Protein 7OHZ (pdb70)

CATH classification: 2.60.40.1170

Organism: Homo sapiens (NCBI:txid9606)

Structure (mmCIF, N/CA/C/O backbone):
data_7OHZ
#
_entry.id   7OHZ
#
_cell.length_a   55.683
_cell.length_b   129.861
_cell.length_c   64.423
_cell.angle_alpha   90.000
_cell.angle_beta   102.475
_cell.angle_gamma   90.000
#
_symmetry.space_group_name_H-M   'P 1 21 1'
#
loop_
_entity.id
_entity.type
_entity.pdbx_description
1 polymer 'AP-2 complex subunit mu,F-BAR domain only protein 2'
2 water water
#
loop_
_atom_site.group_PDB
_atom_site.id
_atom_site.type_symbol
_atom_site.label_atom_id
_atom_site.label_alt_id
_atom_site.label_comp_id
_atom_site.label_asym_id
_atom_site.label_entity_id
_atom_site.label_seq_id
_atom_site.pdbx_PDB_ins_code
_atom_site.Cartn_x
_atom_site.Cartn_y
_atom_site.Cartn_z
_atom_site.occupancy
_atom_site.B_iso_or_equiv
_atom_site.auth_seq_id
_atom_site.auth_comp_id
_atom_site.auth_asym_id
_atom_site.auth_atom_id
_atom_site.pdbx_PDB_model_num
ATOM 1 N N . HIS A 1 2 ? -24.90100 -11.22700 22.50500 1.000 91.44735 152 HIS B N 1
ATOM 2 C CA . HIS A 1 2 ? -24.45900 -10.19600 21.57200 1.000 94.43540 152 HIS B CA 1
ATOM 3 C C . HIS A 1 2 ? -23.81000 -10.79500 20.33000 1.000 87.64778 152 HIS B C 1
ATOM 4 O O . HIS A 1 2 ? -22.59100 -10.74000 20.16400 1.000 91.21143 152 HIS B O 1
ATOM 11 N N . HIS A 1 3 ? -24.63400 -11.37100 19.45800 1.000 87.50398 153 HIS B N 1
ATOM 12 C CA . HIS A 1 3 ? -24.13200 -11.91900 18.20600 1.000 79.01089 153 HIS B CA 1
ATOM 13 C C . HIS A 1 3 ? -23.76100 -10.79000 17.25400 1.000 72.35178 153 HIS B C 1
ATOM 14 O O . HIS A 1 3 ? -24.47900 -9.79400 17.13700 1.000 67.11093 153 HIS B O 1
ATOM 21 N N . HIS A 1 4 ? -22.63500 -10.95200 16.56900 1.000 64.57604 154 HIS B N 1
ATOM 22 C CA . HIS A 1 4 ? -22.10900 -9.90700 15.70400 1.000 59.35565 154 HIS B CA 1
ATOM 23 C C . HIS A 1 4 ? -22.57400 -10.09900 14.26500 1.000 54.39502 154 HIS B C 1
ATOM 24 O O . HIS A 1 4 ? -22.75200 -11.22400 13.78900 1.000 59.17745 154 HIS B O 1
ATOM 31 N N . HIS A 1 5 ? -22.77200 -8.97800 13.57500 1.000 48.96217 155 HIS B N 1
ATOM 32 C CA . HIS A 1 5 ? -23.18300 -8.99400 12.17900 1.000 41.32479 155 HIS B CA 1
ATOM 33 C C . HIS A 1 5 ? -21.98200 -9.22100 11.27100 1.000 45.63840 155 HIS B C 1
ATOM 34 O O . HIS A 1 5 ? -20.84200 -8.90200 11.62100 1.000 38.37325 155 HIS B O 1
ATOM 41 N N . HIS A 1 6 ? -22.24900 -9.76600 10.08800 1.000 44.06691 156 HIS B N 1
ATOM 42 C CA . HIS A 1 6 ? -21.21600 -9.99100 9.08700 1.000 40.80624 156 HIS B CA 1
ATOM 43 C C . HIS A 1 6 ? -21.23000 -8.84500 8.08100 1.000 47.43231 156 HIS B C 1
ATOM 44 O O . HIS A 1 6 ? -22.28600 -8.48900 7.54900 1.000 43.84692 156 HIS B O 1
ATOM 51 N N . HIS A 1 7 ? -20.05100 -8.28600 7.82200 1.000 42.77396 157 HIS B N 1
ATOM 52 C CA . HIS A 1 7 ? -19.88200 -7.08400 7.01200 1.000 41.19891 157 HIS B CA 1
ATOM 53 C C . HIS A 1 7 ? -19.66500 -7.48800 5.55400 1.000 41.74720 157 HIS B C 1
ATOM 54 O O . HIS A 1 7 ? -18.60700 -8.02000 5.20400 1.000 50.93508 157 HIS B O 1
ATOM 61 N N . GLN A 1 8 ? -20.66100 -7.23800 4.70200 1.000 29.74934 158 GLN B N 1
ATOM 62 C CA . GLN A 1 8 ? -20.57000 -7.54800 3.27300 1.000 33.58030 158 GLN B CA 1
ATOM 63 C C . GLN A 1 8 ? -20.68100 -6.26200 2.46000 1.000 37.88849 158 GLN B C 1
ATOM 64 O O . GLN A 1 8 ? -21.77600 -5.72100 2.27300 1.000 34.86843 158 GLN B O 1
ATOM 70 N N . ILE A 1 9 ? -19.54200 -5.79500 1.96600 1.000 36.09389 159 ILE B N 1
ATOM 71 C CA . ILE A 1 9 ? -19.49300 -4.63100 1.09100 1.000 35.30441 159 ILE B CA 1
ATOM 72 C C . ILE A 1 9 ? -19.73400 -5.08300 -0.34200 1.000 32.68074 159 ILE B C 1
ATOM 73 O O . ILE A 1 9 ? -19.09600 -6.02700 -0.82600 1.000 27.61482 159 ILE B O 1
ATOM 78 N N . GLY A 1 10 ? -20.66000 -4.40800 -1.02600 1.000 32.34049 160 GLY B N 1
ATOM 79 C CA . GLY A 1 10 ? -21.06100 -4.82600 -2.35600 1.000 36.63541 160 GLY B CA 1
ATOM 80 C C . GLY A 1 10 ? -20.02400 -4.58300 -3.43100 1.000 35.77017 160 GLY B C 1
ATOM 81 O O . GLY A 1 10 ? -20.08100 -5.22500 -4.48500 1.000 36.87117 160 GLY B O 1
ATOM 82 N N . TRP A 1 11 ? -19.07800 -3.67700 -3.19400 1.000 32.95149 161 TRP B N 1
ATOM 83 C CA . TRP A 1 11 ? -18.08300 -3.32500 -4.19800 1.000 31.70283 161 TRP B CA 1
ATOM 84 C C . TRP A 1 11 ? -16.72500 -3.96700 -3.94200 1.000 29.84058 161 TRP B C 1
ATOM 85 O O . TRP A 1 11 ? -15.75200 -3.62100 -4.62000 1.000 34.30666 161 TRP B O 1
ATOM 96 N N . ARG A 1 12 ? -16.63200 -4.89500 -2.98900 1.000 29.53137 162 ARG B N 1
ATOM 97 C CA . ARG A 1 12 ? -15.37300 -5.59900 -2.75100 1.000 37.66014 162 ARG B CA 1
ATOM 98 C C . ARG A 1 12 ? -15.67100 -6.92800 -2.07100 1.000 19.40100 162 ARG B C 1
ATOM 99 O O . ARG A 1 12 ? -16.10400 -6.95100 -0.91500 1.000 23.83750 162 ARG B O 1
ATOM 107 N N . ARG A 1 13 ? -15.42100 -8.02300 -2.78300 1.000 38.02224 163 ARG B N 1
ATOM 108 C CA . ARG A 1 13 ? -15.54500 -9.35300 -2.21300 1.000 33.05912 163 ARG B CA 1
ATOM 109 C C . ARG A 1 13 ? -14.44700 -9.59200 -1.17500 1.000 39.28105 163 ARG B C 1
ATOM 110 O O . ARG A 1 13 ? -13.46900 -8.84400 -1.07600 1.000 35.07009 163 ARG B O 1
ATOM 118 N N . GLU A 1 14 ? -14.62200 -10.64800 -0.38600 1.000 32.79492 164 GLU B N 1
ATOM 119 C CA . GLU A 1 14 ? -13.59000 -11.08400 0.54000 1.000 41.44487 164 GLU B CA 1
ATOM 120 C C . GLU A 1 14 ? -12.67700 -12.11400 -0.11500 1.000 36.81139 164 GLU B C 1
ATOM 121 O O . GLU A 1 14 ? -13.05800 -12.81900 -1.05200 1.000 41.65406 164 GLU B O 1
ATOM 127 N N . GLY A 1 15 ? -11.45900 -12.20200 0.40500 1.000 43.64068 165 GLY B N 1
ATOM 128 C CA . GLY A 1 15 ? -10.52200 -13.19500 -0.07900 1.000 36.51880 165 GLY B CA 1
ATOM 129 C C . GLY A 1 15 ? -9.76900 -12.78700 -1.32300 1.000 38.22135 165 GLY B C 1
ATOM 130 O O . GLY A 1 15 ? -9.55200 -13.61800 -2.21200 1.000 47.92797 165 GLY B O 1
ATOM 131 N N . ILE A 1 16 ? -9.37400 -11.52300 -1.42000 1.000 40.12357 166 ILE B N 1
ATOM 132 C CA . ILE A 1 16 ? -8.50200 -11.06600 -2.49400 1.000 38.82715 166 ILE B CA 1
ATOM 133 C C . ILE A 1 16 ? -7.06200 -11.23000 -2.02600 1.000 34.38227 166 ILE B C 1
ATOM 134 O O . ILE A 1 16 ? -6.67400 -10.69600 -0.98100 1.000 31.97928 166 ILE B O 1
ATOM 139 N N . LYS A 1 17 ? -6.27200 -11.97500 -2.79100 1.000 34.88657 167 LYS B N 1
ATOM 140 C CA . LYS A 1 17 ? -4.89300 -12.27700 -2.43800 1.000 37.54060 167 LYS B CA 1
ATOM 141 C C . LYS A 1 17 ? -3.96800 -11.78300 -3.53900 1.000 37.70873 167 LYS B C 1
ATOM 142 O O . LYS A 1 17 ? -4.16900 -12.10400 -4.71500 1.000 36.15839 167 LYS B O 1
ATOM 148 N N . TYR A 1 18 ? -2.96300 -11.00100 -3.15600 1.000 39.74996 168 TYR B N 1
ATOM 149 C CA . TYR A 1 18 ? -1.95900 -10.49100 -4.07800 1.000 42.04163 168 TYR B CA 1
ATOM 150 C C . TYR A 1 18 ? -0.57400 -10.88800 -3.59300 1.000 31.24338 168 TYR B C 1
ATOM 151 O O . TYR A 1 18 ? -0.24100 -10.68700 -2.42000 1.000 31.06814 168 TYR B O 1
ATOM 160 N N . ARG A 1 19 ? 0.22700 -11.45600 -4.49700 1.000 35.05591 169 ARG B N 1
ATOM 161 C CA . ARG A 1 19 ? 1.61300 -11.76300 -4.16500 1.000 44.62804 169 ARG B CA 1
ATOM 162 C C . ARG A 1 19 ? 2.38100 -10.49600 -3.81400 1.000 36.16461 169 ARG B C 1
ATOM 163 O O . ARG A 1 19 ? 3.22300 -10.49900 -2.90900 1.000 33.50220 169 ARG B O 1
ATOM 171 N N . ARG A 1 20 ? 2.09300 -9.40100 -4.51300 1.000 25.54881 170 ARG B N 1
ATOM 172 C CA . ARG A 1 20 ? 2.78500 -8.12700 -4.33000 1.000 39.04498 170 ARG B CA 1
ATOM 173 C C . ARG A 1 20 ? 1.73500 -7.04000 -4.11600 1.000 41.63873 170 ARG B C 1
ATOM 174 O O . ARG A 1 20 ? 1.04700 -6.63500 -5.05800 1.000 29.01602 170 ARG B O 1
ATOM 182 N N . ASN A 1 21 ? 1.60800 -6.57800 -2.87400 1.000 25.47152 171 ASN B N 1
ATOM 183 C CA . ASN A 1 21 ? 0.70600 -5.47500 -2.56600 1.000 29.34063 171 ASN B CA 1
ATOM 184 C C . ASN A 1 21 ? 1.23900 -4.18800 -3.18200 1.000 33.36412 171 ASN B C 1
ATOM 185 O O . ASN A 1 21 ? 2.37500 -3.78500 -2.90800 1.000 31.01717 171 ASN B O 1
ATOM 190 N N . GLU A 1 22 ? 0.42300 -3.54400 -4.01100 1.000 29.98965 172 GLU B N 1
ATOM 191 C CA . GLU A 1 22 ? 0.80700 -2.29000 -4.64600 1.000 31.14433 172 GLU B CA 1
ATOM 192 C C . GLU A 1 22 ? -0.45000 -1.59100 -5.14100 1.000 36.55777 172 GLU B C 1
ATOM 193 O O . GLU A 1 22 ? -1.53900 -2.16900 -5.16700 1.000 36.20300 172 GLU B O 1
ATOM 199 N N . LEU A 1 23 ? -0.28700 -0.32900 -5.53300 1.000 40.20958 173 LEU B N 1
ATOM 200 C CA . LEU A 1 23 ? -1.40900 0.47300 -5.99700 1.000 34.21566 173 LEU B CA 1
ATOM 201 C C . LEU A 1 23 ? -0.90800 1.55300 -6.94400 1.000 37.24227 173 LEU B C 1
ATOM 202 O O . LEU A 1 23 ? 0.23900 1.99700 -6.85600 1.000 31.24196 173 LEU B O 1
ATOM 207 N N . PHE A 1 24 ? -1.78900 1.97700 -7.84500 1.000 39.12572 174 PHE B N 1
ATOM 208 C CA . PHE A 1 24 ? -1.51300 3.05800 -8.77900 1.000 38.24037 174 PHE B CA 1
ATOM 209 C C . PHE A 1 24 ? -2.49100 4.19900 -8.53800 1.000 38.05769 174 PHE B C 1
ATOM 210 O O . PHE A 1 24 ? -3.67800 3.96900 -8.28800 1.000 36.61318 174 PHE B O 1
ATOM 218 N N . LEU A 1 25 ? -1.98600 5.42800 -8.60700 1.000 30.16644 175 LEU B N 1
ATOM 219 C CA . LEU A 1 25 ? -2.80600 6.62900 -8.50900 1.000 26.80787 175 LEU B CA 1
ATOM 220 C C . LEU A 1 25 ? -2.53200 7.49300 -9.72800 1.000 32.41414 175 LEU B C 1
ATOM 221 O O . LEU A 1 25 ? -1.38000 7.85300 -9.98900 1.000 36.59764 175 LEU B O 1
ATOM 226 N N . ASP A 1 26 ? -3.58300 7.82600 -10.47100 1.000 31.77352 176 ASP B N 1
ATOM 227 C CA . ASP A 1 26 ? -3.46400 8.65000 -11.66900 1.000 35.33352 176 ASP B CA 1
ATOM 228 C C . ASP A 1 26 ? -4.31600 9.90000 -11.49700 1.000 37.52305 176 ASP B C 1
ATOM 229 O O . ASP A 1 26 ? -5.54700 9.81500 -11.42400 1.000 35.29553 176 ASP B O 1
ATOM 234 N N . VAL A 1 27 ? -3.65800 11.05500 -11.42700 1.000 34.15105 177 VAL B N 1
ATOM 235 C CA . VAL A 1 27 ? -4.34200 12.34100 -11.34800 1.000 30.02446 177 VAL B CA 1
ATOM 236 C C . VAL A 1 27 ? -4.44400 12.87400 -12.77300 1.000 35.70172 177 VAL B C 1
ATOM 237 O O . VAL A 1 27 ? -3.47400 13.38700 -13.33200 1.000 32.13203 177 VAL B O 1
ATOM 241 N N . LEU A 1 28 ? -5.62700 12.74400 -13.36600 1.000 41.51311 178 LEU B N 1
ATOM 242 C CA . LEU A 1 28 ? -5.87200 13.13100 -14.74800 1.000 42.75932 178 LEU B CA 1
ATOM 243 C C . LEU A 1 28 ? -6.63100 14.45000 -14.76700 1.000 34.25084 178 LEU B C 1
ATOM 244 O O . LEU A 1 28 ? -7.66500 14.58200 -14.10500 1.000 40.85901 178 LEU B O 1
ATOM 249 N N . GLU A 1 29 ? -6.12200 15.42200 -15.52400 1.000 38.33345 179 GLU B N 1
ATOM 250 C CA . GLU A 1 29 ? -6.68300 16.76500 -15.50900 1.000 38.21401 179 GLU B CA 1
ATOM 251 C C . GLU A 1 29 ? -6.65400 17.37900 -16.89900 1.000 42.21423 179 GLU B C 1
ATOM 252 O O . GLU A 1 29 ? -5.70500 17.17400 -17.66200 1.000 42.73196 179 GLU B O 1
ATOM 258 N N . SER A 1 30 ? -7.70100 18.13700 -17.21700 1.000 45.30008 180 SER B N 1
ATOM 259 C CA . SER A 1 30 ? -7.76600 18.95100 -18.42300 1.000 41.69522 180 SER B CA 1
ATOM 260 C C . SER A 1 30 ? -7.85900 20.41000 -18.00100 1.000 39.70242 180 SER B C 1
ATOM 261 O O . SER A 1 30 ? -8.77200 20.78400 -17.25800 1.000 42.62139 180 SER B O 1
ATOM 264 N N . VAL A 1 31 ? -6.91800 21.22600 -18.46400 1.000 35.94879 181 VAL B N 1
ATOM 265 C CA . VAL A 1 31 ? -6.90600 22.65200 -18.16400 1.000 39.50125 181 VAL B CA 1
ATOM 266 C C . VAL A 1 31 ? -7.42400 23.40400 -19.38100 1.000 36.72779 181 VAL B C 1
ATOM 267 O O . VAL A 1 31 ? -7.04500 23.10000 -20.51900 1.000 38.42348 181 VAL B O 1
ATOM 271 N N . ASN A 1 32 ? -8.31000 24.36700 -19.14700 1.000 35.99917 182 ASN B N 1
ATOM 272 C CA . ASN A 1 32 ? -8.94000 25.13400 -20.20900 1.000 37.11173 182 ASN B CA 1
ATOM 273 C C . ASN A 1 32 ? -8.65300 26.61400 -20.00000 1.000 36.99691 182 ASN B C 1
ATOM 274 O O . ASN A 1 32 ? -8.49900 27.07400 -18.86600 1.000 39.00297 182 ASN B O 1
ATOM 279 N N . LEU A 1 33 ? -8.57600 27.36000 -21.10100 1.000 36.70377 183 LEU B N 1
ATOM 280 C CA . LEU A 1 33 ? -8.12800 28.74200 -21.01300 1.000 37.25841 183 LEU B CA 1
ATOM 281 C C . LEU A 1 33 ? -8.64400 29.55600 -22.19200 1.000 34.71941 183 LEU B C 1
ATOM 282 O O . LEU A 1 33 ? -8.67800 29.07200 -23.32700 1.000 40.17544 183 LEU B O 1
ATOM 287 N N . LEU A 1 34 ? -9.04600 30.79400 -21.90300 1.000 40.20189 184 LEU B N 1
ATOM 288 C CA . LEU A 1 34 ? -9.23700 31.83600 -22.90800 1.000 36.54202 184 LEU B CA 1
ATOM 289 C C . LEU A 1 34 ? -8.42900 33.04300 -22.45200 1.000 48.81388 184 LEU B C 1
ATOM 290 O O . LEU A 1 34 ? -8.74000 33.64600 -21.42000 1.000 46.72545 184 LEU B O 1
ATOM 295 N N . MET A 1 35 ? -7.39000 33.38900 -23.20600 1.000 47.11032 185 MET B N 1
ATOM 296 C CA . MET A 1 35 ? -6.47500 34.45600 -22.83000 1.000 43.86285 185 MET B CA 1
ATOM 297 C C . MET A 1 35 ? -6.50600 35.56800 -23.86800 1.000 42.75002 185 MET B C 1
ATOM 298 O O . MET A 1 35 ? -6.53200 35.30800 -25.07500 1.000 38.20698 185 MET B O 1
ATOM 303 N N . SER A 1 36 ? -6.50500 36.80800 -23.38600 1.000 47.71576 186 SER B N 1
ATOM 304 C CA . SER A 1 36 ? -6.45100 37.96400 -24.25800 1.000 61.58020 186 SER B CA 1
ATOM 305 C C . SER A 1 36 ? -5.07100 38.06800 -24.90700 1.000 53.55746 186 SER B C 1
ATOM 306 O O . SER A 1 36 ? -4.11200 37.44300 -24.44700 1.000 47.18297 186 SER B O 1
ATOM 309 N N . PRO A 1 37 ? -4.94500 38.84400 -25.98800 1.000 55.90112 187 PRO B N 1
ATOM 310 C CA . PRO A 1 37 ? -3.62100 39.00300 -26.61400 1.000 55.15533 187 PRO B CA 1
ATOM 311 C C . PRO A 1 37 ? -2.59600 39.66800 -25.71300 1.000 56.60976 187 PRO B C 1
ATOM 312 O O . PRO A 1 37 ? -1.39200 39.50300 -25.94500 1.000 60.05849 187 PRO B O 1
ATOM 316 N N . GLN A 1 38 ? -3.02600 40.41000 -24.69600 1.000 55.87460 188 GLN B N 1
ATOM 317 C CA . GLN A 1 38 ? -2.10800 41.05600 -23.76900 1.000 56.30317 188 GLN B CA 1
ATOM 318 C C . GLN A 1 38 ? -1.80600 40.20500 -22.54200 1.000 57.73549 188 GLN B C 1
ATOM 319 O O . GLN A 1 38 ? -1.00600 40.62300 -21.69900 1.000 51.28816 188 GLN B O 1
ATOM 325 N N . GLY A 1 39 ? -2.42000 39.03400 -22.42000 1.000 58.86370 189 GLY B N 1
ATOM 326 C CA . GLY A 1 39 ? -2.14300 38.13200 -21.32200 1.000 49.75568 189 GLY B CA 1
ATOM 327 C C . GLY A 1 39 ? -3.15700 38.11500 -20.19900 1.000 53.06111 189 GLY B C 1
ATOM 328 O O . GLY A 1 39 ? -2.82400 37.64900 -19.10300 1.000 54.68720 189 GLY B O 1
ATOM 329 N N . GLN A 1 40 ? -4.37500 38.59700 -20.42900 1.000 52.61960 190 GLN B N 1
ATOM 330 C CA . GLN A 1 40 ? -5.39800 38.63400 -19.39300 1.000 57.68863 190 GLN B CA 1
ATOM 331 C C . GLN A 1 40 ? -6.24800 37.37100 -19.45700 1.000 52.35242 190 GLN B C 1
ATOM 332 O O . GLN A 1 40 ? -6.78000 37.02500 -20.51700 1.000 41.53284 190 GLN B O 1
ATOM 338 N N . VAL A 1 41 ? -6.36800 36.68500 -18.32300 1.000 56.50276 191 VAL B N 1
ATOM 339 C CA . VAL A 1 41 ? -7.16000 35.46100 -18.25500 1.000 46.95101 191 VAL B CA 1
ATOM 340 C C . VAL A 1 41 ? -8.63400 35.84500 -18.33200 1.000 45.09008 191 VAL B C 1
ATOM 341 O O . VAL A 1 41 ? -9.19900 36.38500 -17.37700 1.000 48.63076 191 VAL B O 1
ATOM 345 N N . LEU A 1 42 ? -9.25600 35.57600 -19.47700 1.000 43.74857 192 LEU B N 1
ATOM 346 C CA . LEU A 1 42 ? -10.67700 35.82700 -19.66300 1.000 49.78462 192 LEU B CA 1
ATOM 347 C C . LEU A 1 42 ? -11.54000 34.65700 -19.21200 1.000 47.58336 192 LEU B C 1
ATOM 348 O O . LEU A 1 42 ? -12.71300 34.86100 -18.87900 1.000 56.58423 192 LEU B O 1
ATOM 353 N N . SER A 1 43 ? -10.98000 33.44900 -19.18600 1.000 32.85729 193 SER B N 1
ATOM 354 C CA . SER A 1 43 ? -11.66100 32.26300 -18.69000 1.000 44.87102 193 SER B CA 1
ATOM 355 C C . SER A 1 43 ? -10.61700 31.18500 -18.44300 1.000 49.52897 193 SER B C 1
ATOM 356 O O . SER A 1 43 ? -9.60400 31.11400 -19.14500 1.000 36.94881 193 SER B O 1
ATOM 359 N N . ALA A 1 44 ? -10.87200 30.35000 -17.43600 1.000 45.19092 194 ALA B N 1
ATOM 360 C CA . ALA A 1 44 ? -9.95900 29.27000 -17.09000 1.000 53.12626 194 ALA B CA 1
ATOM 361 C C . ALA A 1 44 ? -10.63800 28.33700 -16.10000 1.000 51.22648 194 ALA B C 1
ATOM 362 O O . ALA A 1 44 ? -11.28800 28.79500 -15.15700 1.000 46.61464 194 ALA B O 1
ATOM 364 N N . HIS A 1 45 ? -10.47800 27.03300 -16.31800 1.000 43.51580 195 HIS B N 1
ATOM 365 C CA . HIS A 1 45 ? -11.00200 26.03500 -15.39700 1.000 38.97303 195 HIS B CA 1
ATOM 366 C C . HIS A 1 45 ? -10.28400 24.71700 -15.63700 1.000 37.58091 195 HIS B C 1
ATOM 367 O O . HIS A 1 45 ? -9.73900 24.47100 -16.71600 1.000 38.85775 195 HIS B O 1
ATOM 374 N N . VAL A 1 46 ? -10.29200 23.87000 -14.61000 1.000 42.31945 196 VAL B N 1
ATOM 375 C CA . VAL A 1 46 ? -9.68300 22.54700 -14.66800 1.000 37.59309 196 VAL B CA 1
ATOM 376 C C . VAL A 1 46 ? -10.69800 21.52800 -14.17700 1.000 42.26291 196 VAL B C 1
ATOM 377 O O . VAL A 1 46 ? -11.21500 21.64900 -13.06000 1.000 35.42342 196 VAL B O 1
ATOM 381 N N . SER A 1 47 ? -10.98600 20.53200 -15.00700 1.000 34.30330 197 SER B N 1
ATOM 382 C CA . SER A 1 47 ? -11.73500 19.35900 -14.58900 1.000 35.88281 197 SER B CA 1
ATOM 383 C C . SER A 1 47 ? -10.76200 18.20200 -14.41100 1.000 37.83243 197 SER B C 1
ATOM 384 O O . SER A 1 47 ? -9.87600 17.99200 -15.24500 1.000 42.93947 197 SER B O 1
ATOM 387 N N . GLY A 1 48 ? -10.91700 17.46300 -13.31400 1.000 39.76129 198 GLY B N 1
ATOM 388 C CA . GLY A 1 48 ? -9.97500 16.40600 -13.00500 1.000 43.98839 198 GLY B CA 1
ATOM 389 C C . GLY A 1 48 ? -10.63100 15.24800 -12.28800 1.000 42.86196 198 GLY B C 1
ATOM 390 O O . GLY A 1 48 ? -11.77800 15.32500 -11.84300 1.000 36.04302 198 GLY B O 1
ATOM 391 N N . ARG A 1 49 ? -9.87200 14.16000 -12.18300 1.000 33.75461 199 ARG B N 1
ATOM 392 C CA . ARG A 1 49 ? -10.32700 12.97100 -11.47900 1.000 37.00531 199 ARG B CA 1
ATOM 393 C C . ARG A 1 49 ? -9.11200 12.17600 -11.02500 1.000 44.05612 199 ARG B C 1
ATOM 394 O O . ARG A 1 49 ? -8.02500 12.28400 -11.59900 1.000 38.79927 199 ARG B O 1
ATOM 402 N N . VAL A 1 50 ? -9.31300 11.37600 -9.98200 1.000 40.15528 200 VAL B N 1
ATOM 403 C CA . VAL A 1 50 ? -8.27500 10.51400 -9.43100 1.000 37.16826 200 VAL B CA 1
ATOM 404 C C . VAL A 1 50 ? -8.66700 9.07400 -9.72300 1.000 37.65348 200 VAL B C 1
ATOM 405 O O . VAL A 1 50 ? -9.67600 8.57500 -9.20700 1.000 37.52920 200 VAL B O 1
ATOM 409 N N . VAL A 1 51 ? -7.87500 8.40400 -10.55200 1.000 32.69378 201 VAL B N 1
ATOM 410 C CA . VAL A 1 51 ? -8.09000 7.00300 -10.89000 1.000 26.76814 201 VAL B CA 1
ATOM 411 C C . VAL A 1 51 ? -7.12000 6.16400 -10.07200 1.000 33.65693 201 VAL B C 1
ATOM 412 O O . VAL A 1 51 ? -5.90200 6.36900 -10.13300 1.000 31.40821 201 VAL B O 1
ATOM 416 N N . MET A 1 52 ? -7.65900 5.22200 -9.30600 1.000 34.78889 202 MET B N 1
ATOM 417 C CA . MET A 1 52 ? -6.86200 4.33000 -8.47800 1.000 27.56858 202 MET B CA 1
ATOM 418 C C . MET A 1 52 ? -6.97500 2.90600 -9.00000 1.000 33.09164 202 MET B C 1
ATOM 419 O O . MET A 1 52 ? -8.07900 2.42600 -9.27500 1.000 27.92774 202 MET B O 1
ATOM 424 N N . LYS A 1 53 ? -5.83300 2.24000 -9.14400 1.000 32.76320 203 LYS B N 1
ATOM 425 C CA . LYS A 1 53 ? -5.78100 0.80100 -9.36800 1.000 35.38955 203 LYS B CA 1
ATOM 426 C C . LYS A 1 53 ? -5.28200 0.15000 -8.08800 1.000 32.20109 203 LYS B C 1
ATOM 427 O O . LYS A 1 53 ? -4.12900 0.35500 -7.69500 1.000 27.75810 203 LYS B O 1
ATOM 433 N N . SER A 1 54 ? -6.14700 -0.62200 -7.43800 1.000 29.12469 204 SER B N 1
ATOM 434 C CA . SER A 1 54 ? -5.85100 -1.21400 -6.13900 1.000 32.45043 204 SER B CA 1
ATOM 435 C C . SER A 1 54 ? -5.52700 -2.69000 -6.32800 1.000 33.15156 204 SER B C 1
ATOM 436 O O . SER A 1 54 ? -6.42200 -3.50200 -6.58700 1.000 32.33479 204 SER B O 1
ATOM 439 N N . TYR A 1 55 ? -4.24800 -3.03300 -6.19800 1.000 31.99812 205 TYR B N 1
ATOM 440 C CA . TYR A 1 55 ? -3.82800 -4.42800 -6.20400 1.000 32.27693 205 TYR B CA 1
ATOM 441 C C . TYR A 1 55 ? -3.39100 -4.82200 -4.80000 1.000 33.52204 205 TYR B C 1
ATOM 442 O O . TYR A 1 55 ? -2.28100 -5.32300 -4.59300 1.000 32.85123 205 TYR B O 1
ATOM 451 N N . LEU A 1 56 ? -4.27600 -4.59300 -3.83400 1.000 27.91176 206 LEU B N 1
ATOM 452 C CA . LEU A 1 56 ? -4.01300 -4.81900 -2.42300 1.000 30.92629 206 LEU B CA 1
ATOM 453 C C . LEU A 1 56 ? -4.78300 -6.03900 -1.94200 1.000 37.95390 206 LEU B C 1
ATOM 454 O O . LEU A 1 56 ? -5.81500 -6.40700 -2.50900 1.000 43.56217 206 LEU B O 1
ATOM 459 N N . SER A 1 57 ? -4.27600 -6.65700 -0.88400 1.000 38.04970 207 SER B N 1
ATOM 460 C CA . SER A 1 57 ? -4.84600 -7.89600 -0.38300 1.000 26.91060 207 SER B CA 1
ATOM 461 C C . SER A 1 57 ? -5.81400 -7.62900 0.76000 1.000 30.05161 207 SER B C 1
ATOM 462 O O . SER A 1 57 ? -5.62800 -6.70500 1.55800 1.000 28.51446 207 SER B O 1
ATOM 465 N N . GLY A 1 58 ? -6.84500 -8.46600 0.84200 1.000 33.73371 208 GLY B N 1
ATOM 466 C CA . GLY A 1 58 ? -7.69900 -8.44600 2.01500 1.000 29.86714 208 GLY B CA 1
ATOM 467 C C . GLY A 1 58 ? -8.71500 -7.31900 1.93800 1.000 30.62496 208 GLY B C 1
ATOM 468 O O . GLY A 1 58 ? -9.26400 -7.00400 0.87300 1.000 31.23773 208 GLY B O 1
ATOM 469 N N . MET A 1 59 ? -8.98000 -6.70100 3.09200 1.000 31.12513 209 MET B N 1
ATOM 470 C CA . MET A 1 59 ? -9.90900 -5.57900 3.21600 1.000 22.19869 209 MET B CA 1
ATOM 471 C C . MET A 1 59 ? -9.12000 -4.37900 3.72900 1.000 31.24208 209 MET B C 1
ATOM 472 O O . MET A 1 59 ? -9.21200 -4.02600 4.91500 1.000 30.52739 209 MET B O 1
ATOM 477 N N . PRO A 1 60 ? -8.34100 -3.72400 2.87000 1.000 29.24472 210 PRO B N 1
ATOM 478 C CA . PRO A 1 60 ? -7.43900 -2.67100 3.35200 1.000 31.46186 210 PRO B CA 1
ATOM 479 C C . PRO A 1 60 ? -8.16000 -1.35000 3.57500 1.000 32.63982 210 PRO B C 1
ATOM 480 O O . PRO A 1 60 ? -9.01300 -0.93800 2.78400 1.000 35.83917 210 PRO B O 1
ATOM 484 N N . GLU A 1 61 ? -7.79900 -0.68100 4.66700 1.000 34.04403 211 GLU B N 1
ATOM 485 C CA . GLU A 1 61 ? -8.37400 0.60600 5.03500 1.000 36.99068 211 GLU B CA 1
ATOM 486 C C . GLU A 1 61 ? -7.42900 1.71100 4.57500 1.000 27.63019 211 GLU B C 1
ATOM 487 O O . GLU A 1 61 ? -6.28600 1.78300 5.03600 1.000 30.46243 211 GLU B O 1
ATOM 493 N N . CYS A 1 62 ? -7.90600 2.56600 3.67300 1.000 32.76352 212 CYS B N 1
ATOM 494 C CA . CYS A 1 62 ? -7.05800 3.53000 2.98500 1.000 22.36504 212 CYS B CA 1
ATOM 495 C C . CYS A 1 62 ? -7.46100 4.95400 3.34100 1.000 41.96332 212 CYS B C 1
ATOM 496 O O . CYS A 1 62 ? -8.64300 5.23900 3.55500 1.000 33.76028 212 CYS B O 1
ATOM 499 N N . LYS A 1 63 ? -6.47100 5.84700 3.39600 1.000 35.03510 213 LYS B N 1
ATOM 500 C CA . LYS A 1 63 ? -6.68300 7.26100 3.70200 1.000 43.63542 213 LYS B CA 1
ATOM 501 C C . LYS A 1 63 ? -5.88000 8.08900 2.70700 1.000 42.81546 213 LYS B C 1
ATOM 502 O O . LYS A 1 63 ? -4.64600 8.11000 2.76400 1.000 44.62159 213 LYS B O 1
ATOM 508 N N . PHE A 1 64 ? -6.57700 8.77100 1.79900 1.000 24.15703 214 PHE B N 1
ATOM 509 C CA . PHE A 1 64 ? -5.94200 9.51100 0.71400 1.000 35.77131 214 PHE B CA 1
ATOM 510 C C . PHE A 1 64 ? -5.77100 10.97100 1.12100 1.000 44.00057 214 PHE B C 1
ATOM 511 O O . PHE A 1 64 ? -6.75600 11.66100 1.40400 1.000 44.48385 214 PHE B O 1
ATOM 519 N N . GLY A 1 65 ? -4.52400 11.43800 1.13900 1.000 39.98653 215 GLY B N 1
ATOM 520 C CA . GLY A 1 65 ? -4.19400 12.78000 1.59000 1.000 48.99001 215 GLY B CA 1
ATOM 521 C C . GLY A 1 65 ? -3.79600 13.67400 0.42400 1.000 47.28386 215 GLY B C 1
ATOM 522 O O . GLY A 1 65 ? -2.98400 13.28800 -0.41900 1.000 52.85266 215 GLY B O 1
ATOM 523 N N . MET A 1 66 ? -4.37300 14.86900 0.40400 1.000 49.27562 216 MET B N 1
ATOM 524 C CA . MET A 1 66 ? -4.16500 15.84500 -0.65400 1.000 52.69073 216 MET B CA 1
ATOM 525 C C . MET A 1 66 ? -3.47800 17.08400 -0.09600 1.000 64.43630 216 MET B C 1
ATOM 526 O O . MET A 1 66 ? -3.37200 17.27000 1.11900 1.000 67.39493 216 MET B O 1
ATOM 531 N N . ASN A 1 67 ? -3.01600 17.94200 -1.00000 1.000 61.42011 217 ASN B N 1
ATOM 532 C CA . ASN A 1 67 ? -2.41200 19.21400 -0.59800 1.000 68.72483 217 ASN B CA 1
ATOM 533 C C . ASN A 1 67 ? -3.47000 20.30400 -0.44600 1.000 71.37272 217 ASN B C 1
ATOM 534 O O . ASN A 1 67 ? -3.34800 21.41500 -0.96000 1.000 70.29685 217 ASN B O 1
ATOM 539 N N . ASP A 1 68 ? -4.53600 19.96600 0.27700 1.000 77.52300 218 ASP B N 1
ATOM 540 C CA . ASP A 1 68 ? -5.60200 20.89900 0.62700 1.000 81.50293 218 ASP B CA 1
ATOM 541 C C . ASP A 1 68 ? -5.89800 20.72700 2.11100 1.000 89.29864 218 ASP B C 1
ATOM 542 O O . ASP A 1 68 ? -6.45400 19.70000 2.51300 1.000 99.17886 218 ASP B O 1
ATOM 547 N N . LYS A 1 69 ? -5.53400 21.74000 2.90400 1.000 85.42200 219 LYS B N 1
ATOM 548 C CA . LYS A 1 69 ? -5.56000 21.74200 4.37900 1.000 83.32846 219 LYS B CA 1
ATOM 549 C C . LYS A 1 69 ? -6.09700 20.48100 5.05700 1.000 85.04643 219 LYS B C 1
ATOM 550 O O . LYS A 1 69 ? -5.36200 19.51700 5.26800 1.000 83.44983 219 LYS B O 1
ATOM 556 N N . SER A 1 90 ? -1.16100 24.49300 -3.24900 1.000 67.69342 240 SER B N 1
ATOM 557 C CA . SER A 1 90 ? -2.44900 23.93900 -2.84900 1.000 75.74990 240 SER B CA 1
ATOM 558 C C . SER A 1 90 ? -3.42300 23.92700 -4.02100 1.000 66.90069 240 SER B C 1
ATOM 559 O O . SER A 1 90 ? -3.14200 24.48400 -5.08200 1.000 65.70641 240 SER B O 1
ATOM 562 N N . ILE A 1 91 ? -4.57100 23.28500 -3.82100 1.000 69.25409 241 ILE B N 1
ATOM 563 C CA . ILE A 1 91 ? -5.61700 23.20200 -4.83300 1.000 66.19240 241 ILE B CA 1
ATOM 564 C C . ILE A 1 91 ? -6.93200 23.64900 -4.21000 1.000 64.29936 241 ILE B C 1
ATOM 565 O O . ILE A 1 91 ? -7.32500 23.15100 -3.15000 1.000 77.39343 241 ILE B O 1
ATOM 570 N N . ALA A 1 92 ? -7.60300 24.59200 -4.86300 1.000 71.01732 242 ALA B N 1
ATOM 571 C CA . ALA A 1 92 ? -8.92100 25.04100 -4.43800 1.000 57.84176 242 ALA B CA 1
ATOM 572 C C . ALA A 1 92 ? -9.97900 24.24500 -5.19200 1.000 49.10968 242 ALA B C 1
ATOM 573 O O . ALA A 1 92 ? -10.07400 24.33700 -6.42000 1.000 55.36642 242 ALA B O 1
ATOM 575 N N . ILE A 1 93 ? -10.76700 23.46600 -4.45800 1.000 58.25788 243 ILE B N 1
ATOM 576 C CA . ILE A 1 93 ? -11.77900 22.59000 -5.03700 1.000 55.82311 243 ILE B CA 1
ATOM 577 C C . ILE A 1 93 ? -13.13200 23.27400 -4.92900 1.000 50.20265 243 ILE B C 1
ATOM 578 O O . ILE A 1 93 ? -13.58600 23.60400 -3.82700 1.000 51.09293 243 ILE B O 1
ATOM 583 N N . ASP A 1 94 ? -13.77900 23.47400 -6.07600 1.000 52.87952 244 ASP B N 1
ATOM 584 C CA . ASP A 1 94 ? -15.09300 24.10200 -6.10100 1.000 52.45086 244 ASP B CA 1
ATOM 585 C C . ASP A 1 94 ? -16.19700 23.08900 -5.82500 1.000 57.30590 244 ASP B C 1
ATOM 586 O O . ASP A 1 94 ? -17.15300 23.38900 -5.10000 1.000 60.22257 244 ASP B O 1
ATOM 591 N N . ASP A 1 95 ? -16.07800 21.88700 -6.38300 1.000 60.63350 245 ASP B N 1
ATOM 592 C CA . ASP A 1 95 ? -17.01600 20.81200 -6.09500 1.000 55.07897 245 ASP B CA 1
ATOM 593 C C . ASP A 1 95 ? -16.37300 19.49100 -6.48900 1.000 53.53431 245 ASP B C 1
ATOM 594 O O . ASP A 1 95 ? -15.60300 19.43300 -7.45100 1.000 54.05745 245 ASP B O 1
ATOM 599 N N . CYS A 1 96 ? -16.68700 18.43700 -5.74100 1.000 49.70240 246 CYS B N 1
ATOM 600 C CA . CYS A 1 96 ? -16.10100 17.13400 -6.01200 1.000 50.93263 246 CYS B CA 1
ATOM 601 C C . CYS A 1 96 ? -17.10300 16.04300 -5.67100 1.000 49.69718 246 CYS B C 1
ATOM 602 O O . CYS A 1 96 ? -17.84500 16.15600 -4.69100 1.000 52.49144 246 CYS B O 1
ATOM 605 N N . THR A 1 97 ? -17.11900 14.99200 -6.48600 1.000 41.91302 247 THR B N 1
ATOM 606 C CA . THR A 1 97 ? -17.97700 13.83300 -6.27700 1.000 45.30615 247 THR B CA 1
ATOM 607 C C . THR A 1 97 ? -17.10900 12.61500 -5.99300 1.000 50.65014 247 THR B C 1
ATOM 608 O O . THR A 1 97 ? -16.17300 12.32700 -6.74600 1.000 50.69240 247 THR B O 1
ATOM 612 N N . PHE A 1 98 ? -17.42100 11.90400 -4.91500 1.000 49.28627 248 PHE B N 1
ATOM 613 C CA . PHE A 1 98 ? -16.62800 10.76300 -4.48500 1.000 45.01270 248 PHE B CA 1
ATOM 614 C C . PHE A 1 98 ? -17.28500 9.44500 -4.87400 1.000 44.53076 248 PHE B C 1
ATOM 615 O O . PHE A 1 98 ? -18.49600 9.35800 -5.09200 1.000 42.24951 248 PHE B O 1
ATOM 623 N N . HIS A 1 99 ? -16.45100 8.41300 -4.95900 1.000 35.93288 249 HIS B N 1
ATOM 624 C CA . HIS A 1 99 ? -16.93100 7.04900 -5.09800 1.000 37.03399 249 HIS B CA 1
ATOM 625 C C . HIS A 1 99 ? -17.62400 6.62300 -3.80800 1.000 35.46058 249 HIS B C 1
ATOM 626 O O . HIS A 1 99 ? -17.31900 7.11900 -2.72100 1.000 31.60689 249 HIS B O 1
ATOM 633 N N . GLN A 1 100 ? -18.58400 5.70600 -3.94300 1.000 35.57509 250 GLN B N 1
ATOM 634 C CA . GLN A 1 100 ? -19.38800 5.27000 -2.80600 1.000 32.90158 250 GLN B CA 1
ATOM 635 C C . GLN A 1 100 ? -18.54600 4.74100 -1.65100 1.000 38.12063 250 GLN B C 1
ATOM 636 O O . GLN A 1 100 ? -19.01000 4.74900 -0.50600 1.000 39.64675 250 GLN B O 1
ATOM 642 N N . CYS A 1 101 ? -17.31900 4.29100 -1.92000 1.000 32.73102 251 CYS B N 1
ATOM 643 C CA . CYS A 1 101 ? -16.49600 3.70500 -0.86700 1.000 32.74587 251 CYS B CA 1
ATOM 644 C C . CYS A 1 101 ? -16.01600 4.75100 0.13200 1.000 23.35256 251 CYS B C 1
ATOM 645 O O . CYS A 1 101 ? -15.73100 4.41500 1.28700 1.000 22.09673 251 CYS B O 1
ATOM 648 N N . VAL A 1 102 ? -15.92400 6.01500 -0.28400 1.000 26.09806 252 VAL B N 1
ATOM 649 C CA . VAL A 1 102 ? -15.42400 7.05900 0.60000 1.000 42.32810 252 VAL B CA 1
ATOM 650 C C . VAL A 1 102 ? -16.45600 7.36400 1.67600 1.000 35.76231 252 VAL B C 1
ATOM 651 O O . VAL A 1 102 ? -17.65900 7.46700 1.40100 1.000 41.67266 252 VAL B O 1
ATOM 655 N N . ARG A 1 103 ? -15.98800 7.50600 2.91400 1.000 33.29575 253 ARG B N 1
ATOM 656 C CA . ARG A 1 103 ? -16.85400 7.83200 4.04500 1.000 40.01785 253 ARG B CA 1
ATOM 657 C C . ARG A 1 103 ? -17.14300 9.32700 4.01200 1.000 49.46951 253 ARG B C 1
ATOM 658 O O . ARG A 1 103 ? -16.28900 10.14900 4.35400 1.000 47.58973 253 ARG B O 1
ATOM 666 N N . LEU A 1 104 ? -18.36100 9.68200 3.59800 1.000 52.56157 254 LEU B N 1
ATOM 667 C CA . LEU A 1 104 ? -18.72900 11.08500 3.44500 1.000 48.51821 254 LEU B CA 1
ATOM 668 C C . LEU A 1 104 ? -18.76700 11.82500 4.77300 1.000 55.07344 254 LEU B C 1
ATOM 669 O O . LEU A 1 104 ? -18.62500 13.05300 4.78700 1.000 53.80454 254 LEU B O 1
ATOM 674 N N . SER A 1 105 ? -18.95300 11.11200 5.88600 1.000 50.85974 255 SER B N 1
ATOM 675 C CA . SER A 1 105 ? -18.97100 11.76700 7.18900 1.000 56.63805 255 SER B CA 1
ATOM 676 C C . SER A 1 105 ? -17.61000 12.36000 7.52800 1.000 57.03977 255 SER B C 1
ATOM 677 O O . SER A 1 105 ? -17.52400 13.48500 8.03500 1.000 59.85278 255 SER B O 1
ATOM 680 N N . LYS A 1 106 ? -16.53300 11.62200 7.25000 1.000 57.19472 256 LYS B N 1
ATOM 681 C CA . LYS A 1 106 ? -15.20400 12.10400 7.61000 1.000 59.69447 256 LYS B CA 1
ATOM 682 C C . LYS A 1 106 ? -14.73500 13.21900 6.68400 1.000 58.31497 256 LYS B C 1
ATOM 683 O O . LYS A 1 106 ? -13.96600 14.09000 7.10700 1.000 65.51542 256 LYS B O 1
ATOM 689 N N . PHE A 1 107 ? -15.18200 13.21600 5.42500 1.000 55.31467 257 PHE B N 1
ATOM 690 C CA . PHE A 1 107 ? -14.83600 14.32100 4.53800 1.000 59.41762 257 PHE B CA 1
ATOM 691 C C . PHE A 1 107 ? -15.59300 15.58800 4.90900 1.000 66.83210 257 PHE B C 1
ATOM 692 O O . PHE A 1 107 ? -15.09200 16.69500 4.68300 1.000 67.90107 257 PHE B O 1
ATOM 700 N N . ASP A 1 108 ? -16.79300 15.45000 5.47400 1.000 64.76553 258 ASP B N 1
ATOM 701 C CA . ASP A 1 108 ? -17.52300 16.61100 5.96900 1.000 65.74373 258 ASP B CA 1
ATOM 702 C C . ASP A 1 108 ? -16.76800 17.27700 7.11100 1.000 62.41275 258 ASP B C 1
ATOM 703 O O . ASP A 1 108 ? -16.41300 18.45900 7.03800 1.000 68.14620 258 ASP B O 1
ATOM 708 N N . SER A 1 109 ? -16.50500 16.52200 8.17700 1.000 61.70773 259 SER B N 1
ATOM 709 C CA . SER A 1 109 ? -15.92000 17.09900 9.38200 1.000 72.32073 259 SER B CA 1
ATOM 710 C C . SER A 1 109 ? -14.41200 17.29000 9.24200 1.000 67.25691 259 SER B C 1
ATOM 711 O O . SER A 1 109 ? -13.91000 18.41700 9.29500 1.000 69.95834 259 SER B O 1
ATOM 714 N N . GLU A 1 110 ? -13.67400 16.19600 9.05600 1.000 71.81847 260 GLU B N 1
ATOM 715 C CA . GLU A 1 110 ? -12.21700 16.23400 9.08600 1.000 69.79129 260 GLU B CA 1
ATOM 716 C C . GLU A 1 110 ? -11.58400 16.58100 7.74400 1.000 75.70018 260 GLU B C 1
ATOM 717 O O . GLU A 1 110 ? -10.39100 16.91100 7.71300 1.000 72.93197 260 GLU B O 1
ATOM 723 N N . ARG A 1 111 ? -12.34500 16.52500 6.64800 1.000 77.35771 261 ARG B N 1
ATOM 724 C CA . ARG A 1 111 ? -11.83300 16.63400 5.28200 1.000 70.56431 261 ARG B CA 1
ATOM 725 C C . ARG A 1 111 ? -10.96400 15.43900 4.90300 1.000 65.99770 261 ARG B C 1
ATOM 726 O O . ARG A 1 111 ? -10.09900 15.54600 4.02700 1.000 67.17466 261 ARG B O 1
ATOM 734 N N . SER A 1 112 ? -11.17600 14.29700 5.54900 1.000 63.94926 262 SER B N 1
ATOM 735 C CA . SER A 1 112 ? -10.40800 13.09400 5.27500 1.000 58.75562 262 SER B CA 1
ATOM 736 C C . SER A 1 112 ? -11.09900 12.24800 4.21300 1.000 55.16782 262 SER B C 1
ATOM 737 O O . SER A 1 112 ? -12.32800 12.21700 4.11600 1.000 56.20737 262 SER B O 1
ATOM 740 N N . ILE A 1 113 ? -10.29100 11.55800 3.41600 1.000 41.73658 263 ILE B N 1
ATOM 741 C CA . ILE A 1 113 ? -10.77600 10.69000 2.35100 1.000 41.88056 263 ILE B CA 1
ATOM 742 C C . ILE A 1 113 ? -10.38900 9.26700 2.73500 1.000 47.89305 263 ILE B C 1
ATOM 743 O O . ILE A 1 113 ? -9.26200 8.82700 2.48300 1.000 43.20298 263 ILE B O 1
ATOM 748 N N . SER A 1 114 ? -11.32000 8.54400 3.35100 1.000 44.14297 2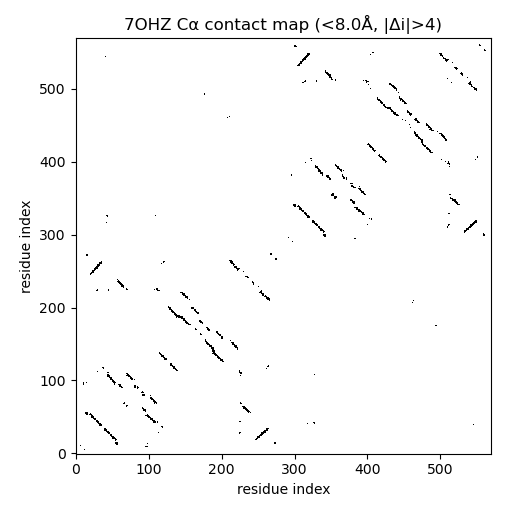64 SER B N 1
ATOM 749 C CA . SER A 1 114 ? -11.07500 7.20400 3.86400 1.000 42.54944 264 SER B CA 1
ATOM 750 C C . SER A 1 114 ? -12.00300 6.20900 3.18200 1.000 41.54690 264 SER B C 1
ATOM 751 O O . SER A 1 114 ? -13.18500 6.49800 2.96800 1.000 33.57620 264 SER B O 1
ATOM 754 N N . PHE A 1 115 ? -11.46900 5.03300 2.85700 1.000 34.32404 265 PHE B N 1
ATOM 755 C CA . PHE A 1 115 ? -12.23200 4.06600 2.08200 1.000 32.08875 265 PHE B CA 1
ATOM 756 C C . PHE A 1 115 ? -11.55900 2.70400 2.12900 1.000 40.86970 265 PHE B C 1
ATOM 757 O O . PHE A 1 115 ? -10.34100 2.59900 2.29900 1.000 23.87340 265 PHE B O 1
ATOM 765 N N . ILE A 1 116 ? -12.37600 1.66600 1.97300 1.000 35.76946 266 ILE B N 1
ATOM 766 C CA . ILE A 1 116 ? -11.91500 0.34800 1.54500 1.000 35.05618 266 ILE B CA 1
ATOM 767 C C . ILE A 1 116 ? -12.19200 0.24400 0.05200 1.000 32.72417 266 ILE B C 1
ATOM 768 O O . ILE A 1 116 ? -13.36900 0.16600 -0.34700 1.000 34.05637 266 ILE B O 1
ATOM 773 N N . PRO A 1 117 ? -11.17500 0.24500 -0.80500 1.000 34.16321 267 PRO B N 1
ATOM 774 C CA . PRO A 1 117 ? -11.40300 0.44800 -2.23600 1.000 30.14465 267 PRO B CA 1
ATOM 775 C C . PRO A 1 117 ? -11.93000 -0.81000 -2.89800 1.000 28.21933 267 PRO B C 1
ATOM 776 O O . PRO A 1 117 ? -11.77900 -1.91900 -2.36400 1.000 29.61737 267 PRO B O 1
ATOM 780 N N . PRO A 1 118 ? -12.57400 -0.67800 -4.05500 1.000 30.62582 268 PRO B N 1
ATOM 781 C CA . PRO A 1 118 ? -12.86200 -1.86200 -4.86800 1.000 28.13649 268 PRO B CA 1
ATOM 782 C C . PRO A 1 118 ? -11.56800 -2.46900 -5.38800 1.000 31.13191 268 PRO B C 1
ATOM 783 O O . PRO A 1 118 ? -10.52800 -1.81000 -5.47000 1.000 36.92590 268 PRO B O 1
ATOM 787 N N . ASP A 1 119 ? -11.63600 -3.75100 -5.73100 1.000 40.20139 269 ASP B N 1
ATOM 788 C CA . ASP A 1 119 ? -10.50200 -4.39600 -6.37500 1.000 32.56029 269 ASP B CA 1
ATOM 789 C C . ASP A 1 119 ? -10.33800 -3.86200 -7.79200 1.000 34.39589 269 ASP B C 1
ATOM 790 O O . ASP A 1 119 ? -11.31800 -3.65100 -8.51200 1.000 34.00563 269 ASP B O 1
ATOM 795 N N . GLY A 1 120 ? -9.09000 -3.63100 -8.18800 1.000 33.19033 270 GLY B N 1
ATOM 796 C CA . GLY A 1 120 ? -8.82700 -3.15700 -9.53200 1.000 32.78049 270 GLY B CA 1
ATOM 797 C C . GLY A 1 120 ? -9.04800 -1.66000 -9.67900 1.000 22.18681 270 GLY B C 1
ATOM 798 O O . GLY A 1 120 ? -8.95500 -0.88900 -8.72200 1.000 25.20274 270 GLY B O 1
ATOM 799 N N . GLU A 1 121 ? -9.36100 -1.25400 -10.90600 1.000 26.13550 271 GLU B N 1
ATOM 800 C CA . GLU A 1 121 ? -9.42300 0.15400 -11.27400 1.000 33.41072 271 GLU B CA 1
ATOM 801 C C . GLU A 1 121 ? -10.79000 0.74100 -10.94500 1.000 30.55003 271 GLU B C 1
ATOM 802 O O . GLU A 1 121 ? -11.82400 0.13100 -11.23400 1.000 36.85996 271 GLU B O 1
ATOM 808 N N . PHE A 1 122 ? -10.78500 1.92800 -10.34200 1.000 27.12503 272 PHE B N 1
ATOM 809 C CA . PHE A 1 122 ? -12.00300 2.68300 -10.09100 1.000 33.75974 272 PHE B CA 1
ATOM 810 C C . PHE A 1 122 ? -11.64400 4.16000 -10.03500 1.000 34.52766 272 PHE B C 1
ATOM 811 O O . PHE A 1 122 ? -10.47100 4.53300 -9.95200 1.000 29.37368 272 PHE B O 1
ATOM 819 N N . GLU A 1 123 ? -12.67100 5.00500 -10.08700 1.000 32.26003 273 GLU B N 1
ATOM 820 C CA . GLU A 1 123 ? -12.50400 6.45200 -10.00500 1.000 29.47537 273 GLU B CA 1
ATOM 821 C C . GLU A 1 123 ? -12.81300 6.88500 -8.57600 1.000 34.94373 273 GLU B C 1
ATOM 822 O O . GLU A 1 123 ? -13.97300 6.86900 -8.15200 1.000 33.60028 273 GLU B O 1
ATOM 828 N N . LEU A 1 124 ? -11.77100 7.27000 -7.83600 1.000 33.33038 274 LEU B N 1
ATOM 829 C CA . LEU A 1 124 ? -11.95400 7.63000 -6.43500 1.000 31.60351 274 LEU B CA 1
ATOM 830 C C . LEU A 1 124 ? -12.70600 8.94800 -6.29200 1.000 35.38023 274 LEU B C 1
ATOM 831 O O . LEU A 1 124 ? -13.53900 9.09800 -5.39000 1.000 41.82203 274 LEU B O 1
ATOM 836 N N . MET A 1 125 ? -12.43400 9.90900 -7.17000 1.000 37.05136 275 MET B N 1
ATOM 837 C CA . MET A 1 125 ? -13.08300 11.21000 -7.08500 1.000 42.03835 275 MET B CA 1
ATOM 838 C C . MET A 1 125 ? -12.92100 11.93900 -8.40900 1.000 41.98857 275 MET B C 1
ATOM 839 O O . MET A 1 125 ? -11.99600 11.67200 -9.17900 1.000 34.90677 275 MET B O 1
ATOM 844 N N . ARG A 1 126 ? -13.84800 12.85800 -8.66400 1.000 37.35096 276 ARG B N 1
ATOM 845 C CA . ARG A 1 126 ? -13.71900 13.85300 -9.71700 1.000 36.84932 276 ARG B CA 1
ATOM 846 C C . ARG A 1 126 ? -13.96700 15.21900 -9.09700 1.000 4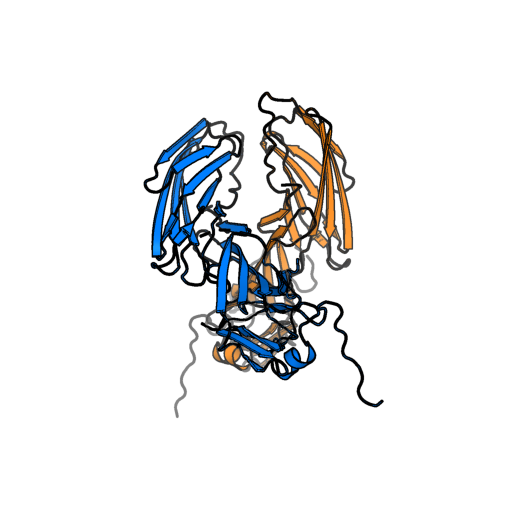1.11231 276 ARG B C 1
ATOM 847 O O . ARG A 1 126 ? -14.61200 15.33100 -8.05300 1.000 40.01921 276 ARG B O 1
ATOM 855 N N . TYR A 1 127 ? -13.44700 16.26500 -9.73400 1.000 45.17870 277 TYR B N 1
ATOM 856 C CA . TYR A 1 127 ? -13.46700 17.58200 -9.10800 1.000 43.52721 277 TYR B CA 1
ATOM 857 C C . TYR A 1 127 ? -13.33200 18.66400 -10.17100 1.000 45.74226 277 TYR B C 1
ATOM 858 O O . TYR A 1 127 ? -13.04000 18.39100 -11.33700 1.000 39.89678 277 TYR B O 1
ATOM 867 N N . ARG A 1 128 ? -13.54300 19.90600 -9.73700 1.000 50.31083 278 ARG B N 1
ATOM 868 C CA . ARG A 1 128 ? -13.49100 21.07800 -10.59800 1.000 49.11016 278 ARG B CA 1
ATOM 869 C C . ARG A 1 128 ? -12.73200 22.19000 -9.88900 1.000 44.07139 278 ARG B C 1
ATOM 870 O O . ARG A 1 128 ? -12.90700 22.39600 -8.68500 1.000 46.14308 278 ARG B O 1
ATOM 878 N N . THR A 1 129 ? -11.90100 22.91200 -10.63900 1.000 41.78836 279 THR B N 1
ATOM 879 C CA . THR A 1 129 ? -11.05800 23.95500 -10.06700 1.000 44.45272 279 THR B CA 1
ATOM 880 C C . THR A 1 129 ? -11.05200 25.17300 -10.97800 1.000 49.78568 279 THR B C 1
ATOM 881 O O . THR A 1 129 ? -10.89600 25.03900 -12.19500 1.000 49.54971 279 THR B O 1
ATOM 885 N N . THR A 1 130 ? -11.22200 26.35900 -10.38700 1.000 44.09423 280 THR B N 1
ATOM 886 C CA . THR A 1 130 ? -11.14500 27.61100 -11.12300 1.000 51.42812 280 THR B CA 1
ATOM 887 C C . THR A 1 130 ? -10.13900 28.60000 -10.55200 1.000 47.88283 280 THR B C 1
ATOM 888 O O . THR A 1 130 ? -9.87600 29.62200 -11.19500 1.000 44.60839 280 THR B O 1
ATOM 892 N N . LYS A 1 131 ? -9.57000 28.33300 -9.38000 1.000 49.29731 281 LYS B N 1
ATOM 893 C CA . LYS A 1 131 ? -8.67500 29.25900 -8.70400 1.000 50.15645 281 LYS B CA 1
ATOM 894 C C . LYS A 1 131 ? -7.26800 28.68100 -8.61100 1.000 54.24683 281 LYS B C 1
ATOM 895 O O . LYS A 1 131 ? -7.07100 27.46200 -8.61600 1.000 51.04629 281 LYS B O 1
ATOM 901 N N . ASP A 1 132 ? -6.29000 29.58600 -8.52100 1.000 51.76214 282 ASP B N 1
ATOM 902 C CA . ASP A 1 132 ? -4.88300 29.23100 -8.31400 1.000 46.61628 282 ASP B CA 1
ATOM 903 C C . ASP A 1 132 ? -4.39900 28.21600 -9.34600 1.000 35.20952 282 ASP B C 1
ATOM 904 O O . ASP A 1 132 ? -3.62900 27.30300 -9.03900 1.000 51.06642 282 ASP B O 1
ATOM 909 N N . ILE A 1 133 ? -4.85000 28.38000 -10.58300 1.000 43.23319 283 ILE B N 1
ATOM 910 C CA . ILE A 1 133 ? -4.53200 27.42700 -11.64000 1.000 35.96561 283 ILE B CA 1
ATOM 911 C C . ILE A 1 133 ? -3.17200 27.76400 -12.23100 1.000 48.79381 283 ILE B C 1
ATOM 912 O O . ILE A 1 133 ? -2.90900 28.91300 -12.60500 1.000 48.01485 283 ILE B O 1
ATOM 917 N N . ILE A 1 134 ? -2.30200 26.76000 -12.31800 1.000 43.36337 284 ILE B N 1
ATOM 918 C CA . ILE A 1 134 ? -0.98900 26.92100 -12.93600 1.000 36.76482 284 ILE B CA 1
ATOM 919 C C . ILE A 1 134 ? -1.16900 26.74100 -14.44100 1.000 46.38035 284 ILE B C 1
ATOM 920 O O . ILE A 1 134 ? -1.26400 25.61500 -14.93100 1.000 41.00717 284 ILE B O 1
ATOM 925 N N . LEU A 1 135 ? -1.22200 27.84000 -15.17500 1.000 47.06100 285 LEU B N 1
ATOM 926 C CA . LEU A 1 135 ? -1.32800 27.75100 -16.62600 1.000 46.77357 285 LEU B CA 1
ATOM 927 C C . LEU A 1 135 ? 0.01300 27.33300 -17.21300 1.000 48.74581 285 LEU B C 1
ATOM 928 O O . LEU A 1 135 ? 0.98200 28.09700 -17.10400 1.000 42.77641 285 LEU B O 1
ATOM 933 N N . PRO A 1 136 ? 0.12900 26.15100 -17.82900 1.000 47.72702 286 PRO B N 1
ATOM 934 C CA . PRO A 1 136 ? 1.45600 25.67700 -18.25100 1.000 50.97573 286 PRO B CA 1
ATOM 935 C C . PRO A 1 136 ? 2.07300 26.48400 -19.37700 1.000 49.57534 286 PRO B C 1
ATOM 936 O O . PRO A 1 136 ? 3.29800 26.44000 -19.53800 1.000 45.23626 286 PRO B O 1
ATOM 940 N N . PHE A 1 137 ? 1.28100 27.21800 -20.15700 1.000 45.50208 287 PHE B N 1
ATOM 941 C CA . PHE A 1 137 ? 1.80400 27.91500 -21.32400 1.000 41.59823 287 PHE B CA 1
ATOM 942 C C . PHE A 1 137 ? 1.12900 29.26700 -21.48600 1.000 43.52702 287 PHE B C 1
ATOM 943 O O . PHE A 1 137 ? -0.10100 29.35900 -21.46800 1.000 43.46329 287 PHE B O 1
ATOM 951 N N . ARG A 1 138 ? 1.93900 30.30800 -21.64500 1.000 33.58709 288 ARG B N 1
ATOM 952 C CA . ARG A 1 138 ? 1.47900 31.60000 -22.13100 1.000 46.48548 288 ARG B CA 1
ATOM 953 C C . ARG A 1 138 ? 1.78100 31.70200 -23.61900 1.000 41.81977 288 ARG B C 1
ATOM 954 O O . ARG A 1 138 ? 2.87800 31.35100 -24.06300 1.000 51.75584 288 ARG B O 1
ATOM 962 N N . VAL A 1 139 ? 0.80700 32.17400 -24.39000 1.000 45.13018 289 VAL B N 1
ATOM 963 C CA . VAL A 1 139 ? 1.00900 32.48000 -25.80100 1.000 46.36365 289 VAL B CA 1
ATOM 964 C C . VAL A 1 139 ? 0.97700 33.99000 -25.96600 1.000 50.66485 289 VAL B C 1
ATOM 965 O O . VAL A 1 139 ? -0.04400 34.63300 -25.68800 1.000 43.24260 289 VAL B O 1
ATOM 969 N N . ILE A 1 140 ? 2.09300 34.55300 -26.41100 1.000 52.31202 290 ILE B N 1
ATOM 970 C CA . ILE A 1 140 ? 2.17200 35.98900 -26.65000 1.000 53.18174 290 ILE B CA 1
ATOM 971 C C . ILE A 1 140 ? 2.15100 36.21600 -28.15600 1.000 57.82924 290 ILE B C 1
ATOM 972 O O . ILE A 1 140 ? 3.16400 35.98900 -28.83200 1.000 50.79188 290 ILE B O 1
ATOM 977 N N . PRO A 1 141 ? 1.02300 36.63900 -28.72500 1.000 47.09861 291 PRO B N 1
ATOM 978 C CA . PRO A 1 141 ? 0.95100 36.79600 -30.18200 1.000 58.50215 291 PRO B CA 1
ATOM 979 C C . PRO A 1 141 ? 1.18000 38.22400 -30.65100 1.000 65.59355 291 PRO B C 1
ATOM 980 O O . PRO A 1 141 ? 0.90700 39.18300 -29.92100 1.000 56.42071 291 PRO B O 1
ATOM 984 N N . LEU A 1 142 ? 1.68200 38.37100 -31.87600 1.000 73.15157 292 LEU B N 1
ATOM 985 C CA . LEU A 1 142 ? 1.85100 39.68400 -32.49200 1.000 73.57272 292 LEU B CA 1
ATOM 986 C C . LEU A 1 142 ? 1.68000 39.51500 -33.99500 1.000 68.02115 292 LEU B C 1
ATOM 987 O O . LEU A 1 142 ? 2.50100 38.85800 -34.64100 1.000 60.92697 292 LEU B O 1
ATOM 992 N N . VAL A 1 143 ? 0.61900 40.09900 -34.54700 1.000 71.73111 293 VAL B N 1
ATOM 993 C CA . VAL A 1 143 ? 0.35600 40.06500 -35.98100 1.000 77.69371 293 VAL B CA 1
ATOM 994 C C . VAL A 1 143 ? 0.36900 41.49700 -36.50500 1.000 78.04303 293 VAL B C 1
ATOM 995 O O . VAL A 1 143 ? -0.40400 42.34700 -36.04400 1.000 79.09754 293 VAL B O 1
ATOM 999 N N . ARG A 1 144 ? 1.26700 41.77000 -37.44600 1.000 81.37025 294 ARG B N 1
ATOM 1000 C CA . ARG A 1 144 ? 1.40600 43.09500 -38.03000 1.000 82.61360 294 ARG B CA 1
ATOM 1001 C C . ARG A 1 144 ? 0.80700 43.11200 -39.43000 1.000 82.84462 294 ARG B C 1
ATOM 1002 O O . ARG A 1 144 ? 0.93900 42.14500 -40.18500 1.000 82.38675 294 ARG B O 1
ATOM 1010 N N . GLU A 1 145 ? 0.14700 44.21600 -39.76800 1.000 82.18171 295 GLU B N 1
ATOM 1011 C CA . GLU A 1 145 ? -0.44100 44.40600 -41.08700 1.000 79.44741 295 GLU B CA 1
ATOM 1012 C C . GLU A 1 145 ? 0.45500 45.30600 -41.92700 1.000 83.16914 295 GLU B C 1
ATOM 1013 O O . GLU A 1 145 ? 0.91400 46.35200 -41.45500 1.000 87.98754 295 GLU B O 1
ATOM 1019 N N . VAL A 1 146 ? 0.70700 44.89100 -43.16800 1.000 86.34898 296 VAL B N 1
ATOM 1020 C CA . VAL A 1 146 ? 1.49900 45.67100 -44.11400 1.000 88.19182 296 VAL B CA 1
ATOM 1021 C C . VAL A 1 146 ? 0.72200 45.76600 -45.41800 1.000 87.67813 296 VAL B C 1
ATOM 1022 O O . VAL A 1 146 ? 0.92600 44.96700 -46.33900 1.000 84.02498 296 VAL B O 1
ATOM 1026 N N . GLY A 1 147 ? -0.17800 46.73900 -45.50300 1.000 86.74111 297 GLY B N 1
ATOM 1027 C CA . GLY A 1 147 ? -1.04900 46.79200 -46.65900 1.000 77.12784 297 GLY B CA 1
ATOM 1028 C C . GLY A 1 147 ? -2.08800 45.67600 -46.62600 1.000 78.89834 297 GLY B C 1
ATOM 1029 O O . GLY A 1 147 ? -2.35500 45.06100 -45.59300 1.000 86.56839 297 GLY B O 1
ATOM 1030 N N . ARG A 1 148 ? -2.68600 45.42400 -47.79300 1.000 78.18222 298 ARG B N 1
ATOM 1031 C CA . ARG A 1 148 ? -3.60800 44.30500 -47.95100 1.000 81.72122 298 ARG B CA 1
ATOM 1032 C C . ARG A 1 148 ? -2.96000 43.06600 -48.55900 1.000 84.72752 298 ARG B C 1
ATOM 1033 O O . ARG A 1 148 ? -3.65200 42.06400 -48.76600 1.000 86.01659 298 ARG B O 1
ATOM 1041 N N . THR A 1 149 ? -1.65600 43.09800 -48.83400 1.000 81.92339 299 THR B N 1
ATOM 1042 C CA . THR A 1 149 ? -0.97200 41.97900 -49.47100 1.000 77.03832 299 THR B CA 1
ATOM 1043 C C . THR A 1 149 ? -0.03700 41.21200 -48.54200 1.000 81.04825 299 THR B C 1
ATOM 1044 O O . THR A 1 149 ? 0.57100 40.22900 -48.98100 1.000 77.69405 299 THR B O 1
ATOM 1048 N N . LYS A 1 150 ? 0.09500 41.61200 -47.28000 1.000 82.95314 300 LYS B N 1
ATOM 1049 C CA . LYS A 1 150 ? 1.03800 40.93900 -46.40000 1.000 87.07510 300 LYS B CA 1
ATOM 1050 C C . LYS A 1 150 ? 0.52200 40.94000 -44.96900 1.000 90.37983 300 LYS B C 1
ATOM 1051 O O . LYS A 1 150 ? -0.29300 41.77900 -44.57700 1.000 95.24202 300 LYS B O 1
ATOM 1057 N N . LEU A 1 151 ? 1.01700 39.97200 -44.19700 1.000 83.49006 301 LEU B N 1
ATOM 1058 C CA . LEU A 1 151 ? 0.59700 39.77900 -42.81100 1.000 82.55061 301 LEU B CA 1
ATOM 1059 C C . LEU A 1 151 ? 1.74600 39.09600 -42.08000 1.000 84.24093 301 LEU B C 1
ATOM 1060 O O . LEU A 1 151 ? 2.04300 37.92900 -42.35300 1.000 82.89879 301 LEU B O 1
ATOM 1065 N N . GLU A 1 152 ? 2.38500 39.81600 -41.16100 1.000 81.91468 302 GLU B N 1
ATOM 1066 C CA . GLU A 1 152 ? 3.57400 39.33300 -40.46900 1.000 81.19981 302 GLU B CA 1
ATOM 1067 C C . GLU A 1 152 ? 3.18700 38.86400 -39.07200 1.000 78.97947 302 GLU B C 1
ATOM 1068 O O . GLU A 1 152 ? 2.71400 39.66100 -38.25300 1.000 72.98246 302 GLU B O 1
ATOM 1074 N N . VAL A 1 153 ? 3.39600 37.57600 -38.80000 1.000 73.24673 303 VAL B N 1
ATOM 1075 C CA . VAL A 1 153 ? 2.96600 36.94100 -37.56000 1.000 65.01072 303 VAL B CA 1
ATOM 1076 C C . VAL A 1 153 ? 4.18000 36.45400 -36.78100 1.000 59.38316 303 VAL B C 1
ATOM 1077 O O . VAL A 1 153 ? 5.10300 35.86200 -37.35200 1.000 69.08132 303 VAL B O 1
ATOM 1081 N N . LYS A 1 154 ? 4.17100 36.70400 -35.47400 1.000 61.08201 304 LYS B N 1
ATOM 1082 C CA . LYS A 1 154 ? 5.19000 36.20100 -34.56300 1.000 67.40239 304 LYS B CA 1
ATOM 1083 C C . LYS A 1 154 ? 4.50100 35.71800 -33.29600 1.000 58.79319 304 LYS B C 1
ATOM 1084 O O . LYS A 1 154 ? 3.69600 36.44900 -32.71100 1.000 53.52751 304 LYS B O 1
ATOM 1090 N N . VAL A 1 155 ? 4.81000 34.49300 -32.87700 1.000 54.45670 305 VAL B N 1
ATOM 1091 C CA . VAL A 1 155 ? 4.14300 33.86000 -31.74500 1.000 55.85621 305 VAL B CA 1
ATOM 1092 C C . VAL A 1 155 ? 5.20000 33.28300 -30.81400 1.000 38.86784 305 VAL B C 1
ATOM 1093 O O . VAL A 1 155 ? 6.04700 32.49200 -31.24500 1.000 45.15374 305 VAL B O 1
ATOM 1097 N N . VAL A 1 156 ? 5.14200 33.66900 -29.54200 1.000 36.47014 306 VAL B N 1
ATOM 1098 C CA . VAL A 1 156 ? 6.05200 33.18000 -28.51300 1.000 40.90103 306 VAL B CA 1
ATOM 1099 C C . VAL A 1 156 ? 5.25900 32.32500 -27.53500 1.000 44.92304 306 VAL B C 1
ATOM 1100 O O . VAL A 1 156 ? 4.10400 32.63400 -27.22100 1.000 54.94577 306 VAL B O 1
ATOM 1104 N N . ILE A 1 157 ? 5.87600 31.24600 -27.06000 1.000 41.67224 307 ILE B N 1
ATOM 1105 C CA . ILE A 1 157 ? 5.29300 30.39700 -26.03000 1.000 46.93194 307 ILE B CA 1
ATOM 1106 C C . ILE A 1 157 ? 6.27100 30.30400 -24.86700 1.000 48.49742 307 ILE B C 1
ATOM 1107 O O . ILE A 1 157 ? 7.45300 29.99400 -25.06200 1.000 48.47985 307 ILE B O 1
ATOM 1112 N N . LYS A 1 158 ? 5.78100 30.59100 -23.66600 1.000 50.13392 308 LYS B N 1
ATOM 1113 C CA . LYS A 1 158 ? 6.54900 30.43000 -22.44000 1.000 42.50652 308 LYS B CA 1
ATOM 1114 C C . LYS A 1 158 ? 5.97000 29.27300 -21.63900 1.000 51.68549 308 LYS B C 1
ATOM 1115 O O . LYS A 1 158 ? 4.75400 29.20500 -21.43400 1.000 45.39561 308 LYS B O 1
ATOM 1121 N N . SER A 1 159 ? 6.83700 28.36700 -21.19800 1.000 43.92849 309 SER B N 1
ATOM 1122 C CA . SER A 1 159 ? 6.46600 27.32400 -20.25300 1.000 42.74094 309 SER B CA 1
ATOM 1123 C C . SER A 1 159 ? 6.79000 27.82900 -18.85400 1.000 45.79033 309 SER B C 1
ATOM 1124 O O . SER A 1 159 ? 7.93900 28.17700 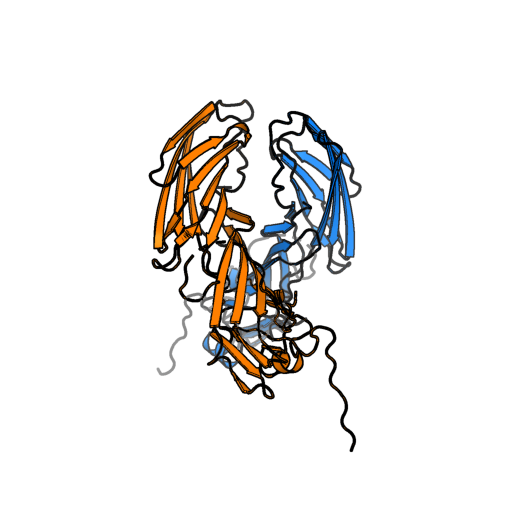-18.57000 1.000 47.84095 309 SER B O 1
ATOM 1127 N N . ASN A 1 160 ? 5.78200 27.87900 -17.98900 1.000 45.44286 310 ASN B N 1
ATOM 1128 C CA . ASN A 1 160 ? 5.90700 28.50600 -16.67700 1.000 52.06310 310 ASN B CA 1
ATOM 1129 C C . ASN A 1 160 ? 5.78900 27.49400 -15.54100 1.000 52.38680 310 ASN B C 1
ATOM 1130 O O . ASN A 1 160 ? 5.12800 27.74400 -14.53100 1.000 58.84048 310 ASN B O 1
ATOM 1135 N N . PHE A 1 161 ? 6.43000 26.34200 -15.69400 1.000 45.68198 311 PHE B N 1
ATOM 1136 C CA . PHE A 1 161 ? 6.52900 25.34300 -14.64100 1.000 42.51615 311 PHE B CA 1
ATOM 1137 C C . PHE A 1 161 ? 8.00100 25.05400 -14.35600 1.000 45.96318 311 PHE B C 1
ATOM 1138 O O . PHE A 1 161 ? 8.89700 25.69300 -14.91000 1.000 41.41652 311 PHE B O 1
ATOM 1146 N N . LYS A 1 162 ? 8.23600 24.08300 -13.47700 1.000 39.52593 312 LYS B N 1
ATOM 1147 C CA . LYS A 1 162 ? 9.58700 23.75000 -13.04300 1.000 48.36123 312 LYS B CA 1
ATOM 1148 C C . LYS A 1 162 ? 10.47600 23.42900 -14.24300 1.000 47.76771 312 LYS B C 1
ATOM 1149 O O . LYS A 1 162 ? 10.02800 22.76300 -15.18400 1.000 48.55395 312 LYS B O 1
ATOM 1155 N N . PRO A 1 163 ? 11.73400 23.87700 -14.24500 1.000 50.21618 313 PRO B N 1
ATOM 1156 C CA . PRO A 1 163 ? 12.67600 23.40400 -15.27500 1.000 50.75601 313 PRO B CA 1
ATOM 1157 C C . PRO A 1 163 ? 12.91500 21.90500 -15.21200 1.000 45.59320 313 PRO B C 1
ATOM 1158 O O . PRO A 1 163 ? 13.30600 21.30700 -16.22200 1.000 41.60564 313 PRO B O 1
ATOM 1162 N N . SER A 1 164 ? 12.67200 21.28300 -14.05600 1.000 46.17055 314 SER B N 1
ATOM 1163 C CA . SER A 1 164 ? 12.80800 19.84100 -13.89400 1.000 48.13789 314 SER B CA 1
ATOM 1164 C C . SER A 1 164 ? 11.83100 19.04500 -14.75400 1.000 54.62530 314 SER B C 1
ATOM 1165 O O . SER A 1 164 ? 12.08800 17.86700 -15.02200 1.000 45.32689 314 SER B O 1
ATOM 1168 N N . LEU A 1 165 ? 10.72800 19.64900 -15.18600 1.000 46.52344 315 LEU B N 1
ATOM 1169 C CA . LEU A 1 165 ? 9.63700 18.92100 -15.81700 1.000 50.50108 315 LEU B CA 1
ATOM 1170 C C . LEU A 1 165 ? 9.58800 19.19500 -17.31600 1.000 47.63361 315 LEU B C 1
ATOM 1171 O O . LEU A 1 165 ? 10.09300 20.21000 -17.80400 1.000 52.02361 315 LEU B O 1
ATOM 1176 N N . LEU A 1 166 ? 8.95500 18.27400 -18.04500 1.000 45.65800 316 LEU B N 1
ATOM 1177 C CA . LEU A 1 166 ? 8.94500 18.28000 -19.50400 1.000 46.60749 316 LEU B CA 1
ATOM 1178 C C . LEU A 1 166 ? 7.52700 18.09400 -20.02200 1.000 53.96193 316 LEU B C 1
ATOM 1179 O O . LEU A 1 166 ? 6.82200 17.17700 -19.59100 1.000 40.61894 316 LEU B O 1
ATOM 1184 N N . ALA A 1 167 ? 7.12100 18.94100 -20.96400 1.000 49.13885 317 ALA B N 1
ATOM 1185 C CA . ALA A 1 167 ? 5.81700 18.82200 -21.60000 1.000 43.82840 317 ALA B CA 1
ATOM 1186 C C . ALA A 1 167 ? 5.95500 18.09100 -22.92900 1.000 51.04046 317 ALA B C 1
ATOM 1187 O O . ALA A 1 167 ? 6.95800 18.24100 -23.63200 1.000 51.00006 317 ALA B O 1
ATOM 1189 N N . GLN A 1 168 ? 4.94200 17.29600 -23.26800 1.000 48.42086 318 GLN B N 1
ATOM 1190 C CA . GLN A 1 168 ? 4.96200 16.47200 -24.46600 1.000 49.53915 318 GLN B CA 1
ATOM 1191 C C . GLN A 1 168 ? 3.85300 16.88800 -25.42400 1.000 48.72236 318 GLN B C 1
ATOM 1192 O O . GLN A 1 168 ? 2.89400 17.56600 -25.04400 1.000 46.33870 318 GLN B O 1
ATOM 1198 N N . LYS A 1 169 ? 4.01000 16.46000 -26.67900 1.000 50.12233 319 LYS B N 1
ATOM 1199 C CA . LYS A 1 169 ? 2.97100 16.56500 -27.70700 1.000 46.03199 319 LYS B CA 1
ATOM 1200 C C . LYS A 1 169 ? 2.41200 17.98100 -27.81200 1.000 54.13717 319 LYS B C 1
ATOM 1201 O O . LYS A 1 169 ? 1.20000 18.19000 -27.90600 1.000 54.17666 319 LYS B O 1
ATOM 1207 N N . ILE A 1 170 ? 3.30500 18.97000 -27.79800 1.000 41.24976 320 ILE B N 1
ATOM 1208 C CA . ILE A 1 170 ? 2.87600 20.35700 -27.91400 1.000 50.89592 320 ILE B CA 1
ATOM 1209 C C . ILE A 1 170 ? 2.51100 20.65300 -29.36200 1.000 52.14690 320 ILE B C 1
ATOM 1210 O O . ILE A 1 170 ? 3.25200 20.30600 -30.29000 1.000 56.50272 320 ILE B O 1
ATOM 1215 N N . GLU A 1 171 ? 1.35700 21.28700 -29.56200 1.000 51.07860 321 GLU B N 1
ATOM 1216 C CA . GLU A 1 171 ? 0.90800 21.68500 -30.89000 1.000 52.89677 321 GLU B CA 1
ATOM 1217 C C . GLU A 1 171 ? 0.25100 23.05100 -30.80100 1.000 52.34022 321 GLU B C 1
ATOM 1218 O O . GLU A 1 171 ? -0.65300 23.25400 -29.98700 1.000 48.32881 321 GLU B O 1
ATOM 1224 N N . VAL A 1 172 ? 0.70300 23.98200 -31.63800 1.000 48.11519 322 VAL B N 1
ATOM 1225 C CA . VAL A 1 172 ? 0.15500 25.33200 -31.69600 1.000 52.27849 322 VAL B CA 1
ATOM 1226 C C . VAL A 1 172 ? -0.50600 25.52000 -33.05300 1.000 48.67825 322 VAL B C 1
ATOM 1227 O O . VAL A 1 172 ? 0.10800 25.25200 -34.09300 1.000 47.98453 322 VAL B O 1
ATOM 1231 N N . ARG A 1 173 ? -1.75400 25.97900 -33.04400 1.000 43.19213 323 ARG B N 1
ATOM 1232 C CA . ARG A 1 173 ? -2.50800 26.23800 -34.26300 1.000 57.86358 323 ARG B CA 1
ATOM 1233 C C . ARG A 1 173 ? -2.69300 27.74100 -34.41700 1.000 46.92110 323 ARG B C 1
ATOM 1234 O O . ARG A 1 173 ? -3.33800 28.38100 -33.57900 1.000 50.30163 323 ARG B O 1
ATOM 1242 N N . ILE A 1 174 ? -2.12900 28.29700 -35.48000 1.000 43.72373 324 ILE B N 1
ATOM 1243 C CA . ILE A 1 174 ? -2.21600 29.72100 -35.78700 1.000 51.43618 324 ILE B CA 1
ATOM 1244 C C . ILE A 1 174 ? -3.14900 29.88500 -36.98000 1.000 52.83498 324 ILE B C 1
ATOM 1245 O O . ILE A 1 174 ? -2.87300 29.33400 -38.05400 1.000 53.14771 324 ILE B O 1
ATOM 1250 N N . PRO A 1 175 ? -4.24700 30.62600 -36.85000 1.000 53.68607 325 PRO B N 1
ATOM 1251 C CA . PRO A 1 175 ? -5.20000 30.73300 -37.95800 1.000 59.78448 325 PRO B CA 1
ATOM 1252 C C . PRO A 1 175 ? -4.70700 31.66700 -39.05100 1.000 57.08443 325 PRO B C 1
ATOM 1253 O O . PRO A 1 175 ? -4.11600 32.71700 -38.78500 1.000 49.63445 325 PRO B O 1
ATOM 1257 N N . THR A 1 176 ? -4.95600 31.26800 -40.29700 1.000 59.89048 326 THR B N 1
ATOM 1258 C CA . THR A 1 176 ? -4.64700 32.08400 -41.45800 1.000 62.93076 326 THR B CA 1
ATOM 1259 C C . THR A 1 176 ? -5.93300 32.49500 -42.16400 1.000 65.05387 326 THR B C 1
ATOM 1260 O O . THR A 1 176 ? -6.90900 31.73700 -42.17700 1.000 67.07489 326 THR B O 1
ATOM 1264 N N . PRO A 1 177 ? -5.97300 33.68500 -42.75400 1.000 69.85296 327 PRO B N 1
ATOM 1265 C CA . PRO A 1 177 ? -7.18000 34.11600 -43.46500 1.000 74.21172 327 PRO B CA 1
ATOM 1266 C C . PRO A 1 177 ? -7.39100 33.30700 -44.73700 1.000 74.15836 327 PRO B C 1
ATOM 1267 O O . PRO A 1 177 ? -6.51300 32.58400 -45.21100 1.000 67.87229 327 PRO B O 1
ATOM 1271 N N . LEU A 1 178 ? -8.60100 33.43900 -45.28700 1.000 76.47210 328 LEU B N 1
ATOM 1272 C CA . LEU A 1 178 ? -8.95800 32.69200 -46.48900 1.000 83.47650 328 LEU B CA 1
ATOM 1273 C C . LEU A 1 178 ? -8.07100 33.07800 -47.66400 1.000 81.38960 328 LEU B C 1
ATOM 1274 O O . LEU A 1 178 ? -7.63400 32.21400 -48.43400 1.000 79.07985 328 LEU B O 1
ATOM 1279 N N . ASN A 1 179 ? -7.78000 34.36800 -47.81000 1.000 80.80954 329 ASN B N 1
ATOM 1280 C CA . ASN A 1 179 ? -7.06600 34.86800 -48.97800 1.000 79.26789 329 ASN B CA 1
ATOM 1281 C C . ASN A 1 179 ? -5.55700 34.68500 -48.85600 1.000 85.23161 329 ASN B C 1
ATOM 1282 O O . ASN A 1 179 ? -4.78900 35.44700 -49.45200 1.000 86.74055 329 ASN B O 1
ATOM 1287 N N . THR A 1 180 ? -5.12000 33.68100 -48.10000 1.000 79.91108 330 THR B N 1
ATOM 1288 C CA . THR A 1 180 ? -3.69600 33.39700 -47.98600 1.000 84.50625 330 THR B CA 1
ATOM 1289 C C . THR A 1 180 ? -3.20100 32.76800 -49.28300 1.000 85.60894 330 THR B C 1
ATOM 1290 O O . THR A 1 180 ? -3.66600 31.69300 -49.67800 1.000 84.85086 330 THR B O 1
ATOM 1294 N N . SER A 1 181 ? -2.27200 33.44600 -49.95500 1.000 80.48402 331 SER B N 1
ATOM 1295 C CA . SER A 1 181 ? -1.72900 32.97500 -51.22100 1.000 76.73215 331 SER B CA 1
ATOM 1296 C C . SER A 1 181 ? -0.39800 32.25300 -51.06900 1.000 81.76172 331 SER B C 1
ATOM 1297 O O . SER A 1 181 ? 0.12000 31.72900 -52.06000 1.000 85.08991 331 SER B O 1
ATOM 1300 N N . GLY A 1 182 ? 0.16100 32.21200 -49.86400 1.000 78.77424 332 GLY B N 1
ATOM 1301 C CA . GLY A 1 182 ? 1.43600 31.56400 -49.63400 1.000 67.08206 332 GLY B CA 1
ATOM 1302 C C . GLY A 1 182 ? 2.08000 32.04000 -48.35000 1.000 73.01187 332 GLY B C 1
ATOM 1303 O O . GLY A 1 182 ? 2.00700 33.22800 -48.02000 1.000 80.15215 332 GLY B O 1
ATOM 1304 N N . VAL A 1 183 ? 2.69700 31.12800 -47.60400 1.000 78.64645 333 VAL B N 1
ATOM 1305 C CA . VAL A 1 183 ? 3.35400 31.46500 -46.34800 1.000 78.78821 333 VAL B CA 1
ATOM 1306 C C . VAL A 1 183 ? 4.77300 30.91600 -46.37200 1.000 81.80443 333 VAL B C 1
ATOM 1307 O O . VAL A 1 183 ? 5.04500 29.88300 -46.99400 1.000 73.63302 333 VAL B O 1
ATOM 1311 N N . GLN A 1 184 ? 5.68200 31.63400 -45.71800 1.000 79.47636 334 GLN B N 1
ATOM 1312 C CA . GLN A 1 184 ? 7.02700 31.15700 -45.42400 1.000 81.60510 334 GLN B CA 1
ATOM 1313 C C . GLN A 1 184 ? 7.22300 31.26700 -43.92000 1.000 72.78020 334 GLN B C 1
ATOM 1314 O O . GLN A 1 184 ? 7.14100 32.36500 -43.36000 1.000 75.17392 334 GLN B O 1
ATOM 1320 N N . VAL A 1 185 ? 7.46400 30.13400 -43.27000 1.000 75.49965 335 VAL B N 1
ATOM 1321 C CA . VAL A 1 185 ? 7.44900 30.05100 -41.81600 1.000 68.99043 335 VAL B CA 1
ATOM 1322 C C . VAL A 1 185 ? 8.83800 29.66900 -41.32200 1.000 76.35248 335 VAL B C 1
ATOM 1323 O O . VAL A 1 185 ? 9.57600 28.94300 -41.99800 1.000 75.36505 335 VAL B O 1
ATOM 1327 N N . ILE A 1 186 ? 9.20000 30.18700 -40.15100 1.000 73.66070 336 ILE B N 1
ATOM 1328 C CA . ILE A 1 186 ? 10.50700 29.95900 -39.54700 1.000 66.56011 336 ILE B CA 1
ATOM 1329 C C . ILE A 1 186 ? 10.30900 29.58300 -38.08700 1.000 63.02322 336 ILE B C 1
ATOM 1330 O O . ILE A 1 186 ? 9.53900 30.23300 -37.37100 1.000 67.43278 336 ILE B O 1
ATOM 1335 N N . CYS A 1 187 ? 10.99900 28.53300 -37.65000 1.000 53.24587 337 CYS B N 1
ATOM 1336 C CA . CYS A 1 187 ? 11.03200 28.17900 -36.24100 1.000 63.63964 337 CYS B CA 1
ATOM 1337 C C . CYS A 1 187 ? 12.33700 27.45700 -35.95100 1.000 62.45238 337 CYS B C 1
ATOM 1338 O O . CYS A 1 187 ? 12.93900 26.83500 -36.83100 1.000 61.56787 337 CYS B O 1
ATOM 1341 N N . MET A 1 188 ? 12.77400 27.55900 -34.69800 1.000 63.97521 338 MET B N 1
ATOM 1342 C CA . MET A 1 188 ? 13.97600 26.89000 -34.22900 1.000 70.43418 338 MET B CA 1
ATOM 1343 C C . MET A 1 188 ? 13.67900 25.72300 -33.30200 1.000 64.12728 338 MET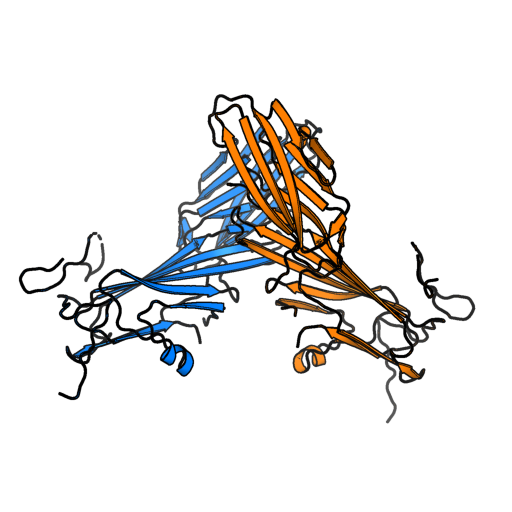 B C 1
ATOM 1344 O O . MET A 1 188 ? 14.60800 24.99900 -32.92500 1.000 66.99661 338 MET B O 1
ATOM 1349 N N . LYS A 1 189 ? 12.41700 25.52400 -32.93300 1.000 74.43220 339 LYS B N 1
ATOM 1350 C CA . LYS A 1 189 ? 11.95900 24.35800 -32.19700 1.000 69.29977 339 LYS B CA 1
ATOM 1351 C C . LYS A 1 189 ? 10.92100 23.62000 -33.02800 1.000 63.71417 339 LYS B C 1
ATOM 1352 O O . LYS A 1 189 ? 10.15200 24.23500 -33.77200 1.000 62.96922 339 LYS B O 1
ATOM 1358 N N . GLY A 1 190 ? 10.90300 22.29900 -32.88900 1.000 57.16748 340 GLY B N 1
ATOM 1359 C CA . GLY A 1 190 ? 9.90900 21.44800 -33.51700 1.000 58.87324 340 GLY B CA 1
ATOM 1360 C C . GLY A 1 190 ? 9.81800 21.65700 -35.01500 1.000 57.83736 340 GLY B C 1
ATOM 1361 O O . GLY A 1 190 ? 10.80200 21.96100 -35.69700 1.000 61.70669 340 GLY B O 1
ATOM 1362 N N . LYS A 1 191 ? 8.60500 21.49000 -35.53900 1.000 61.31138 341 LYS B N 1
ATOM 1363 C CA . LYS A 1 191 ? 8.33000 21.64600 -36.95900 1.000 65.91376 341 LYS B CA 1
ATOM 1364 C C . LYS A 1 191 ? 7.07700 22.49000 -37.14100 1.000 64.91101 341 LYS B C 1
ATOM 1365 O O . LYS A 1 191 ? 6.20500 22.52600 -36.26900 1.000 69.32528 341 LYS B O 1
ATOM 1371 N N . ALA A 1 192 ? 6.99100 23.16800 -38.28500 1.000 64.64114 342 ALA B N 1
ATOM 1372 C CA . ALA A 1 192 ? 5.87400 24.06500 -38.57600 1.000 64.67932 342 ALA B CA 1
ATOM 1373 C C . ALA A 1 192 ? 5.50500 23.92400 -40.04600 1.000 66.41409 342 ALA B C 1
ATOM 1374 O O . ALA A 1 192 ? 6.29200 24.29100 -40.92400 1.000 74.52219 342 ALA B O 1
ATOM 1376 N N . LYS A 1 193 ? 4.31100 23.40300 -40.31000 1.000 70.73767 343 LYS B N 1
ATOM 1377 C CA . LYS A 1 193 ? 3.81900 23.17400 -41.66100 1.000 73.59592 343 LYS B CA 1
ATOM 1378 C C . LYS A 1 193 ? 2.53500 23.96100 -41.87800 1.000 74.14661 343 LYS B C 1
ATOM 1379 O O . LYS A 1 193 ? 1.65300 23.97300 -41.01400 1.000 68.40352 343 LYS B O 1
ATOM 1385 N N . TYR A 1 194 ? 2.43200 24.62100 -43.03000 1.000 73.75737 344 TYR B N 1
ATOM 1386 C CA . TYR A 1 194 ? 1.20600 25.32700 -43.38000 1.000 68.47676 344 TYR B CA 1
ATOM 1387 C C . TYR A 1 194 ? 0.22800 24.35200 -44.02000 1.000 69.95889 344 TYR B C 1
ATOM 1388 O O . TYR A 1 194 ? 0.54400 23.71900 -45.03200 1.000 79.86907 344 TYR B O 1
ATOM 1397 N N . LYS A 1 195 ? -0.95700 24.24000 -43.43700 1.000 72.08811 345 LYS B N 1
ATOM 1398 C CA . LYS A 1 195 ? -2.00700 23.36300 -43.94300 1.000 72.65468 345 LYS B CA 1
ATOM 1399 C C . LYS A 1 195 ? -3.15200 24.25400 -44.41300 1.000 69.81267 345 LYS B C 1
ATOM 1400 O O . LYS A 1 195 ? -3.98400 24.68900 -43.61100 1.000 64.69854 345 LYS B O 1
ATOM 1406 N N . ALA A 1 196 ? -3.18000 24.53000 -45.72000 1.000 74.24352 346 ALA B N 1
ATOM 1407 C CA . ALA A 1 196 ? -4.16200 25.46100 -46.26900 1.000 77.06861 346 ALA B CA 1
ATOM 1408 C C . ALA A 1 196 ? -5.58000 24.92800 -46.11900 1.000 74.41288 346 ALA B C 1
ATOM 1409 O O . ALA A 1 196 ? -6.51200 25.69400 -45.84800 1.000 67.98664 346 ALA B O 1
ATOM 1411 N N . SER A 1 197 ? -5.76500 23.61700 -46.29800 1.000 76.71152 347 SER B N 1
ATOM 1412 C CA . SER A 1 197 ? -7.08800 23.02600 -46.12500 1.000 75.00209 347 SER B CA 1
ATOM 1413 C C . SER A 1 197 ? -7.61800 23.25100 -44.71500 1.000 72.77464 347 SER B C 1
ATOM 1414 O O . SER A 1 197 ? -8.82800 23.41500 -44.52400 1.000 78.24497 347 SER B O 1
ATOM 1417 N N . GLU A 1 198 ? -6.73300 23.26600 -43.72300 1.000 65.69734 348 GLU B N 1
ATOM 1418 C CA . GLU A 1 198 ? -7.10100 23.57700 -42.35000 1.000 63.95608 348 GLU B CA 1
ATOM 1419 C C . GLU A 1 198 ? -7.02700 25.06800 -42.04800 1.000 62.12409 348 GLU B C 1
A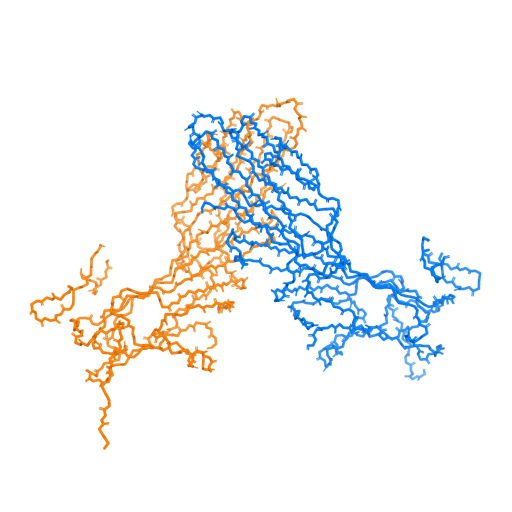TOM 1420 O O . GLU A 1 198 ? -7.39300 25.47800 -40.94100 1.000 48.37837 348 GLU B O 1
ATOM 1426 N N . ASN A 1 199 ? -6.56500 25.87900 -43.00300 1.000 67.90570 349 ASN B N 1
ATOM 1427 C CA . ASN A 1 199 ? -6.44700 27.33000 -42.84000 1.000 61.63465 349 ASN B CA 1
ATOM 1428 C C . ASN A 1 199 ? -5.57600 27.70000 -41.64400 1.000 60.20678 349 ASN B C 1
ATOM 1429 O O . ASN A 1 199 ? -5.80800 28.71800 -40.98700 1.000 54.85215 349 ASN B O 1
ATOM 1434 N N . ALA A 1 200 ? -4.55900 26.89200 -41.35400 1.000 57.80108 350 ALA B N 1
ATOM 1435 C CA . ALA A 1 200 ? -3.74100 27.10200 -40.17100 1.000 58.23899 350 ALA B CA 1
ATOM 1436 C C . ALA A 1 200 ? -2.29800 26.71100 -40.44200 1.000 62.33206 350 ALA B C 1
ATOM 1437 O O . ALA A 1 200 ? -2.01000 25.88000 -41.30800 1.000 58.70320 350 ALA B O 1
ATOM 1439 N N . ILE A 1 201 ? -1.39400 27.33100 -39.69100 1.000 58.62508 351 ILE B N 1
ATOM 1440 C CA . ILE A 1 201 ? -0.01900 26.86400 -39.57200 1.000 58.72334 351 ILE B CA 1
ATOM 1441 C C . ILE A 1 201 ? 0.05400 25.98600 -38.33100 1.000 53.07323 351 ILE B C 1
ATOM 1442 O O . ILE A 1 201 ? -0.25800 26.43800 -37.22400 1.000 48.36026 351 ILE B O 1
ATOM 1447 N N . VAL A 1 202 ? 0.44900 24.73100 -38.51100 1.000 55.35604 352 VAL B N 1
ATOM 1448 C CA . VAL A 1 202 ? 0.46300 23.74900 -37.43300 1.000 55.15297 352 VAL B CA 1
ATOM 1449 C C . VAL A 1 202 ? 1.90300 23.56800 -36.97600 1.000 58.41943 352 VAL B C 1
ATOM 1450 O O . VAL A 1 202 ? 2.76700 23.15400 -37.75900 1.000 59.19112 352 VAL B O 1
ATOM 1454 N N . TRP A 1 203 ? 2.15500 23.86900 -35.70400 1.000 55.80336 353 TRP B N 1
ATOM 1455 C CA . TRP A 1 203 ? 3.49700 23.91600 -35.13100 1.000 55.37760 353 TRP B CA 1
ATOM 1456 C C . TRP A 1 203 ? 3.58300 22.86800 -34.02900 1.000 54.27509 353 TRP B C 1
ATOM 1457 O O . TRP A 1 203 ? 3.05100 23.06900 -32.93200 1.000 57.04798 353 TRP B O 1
ATOM 1468 N N . LYS A 1 204 ? 4.25100 21.75500 -34.31900 1.000 64.25781 354 LYS B N 1
ATOM 1469 C CA . LYS A 1 204 ? 4.31800 20.61600 -33.41200 1.000 61.00674 354 LYS B CA 1
ATOM 1470 C C . LYS A 1 204 ? 5.70000 20.53200 -32.77900 1.000 51.96288 354 LYS B C 1
ATOM 1471 O O . LYS A 1 204 ? 6.71300 20.51500 -33.48600 1.000 52.07139 354 LYS B O 1
ATOM 1477 N N . ILE A 1 205 ? 5.73400 20.47200 -31.45000 1.000 49.99891 355 ILE B N 1
ATOM 1478 C CA . ILE A 1 205 ? 6.96800 20.33800 -30.68600 1.000 51.18166 355 ILE B CA 1
ATOM 1479 C C . ILE A 1 205 ? 6.85000 19.09900 -29.80900 1.000 44.46242 355 ILE B C 1
ATOM 1480 O O . ILE A 1 205 ? 5.86100 18.93700 -29.08500 1.000 44.36002 355 ILE B O 1
ATOM 1485 N N . LYS A 1 206 ? 7.86200 18.23300 -29.87000 1.000 46.10422 356 LYS B N 1
ATOM 1486 C CA . LYS A 1 206 ? 7.80100 16.96400 -29.15500 1.000 44.03567 356 LYS B CA 1
ATOM 1487 C C . LYS A 1 206 ? 8.03500 17.13900 -27.65800 1.000 41.65081 356 LYS B C 1
ATOM 1488 O O . LYS A 1 206 ? 7.38400 16.47000 -26.84700 1.000 52.27751 356 LYS B O 1
ATOM 1494 N N . ARG A 1 207 ? 8.95000 18.02600 -27.27100 1.000 46.44782 357 ARG B N 1
ATOM 1495 C CA . ARG A 1 207 ? 9.30000 18.19600 -25.86900 1.000 45.99315 357 ARG B CA 1
ATOM 1496 C C . ARG A 1 207 ? 9.67500 19.64800 -25.61100 1.000 40.71692 357 ARG B C 1
ATOM 1497 O O . ARG A 1 207 ? 10.16300 20.34500 -26.50500 1.000 45.11311 357 ARG B O 1
ATOM 1505 N N . MET A 1 208 ? 9.45000 20.09500 -24.37600 1.000 36.83487 358 MET B N 1
ATOM 1506 C CA . MET A 1 208 ? 9.83400 21.44100 -23.96400 1.000 42.26900 358 MET B CA 1
ATOM 1507 C C . MET A 1 208 ? 9.83400 21.50500 -22.44500 1.000 43.38854 358 MET B C 1
ATOM 1508 O O . MET A 1 208 ? 8.87000 21.07400 -21.80500 1.000 37.84513 358 MET B O 1
ATOM 1513 N N . ALA A 1 209 ? 10.91000 22.04200 -21.87600 1.000 44.48234 359 ALA B N 1
ATOM 1514 C CA . ALA A 1 209 ? 11.07100 22.11900 -20.43400 1.000 39.09723 359 ALA B CA 1
ATOM 1515 C C . ALA A 1 209 ? 10.48000 23.41700 -19.88800 1.000 35.69701 359 ALA B C 1
ATOM 1516 O O . ALA A 1 209 ? 10.14000 24.34300 -20.62900 1.000 33.64783 359 ALA B O 1
ATOM 1518 N N . GLY A 1 210 ? 10.37000 23.47700 -18.55900 1.000 30.35451 360 GLY B N 1
ATOM 1519 C CA . GLY A 1 210 ? 9.79000 24.63300 -17.91700 1.000 32.95553 360 GLY B CA 1
ATOM 1520 C C . GLY A 1 210 ? 10.72700 25.82400 -17.87200 1.000 45.67082 360 GLY B C 1
ATOM 1521 O O . GLY A 1 210 ? 11.94400 25.70200 -18.01100 1.000 41.70134 360 GLY B O 1
ATOM 1522 N N . MET A 1 211 ? 10.12200 26.99700 -17.66800 1.000 48.66907 361 MET B N 1
ATOM 1523 C CA . MET A 1 211 ? 10.84300 28.27000 -17.59000 1.000 32.43562 361 MET B CA 1
ATOM 1524 C C . MET A 1 211 ? 11.65800 28.52300 -18.85700 1.000 43.32574 361 MET B C 1
ATOM 1525 O O . MET A 1 211 ? 12.82000 28.93000 -18.79800 1.000 63.09692 361 MET B O 1
ATOM 1530 N N . LYS A 1 212 ? 11.04300 28.28900 -20.01400 1.000 39.19391 362 LYS B N 1
ATOM 1531 C CA . LYS A 1 212 ? 11.71800 28.42500 -21.29600 1.000 40.22123 362 LYS B CA 1
ATOM 1532 C C . LYS A 1 212 ? 10.84400 29.20600 -22.26900 1.000 40.53734 362 LYS B C 1
ATOM 1533 O O . LYS A 1 212 ? 9.68500 29.52400 -21.99000 1.000 49.35004 362 LYS B O 1
ATOM 1539 N N . GLU A 1 213 ? 11.42500 29.51300 -23.42800 1.000 44.97018 363 GLU B N 1
ATOM 1540 C CA . GLU A 1 213 ? 10.75900 30.27800 -24.47200 1.000 37.67016 363 GLU B CA 1
ATOM 1541 C C . GLU A 1 213 ? 11.08600 29.68600 -25.83300 1.000 47.44238 363 GLU B C 1
ATOM 1542 O O . GLU A 1 213 ? 12.20500 29.22000 -26.06600 1.000 53.74529 363 GLU B O 1
ATOM 1548 N N . SER A 1 214 ? 10.10300 29.71500 -26.72900 1.000 46.45106 364 SER B N 1
ATOM 1549 C CA . SER A 1 214 ? 10.32300 29.44600 -28.14100 1.000 43.97591 364 SER B CA 1
ATOM 1550 C C . SER A 1 214 ? 9.44500 30.38800 -28.94900 1.000 49.38786 364 SER B C 1
ATOM 1551 O O . SER A 1 214 ? 8.53600 31.03300 -28.41900 1.000 47.93235 364 SER B O 1
ATOM 1554 N N . GLN A 1 215 ? 9.71800 30.46100 -30.24900 1.000 49.16682 365 GLN B N 1
ATOM 1555 C CA . GLN A 1 215 ? 9.08400 31.46600 -31.08700 1.000 49.98922 365 GLN B CA 1
ATOM 1556 C C . GLN A 1 215 ? 8.99600 30.96100 -32.52000 1.000 51.62479 365 GLN B C 1
ATOM 1557 O O . GLN A 1 215 ? 9.86300 30.21700 -32.98700 1.000 44.14365 365 GLN B O 1
ATOM 1563 N N . ILE A 1 216 ? 7.92700 31.36600 -33.20700 1.000 49.07859 366 ILE B N 1
ATOM 1564 C CA . ILE A 1 216 ? 7.71700 31.05200 -34.61300 1.000 54.30367 366 ILE B CA 1
ATOM 1565 C C . ILE A 1 216 ? 7.49600 32.35500 -35.37000 1.000 51.39997 366 ILE B C 1
ATOM 1566 O O . ILE A 1 216 ? 6.92400 33.31500 -34.84300 1.000 59.90554 366 ILE B O 1
ATOM 1571 N N . SER A 1 217 ? 7.97700 32.39300 -36.61100 1.000 53.24467 367 SER B N 1
ATOM 1572 C CA . SER A 1 217 ? 7.87000 33.56600 -37.46800 1.000 63.53558 367 SER B CA 1
ATOM 1573 C C . SER A 1 217 ? 7.15500 33.19000 -38.75700 1.000 61.14772 367 SER B C 1
ATOM 1574 O O . SER A 1 217 ? 7.43600 32.14300 -39.34700 1.000 55.84533 367 SER B O 1
ATOM 1577 N N . ALA A 1 218 ? 6.23800 34.04900 -39.19600 1.000 52.56207 368 ALA B N 1
ATOM 1578 C CA . ALA A 1 218 ? 5.43400 33.76900 -40.37700 1.000 60.64755 368 ALA B CA 1
ATOM 1579 C C . ALA A 1 218 ? 5.28800 35.02500 -41.22100 1.000 65.05334 368 ALA B C 1
ATOM 1580 O O . ALA A 1 218 ? 4.85600 36.06700 -40.72000 1.000 62.61607 368 ALA B O 1
ATOM 1582 N N . GLU A 1 219 ? 5.65300 34.92000 -42.49600 1.000 63.89725 369 GLU B N 1
ATOM 1583 C CA . GLU A 1 219 ? 5.37800 35.94600 -43.49600 1.000 67.55812 369 GLU B CA 1
ATOM 1584 C C . GLU A 1 219 ? 4.31400 35.38700 -44.43200 1.000 69.00203 369 GLU B C 1
ATOM 1585 O O . GLU A 1 219 ? 4.59800 34.49600 -45.23900 1.000 76.77824 369 GLU B O 1
ATOM 1591 N N . ILE A 1 220 ? 3.09300 35.90100 -44.31900 1.000 77.06945 370 ILE B N 1
ATOM 1592 C CA . ILE A 1 220 ? 1.94300 35.37900 -45.05000 1.000 74.22759 370 ILE B CA 1
ATOM 1593 C C . ILE A 1 220 ? 1.60300 36.33600 -46.18400 1.000 74.99995 370 ILE B C 1
ATOM 1594 O O . ILE A 1 220 ? 1.50400 37.55100 -45.97400 1.000 70.40169 370 ILE B O 1
ATOM 1599 N N . GLU A 1 221 ? 1.42000 35.78600 -47.38000 1.000 76.95379 371 GLU B N 1
ATOM 1600 C CA . GLU A 1 221 ? 1.09700 36.55900 -48.57200 1.000 78.50861 371 GLU B CA 1
ATOM 1601 C C . GLU A 1 221 ? -0.40000 36.45700 -48.84300 1.000 78.10858 371 GLU B C 1
ATOM 1602 O O . GLU A 1 221 ? -0.96600 35.36000 -48.81100 1.000 83.19151 371 GLU B O 1
ATOM 1608 N N . LEU A 1 222 ? -1.03700 37.59500 -49.10300 1.000 79.64891 372 LEU B N 1
ATOM 1609 C CA . LEU A 1 222 ? -2.48500 37.66300 -49.24900 1.000 84.16861 372 LEU B CA 1
ATOM 1610 C C . LEU A 1 222 ? -2.87900 38.24300 -50.59800 1.000 81.14736 372 LEU B C 1
ATOM 1611 O O . LEU A 1 222 ? -2.29900 39.23100 -51.05900 1.000 77.97959 372 LEU B O 1
ATOM 1616 N N . LEU A 1 223 ? -3.87600 37.62100 -51.21600 1.000 81.55480 373 LEU B N 1
ATOM 1617 C CA . LEU A 1 223 ? -4.53800 38.20400 -52.37300 1.000 82.19569 373 LEU B CA 1
ATOM 1618 C C . LEU A 1 223 ? -5.63800 39.14300 -51.89300 1.000 82.86748 373 LEU B C 1
ATOM 1619 O O . LEU A 1 223 ? -6.56500 38.69200 -51.21000 1.000 83.41875 373 LEU B O 1
ATOM 1624 N N . PRO A 1 224 ? -5.57200 40.43600 -52.20200 1.000 91.23549 374 PRO B N 1
ATOM 1625 C CA . PRO A 1 224 ? -6.63200 41.34800 -51.75400 1.000 93.99654 374 PRO B CA 1
ATOM 1626 C C . PRO A 1 224 ? -7.95700 41.02800 -52.42600 1.000 87.89887 374 PRO B C 1
ATOM 1627 O O . PRO A 1 224 ? -8.01000 40.69900 -53.61400 1.000 82.90301 374 PRO B O 1
ATOM 1631 N N . THR A 1 225 ? -9.02900 41.11800 -51.64900 1.000 88.54890 375 THR B N 1
ATOM 1632 C CA . THR A 1 225 ? -10.37400 40.88800 -52.14200 1.000 99.76053 375 THR B CA 1
ATOM 1633 C C . THR A 1 225 ? -11.05900 42.22900 -52.39500 1.000 104.68019 375 THR B C 1
ATOM 1634 O O . THR A 1 225 ? -10.43900 43.29400 -52.32200 1.000 101.71213 375 THR B O 1
ATOM 1638 N N . ASN A 1 226 ? -12.35400 42.18300 -52.69200 1.000 110.30582 376 ASN B N 1
ATOM 1639 C CA . ASN A 1 226 ? -13.11900 43.39400 -52.94900 1.000 112.25890 376 ASN B CA 1
ATOM 1640 C C . ASN A 1 226 ? -13.85000 43.91100 -51.71800 1.000 115.77748 376 ASN B C 1
ATOM 1641 O O . ASN A 1 226 ? -14.39400 45.01900 -51.76100 1.000 118.66914 376 ASN B O 1
ATOM 1646 N N . ASP A 1 227 ? -13.86800 43.14700 -50.62400 1.000 116.46835 377 ASP B N 1
ATOM 1647 C CA . ASP A 1 227 ? -14.64300 43.54200 -49.45200 1.000 116.98843 377 ASP B CA 1
ATOM 1648 C C . ASP A 1 227 ? -13.97300 44.68500 -48.70100 1.000 116.83549 377 ASP B C 1
ATOM 1649 O O . ASP A 1 227 ? -14.59400 45.72000 -48.43600 1.000 116.40247 377 ASP B O 1
ATOM 1654 N N . LYS A 1 228 ? -12.69400 44.51200 -48.36100 1.000 117.93955 378 LYS B N 1
ATOM 1655 C CA . LYS A 1 228 ? -12.04800 45.26300 -47.28400 1.000 116.22859 378 LYS B CA 1
ATOM 1656 C C . LYS A 1 228 ? -12.82000 45.07800 -45.97900 1.000 118.23968 378 LYS B C 1
ATOM 1657 O O . LYS A 1 228 ? -12.97000 46.00400 -45.18000 1.000 113.51840 378 LYS B O 1
ATOM 1663 N N . LYS A 1 229 ? -13.32600 43.86400 -45.77300 1.000 119.82922 379 LYS B N 1
ATOM 1664 C CA . LYS A 1 229 ? -13.97200 43.48000 -44.52500 1.000 112.05066 379 LYS B CA 1
ATOM 1665 C C . LYS A 1 229 ? 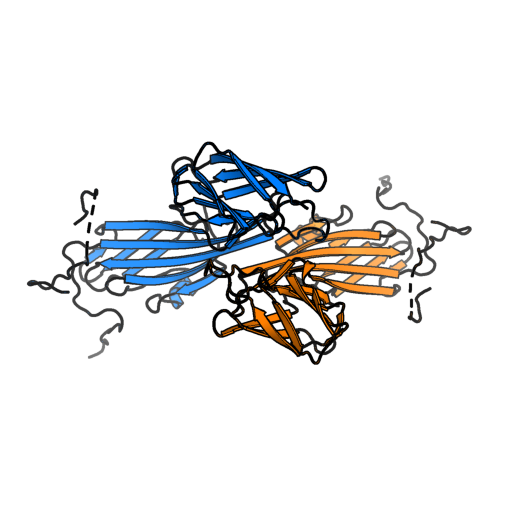-12.90300 42.94300 -43.58100 1.000 104.15732 379 LYS B C 1
ATOM 1666 O O . LYS A 1 229 ? -12.16000 42.02300 -43.94000 1.000 102.97475 379 LYS B O 1
ATOM 1672 N N . LYS A 1 230 ? -12.82400 43.51900 -42.38400 1.000 97.42412 380 LYS B N 1
ATOM 1673 C CA . LYS A 1 230 ? -11.74900 43.18500 -41.45800 1.000 100.39252 380 LYS B CA 1
ATOM 1674 C C . LYS A 1 230 ? -11.81900 41.71600 -41.05800 1.000 95.27419 380 LYS B C 1
ATOM 1675 O O . LYS A 1 230 ? -12.86500 41.22500 -40.62200 1.000 90.14348 380 LYS B O 1
ATOM 1681 N N . TRP A 1 231 ? -10.69600 41.01800 -41.21700 1.000 91.03175 381 TRP B N 1
ATOM 1682 C CA . TRP A 1 231 ? -10.64200 39.57800 -40.99100 1.000 87.67953 381 TRP B CA 1
ATOM 1683 C C . TRP A 1 231 ? -10.93300 39.24600 -39.53200 1.000 82.12271 381 TRP B C 1
ATOM 1684 O O . TRP A 1 231 ? -10.25400 39.74000 -38.62600 1.000 78.15823 381 TRP B O 1
ATOM 1695 N N . ALA A 1 232 ? -11.94900 38.41200 -39.30500 1.000 82.63312 382 ALA B N 1
ATOM 1696 C CA . ALA A 1 232 ? -12.38100 38.05200 -37.95500 1.000 84.07758 382 ALA B CA 1
ATOM 1697 C C . ALA A 1 232 ? -11.60300 36.81700 -37.51700 1.000 79.63616 382 ALA B C 1
ATOM 1698 O O . ALA A 1 232 ? -11.92400 35.69100 -37.90500 1.000 75.45146 382 ALA B O 1
ATOM 1700 N N . ARG A 1 233 ? -10.59000 37.03000 -36.69200 1.000 71.17481 383 ARG B N 1
ATOM 1701 C CA . ARG A 1 233 ? -9.61000 35.98700 -36.42500 1.000 66.53563 383 ARG B CA 1
ATOM 1702 C C . ARG A 1 233 ? -10.19000 34.89500 -35.53600 1.000 66.72329 383 ARG B C 1
ATOM 1703 O O . ARG A 1 233 ? -10.85100 35.19900 -34.53600 1.000 69.06319 383 ARG B O 1
ATOM 1711 N N . PRO A 1 234 ? -9.97300 33.62600 -35.86300 1.000 56.65334 384 PRO B N 1
ATOM 1712 C CA . PRO A 1 234 ? -10.12600 32.56800 -34.86600 1.000 49.49096 384 PRO B CA 1
ATOM 1713 C C . PRO A 1 234 ? -9.00300 32.65500 -33.84900 1.000 61.56328 384 PRO B C 1
ATOM 1714 O O . PRO A 1 234 ? -7.97200 33.29300 -34.10700 1.000 63.91177 384 PRO B O 1
ATOM 1718 N N . PRO A 1 235 ? -9.16400 32.05000 -32.67900 1.000 50.61942 385 PRO B N 1
ATOM 1719 C CA . PRO A 1 235 ? -8.09700 32.09800 -31.67600 1.000 53.02402 385 PRO B CA 1
ATOM 1720 C C . PRO A 1 235 ? -6.96200 31.14300 -32.01400 1.000 45.94152 385 PRO B C 1
ATOM 1721 O O . PRO A 1 235 ? -7.11400 30.18800 -32.77900 1.000 44.79933 385 PRO B O 1
ATOM 1725 N N . ILE A 1 236 ? -5.80400 31.42600 -31.42600 1.000 44.87282 386 ILE B N 1
ATOM 1726 C CA . ILE A 1 236 ? -4.68400 30.49200 -31.46500 1.000 44.76174 386 ILE B CA 1
ATOM 1727 C C . ILE A 1 236 ? -4.92400 29.42400 -30.40500 1.000 33.69672 386 ILE B C 1
ATOM 1728 O O . ILE A 1 236 ? -5.09900 29.73600 -29.22300 1.000 33.71571 386 ILE B O 1
ATOM 1733 N N . SER A 1 237 ? -4.94200 28.16400 -30.82400 1.000 34.89517 387 SER B N 1
ATOM 1734 C CA . SER A 1 237 ? -5.20200 27.04800 -29.92900 1.000 52.12420 387 SER B CA 1
ATOM 1735 C C . SER A 1 237 ? -3.93100 26.23600 -29.71800 1.000 46.34427 387 SER B C 1
ATOM 1736 O O . SER A 1 237 ? -3.01600 26.24500 -30.54600 1.000 46.96929 387 SER B O 1
ATOM 1739 N N . MET A 1 238 ? -3.88700 25.52800 -28.59100 1.000 43.87790 388 MET B N 1
ATOM 1740 C CA . MET A 1 238 ? -2.71700 24.74500 -28.22700 1.000 53.68302 388 MET B CA 1
ATOM 1741 C C . MET A 1 238 ? -3.13400 23.41500 -27.62400 1.000 49.60150 388 MET B C 1
ATOM 1742 O O . MET A 1 238 ? -4.09000 23.34500 -26.84400 1.000 49.46618 388 MET B O 1
ATOM 1747 N N . ASN A 1 239 ? -2.39600 22.36700 -27.98100 1.000 47.78280 389 ASN B N 1
ATOM 1748 C CA . ASN A 1 239 ? -2.51200 21.05500 -27.36300 1.000 45.01897 389 ASN B CA 1
ATOM 1749 C C . ASN A 1 239 ? -1.19200 20.71400 -26.68700 1.000 51.92501 389 ASN B C 1
ATOM 1750 O O . ASN A 1 239 ? -0.12200 21.06500 -27.19400 1.000 50.81110 389 ASN B O 1
ATOM 1755 N N . PHE A 1 240 ? -1.26800 20.03700 -25.54400 1.000 48.90248 390 PHE B N 1
ATOM 1756 C CA . PHE A 1 240 ? -0.06300 19.63400 -24.82900 1.000 46.61925 390 PHE B CA 1
ATOM 1757 C C . PHE A 1 240 ? -0.43100 18.62800 -23.75100 1.000 43.79188 390 PHE B C 1
ATOM 1758 O O . PHE A 1 240 ? -1.59300 18.51100 -23.35300 1.000 41.70809 390 PHE B O 1
ATOM 1766 N N . GLU A 1 241 ? 0.58200 17.89900 -23.29000 1.000 45.94807 391 GLU B N 1
ATOM 1767 C CA . GLU A 1 241 ? 0.50400 17.10000 -22.07800 1.000 46.59635 391 GLU B CA 1
ATOM 1768 C C . GLU A 1 241 ? 1.52600 17.62100 -21.07800 1.000 42.78104 391 GLU B C 1
ATOM 1769 O O . GLU A 1 241 ? 2.56600 18.16700 -21.45800 1.000 48.43754 391 GLU B O 1
ATOM 1775 N N . VAL A 1 242 ? 1.22700 17.45100 -19.79500 1.000 42.64004 392 VAL B N 1
ATOM 1776 C CA . VAL A 1 242 ? 2.08300 18.00400 -18.74900 1.000 41.65505 392 VAL B CA 1
ATOM 1777 C C . VAL A 1 242 ? 2.18600 17.00400 -17.60200 1.000 45.40418 392 VAL B C 1
ATOM 1778 O O . VAL A 1 242 ? 1.19700 16.33700 -17.26200 1.000 41.84852 392 VAL B O 1
ATOM 1782 N N . PRO A 1 243 ? 3.36600 16.84400 -16.99700 1.000 45.14367 393 PRO B N 1
ATOM 1783 C CA . PRO A 1 243 ? 3.54500 15.78100 -16.00100 1.000 33.05343 393 PRO B CA 1
ATOM 1784 C C . PRO A 1 243 ? 3.15800 16.19500 -14.59100 1.000 39.86477 393 PRO B C 1
ATOM 1785 O O . PRO A 1 243 ? 3.60500 15.58300 -13.61700 1.000 38.52262 393 PRO B O 1
ATOM 1789 N N . PHE A 1 244 ? 2.33200 17.23100 -14.46700 1.000 33.85440 394 PHE B N 1
ATOM 1790 C CA . PHE A 1 244 ? 1.83900 17.67600 -13.17200 1.000 34.90013 394 PHE B CA 1
ATOM 1791 C C . PHE A 1 244 ? 0.35900 18.01300 -13.30200 1.000 33.15281 394 PHE B C 1
ATOM 1792 O O . PHE A 1 244 ? -0.24700 17.85300 -14.36600 1.000 39.50386 394 PHE B O 1
ATOM 1800 N N . ALA A 1 245 ? -0.22800 18.48100 -12.20300 1.000 23.19151 395 ALA B N 1
ATOM 1801 C CA . ALA A 1 245 ? -1.64400 18.80700 -12.19500 1.000 39.28895 395 ALA B CA 1
ATOM 1802 C C . ALA A 1 245 ? -1.81100 20.31500 -12.25700 1.000 35.51008 395 ALA B C 1
ATOM 1803 O O . ALA A 1 245 ? -1.41500 21.01100 -11.30900 1.000 32.76925 395 ALA B O 1
ATOM 1805 N N . PRO A 1 246 ? -2.37200 20.86700 -13.33800 1.000 35.53912 396 PRO B N 1
ATOM 1806 C CA . PRO A 1 246 ? -2.57500 22.32500 -13.40400 1.000 34.90244 396 PRO B CA 1
ATOM 1807 C C . PRO A 1 246 ? -3.38600 22.88500 -12.25200 1.000 38.61748 396 PRO B C 1
ATOM 1808 O O . PRO A 1 246 ? -3.25200 24.07500 -11.94400 1.000 39.39659 396 PRO B O 1
ATOM 1812 N N . SER A 1 247 ? -4.21900 22.07200 -11.60300 1.000 41.45034 397 SER B N 1
ATOM 1813 C CA . SER A 1 247 ? -4.93300 22.52700 -10.41900 1.000 43.18713 397 SER B CA 1
ATOM 1814 C C . SER A 1 247 ? -4.01100 22.75300 -9.22800 1.000 37.64762 397 SER B C 1
ATOM 1815 O O . SER A 1 247 ? -4.45000 23.33700 -8.23100 1.000 49.63277 397 SER B O 1
ATOM 1818 N N . GLY A 1 248 ? -2.75700 22.31100 -9.30200 1.000 42.82707 398 GLY B N 1
ATOM 1819 C CA . GLY A 1 248 ? -1.86500 22.38300 -8.16400 1.000 33.88661 398 GLY B CA 1
ATOM 1820 C C . GLY A 1 248 ? -1.98700 21.22500 -7.20800 1.000 48.81577 398 GLY B C 1
ATOM 1821 O O . GLY A 1 248 ? -1.35100 21.24000 -6.14800 1.000 52.45382 398 GLY B O 1
ATOM 1822 N N . LEU A 1 249 ? -2.78100 20.22100 -7.55700 1.000 48.43237 399 LEU B N 1
ATOM 1823 C CA . LEU A 1 249 ? -3.02500 19.09300 -6.67400 1.000 44.10428 399 LEU B CA 1
ATOM 1824 C C . LEU A 1 249 ? -1.76900 18.23200 -6.57300 1.000 36.78601 399 LEU B C 1
ATOM 1825 O O . LEU A 1 249 ? -1.14000 17.91100 -7.58500 1.000 40.65002 399 LEU B O 1
ATOM 1830 N N . LYS A 1 250 ? -1.39800 17.86600 -5.34500 1.000 38.35531 400 LYS B N 1
ATOM 1831 C CA . LYS A 1 250 ? -0.24500 17.01000 -5.09100 1.000 48.73539 400 LYS B CA 1
ATOM 1832 C C . LYS A 1 250 ? -0.64200 15.90800 -4.11900 1.000 48.75299 400 LYS B C 1
ATOM 1833 O O . LYS A 1 250 ? -1.29900 16.17700 -3.10800 1.000 47.82396 400 LYS B O 1
ATOM 1839 N N . VAL A 1 251 ? -0.24300 14.67400 -4.42300 1.000 50.27666 401 VAL B N 1
ATOM 1840 C CA . VAL A 1 251 ? -0.57800 13.52200 -3.58600 1.000 48.41935 401 VAL B CA 1
ATOM 1841 C C . VAL A 1 251 ? 0.37400 13.52300 -2.39400 1.000 43.64539 401 VAL B C 1
ATOM 1842 O O . VAL A 1 251 ? 1.55100 13.18500 -2.52400 1.000 44.10349 401 VAL B O 1
ATOM 1846 N N . ARG A 1 252 ? -0.13200 13.90900 -1.22100 1.000 45.65202 402 ARG B N 1
ATOM 1847 C CA . ARG A 1 252 ? 0.67700 13.82300 -0.01000 1.000 45.74695 402 ARG B CA 1
ATOM 1848 C C . ARG A 1 252 ? 0.91700 12.37000 0.38000 1.000 50.63994 402 ARG B C 1
ATOM 1849 O O . ARG A 1 252 ? 2.06100 11.90000 0.40200 1.000 52.03400 402 ARG B O 1
ATOM 1857 N N . TYR A 1 253 ? -0.15300 11.63900 0.68400 1.000 46.94135 403 TYR B N 1
ATOM 1858 C CA . TYR A 1 253 ? -0.01400 10.27900 1.17900 1.000 46.08548 403 TYR B CA 1
ATOM 1859 C C . TYR A 1 253 ? -1.19700 9.43500 0.72700 1.000 47.88936 403 TYR B C 1
ATOM 1860 O O . TYR A 1 253 ? -2.22500 9.94500 0.27600 1.000 48.04193 403 TYR B O 1
ATOM 1869 N N . LEU A 1 254 ? -1.02600 8.11300 0.85900 1.000 46.03012 404 LEU B N 1
ATOM 1870 C CA . LEU A 1 254 ? -2.10700 7.13400 0.73600 1.000 42.43704 404 LEU B CA 1
ATOM 1871 C C . LEU A 1 254 ? -1.82300 6.05700 1.78500 1.000 39.93358 404 LEU B C 1
ATOM 1872 O O . LEU A 1 254 ? -1.23600 5.01200 1.49800 1.000 39.13342 404 LEU B O 1
ATOM 1877 N N . LYS A 1 255 ? -2.23900 6.32900 3.01800 1.000 32.51934 405 LYS B N 1
ATOM 1878 C CA . LYS A 1 255 ? -2.04000 5.38000 4.10300 1.000 35.95274 405 LYS B CA 1
ATOM 1879 C C . LYS A 1 255 ? -2.96900 4.18300 3.93900 1.000 43.51447 405 LYS B C 1
ATOM 1880 O O . LYS A 1 255 ? -4.13400 4.32700 3.56300 1.000 39.35542 405 LYS B O 1
ATOM 1886 N N . VAL A 1 256 ? -2.44000 2.99300 4.21300 1.000 35.00069 406 VAL B N 1
ATOM 1887 C CA . VAL A 1 256 ? -3.18400 1.74400 4.10200 1.000 41.15557 406 VAL B CA 1
ATOM 1888 C C . VAL A 1 256 ? -3.00700 0.97000 5.40000 1.000 43.86995 406 VAL B C 1
ATOM 1889 O O . VAL A 1 256 ? -1.93800 1.01900 6.01800 1.000 42.50050 406 VAL B O 1
ATOM 1893 N N . PHE A 1 257 ? -4.05700 0.26600 5.82400 1.000 34.35287 407 PHE B N 1
ATOM 1894 C CA . PHE A 1 257 ? -3.97600 -0.57700 7.01300 1.000 40.99228 407 PHE B CA 1
ATOM 1895 C C . PHE A 1 257 ? -4.93400 -1.74700 6.86100 1.000 39.81560 407 PHE B C 1
ATOM 1896 O O . PHE A 1 257 ? -6.14600 -1.54600 6.73400 1.000 37.15842 407 PHE B O 1
ATOM 1904 N N . GLU A 1 258 ? -4.39000 -2.96000 6.87700 1.000 35.33672 408 GLU B N 1
ATOM 1905 C CA . GLU A 1 258 ? -5.19500 -4.17500 6.90000 1.000 44.75031 408 GLU B CA 1
ATOM 1906 C C . GLU A 1 258 ? -5.06900 -4.80600 8.27800 1.000 51.67211 408 GLU B C 1
ATOM 1907 O O . GLU A 1 258 ? -3.99000 -5.31500 8.62200 1.000 52.21790 408 GLU B O 1
ATOM 1913 N N . PRO A 1 259 ? -6.12400 -4.80200 9.09600 1.000 49.66977 409 PRO B N 1
ATOM 1914 C CA . PRO A 1 259 ? -5.97000 -5.27600 10.48000 1.000 56.23737 409 PRO B CA 1
ATOM 1915 C C . PRO A 1 259 ? -5.80700 -6.78000 10.59300 1.000 55.28063 409 PRO B C 1
ATOM 1916 O O . PRO A 1 259 ? -5.13700 -7.24900 11.52300 1.000 54.42244 409 PRO B O 1
ATOM 1920 N N . LYS A 1 260 ? -6.39100 -7.55300 9.67700 1.000 53.54845 410 LYS B N 1
ATOM 1921 C CA . LYS A 1 260 ? -6.37700 -9.00300 9.82500 1.000 49.38509 410 LYS B CA 1
ATOM 1922 C C . LYS A 1 260 ? -5.08100 -9.60600 9.29200 1.000 54.22941 410 LYS B C 1
ATOM 1923 O O . LYS A 1 260 ? -4.46400 -10.45100 9.95000 1.000 54.24932 410 LYS B O 1
ATOM 1929 N N . LEU A 1 261 ? -4.65100 -9.18200 8.10300 1.000 51.10972 411 LEU B N 1
ATOM 1930 C CA . LEU A 1 261 ? -3.39600 -9.66500 7.54100 1.000 43.39494 411 LEU B CA 1
ATOM 1931 C C . LEU A 1 261 ? -2.18000 -8.98200 8.14900 1.000 41.87058 411 LEU B C 1
ATOM 1932 O O . LEU A 1 261 ? -1.06000 -9.47500 7.97600 1.000 54.12473 411 LEU B O 1
ATOM 1937 N N . ASN A 1 262 ? -2.38100 -7.86500 8.85000 1.000 43.87703 412 ASN B N 1
ATOM 1938 C CA . ASN A 1 262 ? -1.31000 -7.08800 9.46500 1.000 55.02337 412 ASN B CA 1
ATOM 1939 C C . ASN A 1 262 ? -0.31100 -6.58200 8.43200 1.000 53.20986 412 ASN B C 1
ATOM 1940 O O . ASN A 1 262 ? 0.78600 -7.13400 8.29600 1.000 50.34263 412 ASN B O 1
ATOM 1945 N N . TYR A 1 263 ? -0.68600 -5.53600 7.69700 1.000 47.76722 413 TYR B N 1
ATOM 1946 C CA . TYR A 1 263 ? 0.25000 -4.81300 6.84900 1.000 35.16741 413 TYR B CA 1
ATOM 1947 C C . TYR A 1 263 ? -0.25500 -3.39000 6.67400 1.000 44.79984 413 TYR B C 1
ATOM 1948 O O . TYR A 1 263 ? -1.46300 -3.13900 6.68500 1.000 46.02938 413 TYR B O 1
ATOM 1957 N N . SER A 1 264 ? 0.68200 -2.46500 6.52100 1.000 45.50297 414 SER B N 1
ATOM 1958 C CA . SER A 1 264 ? 0.38900 -1.05400 6.31800 1.000 41.11865 414 SER B CA 1
ATOM 1959 C C . SER A 1 264 ? 0.98000 -0.60200 4.98600 1.000 36.62167 414 SER B C 1
ATOM 1960 O O . SER A 1 264 ? 1.54200 -1.39700 4.22900 1.000 40.06239 414 SER B O 1
ATOM 1963 N N . ASP A 1 265 ? 0.84900 0.69700 4.70200 1.000 27.64343 415 ASP B N 1
ATOM 1964 C CA . ASP A 1 265 ? 1.43400 1.24200 3.48200 1.000 36.11272 415 ASP B CA 1
ATOM 1965 C C . ASP A 1 265 ? 2.95600 1.21200 3.51600 1.000 43.91515 415 ASP B C 1
ATOM 1966 O O . ASP A 1 265 ? 3.58900 1.32300 2.46100 1.000 48.91608 415 ASP B O 1
ATOM 1971 N N . HIS A 1 266 ? 3.55500 1.06200 4.70100 1.000 38.80842 416 HIS B N 1
ATOM 1972 C CA . HIS A 1 266 ? 4.99400 0.84300 4.78700 1.000 40.62474 416 HIS B CA 1
ATOM 1973 C C . HIS A 1 266 ? 5.41600 -0.44400 4.09400 1.000 43.27828 416 HIS B C 1
ATOM 1974 O O . HIS A 1 266 ? 6.60500 -0.62200 3.80800 1.000 30.02547 416 HIS B O 1
ATOM 1981 N N . ASP A 1 267 ? 4.47000 -1.34500 3.82300 1.000 31.22783 417 ASP B N 1
ATOM 1982 C CA . ASP A 1 267 ? 4.74500 -2.61600 3.16700 1.000 29.60826 417 ASP B CA 1
ATOM 1983 C C . ASP A 1 267 ? 4.24300 -2.64000 1.72700 1.000 22.56864 417 ASP B C 1
ATOM 1984 O O . ASP A 1 267 ? 4.14100 -3.71600 1.12900 1.000 33.92821 417 ASP B O 1
ATOM 1989 N N . VAL A 1 268 ? 3.92800 -1.47600 1.15800 1.000 15.82256 418 VAL B N 1
ATOM 1990 C CA . VAL A 1 268 ? 3.25500 -1.38100 -0.13100 1.000 22.29144 418 VAL B CA 1
ATOM 1991 C C . VAL A 1 268 ? 4.04900 -0.46700 -1.05600 1.000 20.59002 418 VAL B C 1
ATOM 1992 O O . VAL A 1 268 ? 4.71800 0.47100 -0.61100 1.000 21.75122 418 VAL B O 1
ATOM 1996 N N . ILE A 1 269 ? 3.97000 -0.75000 -2.35400 1.000 21.01042 419 ILE B N 1
ATOM 1997 C CA . ILE A 1 269 ? 4.57500 0.07900 -3.39100 1.000 21.28054 419 ILE B CA 1
ATOM 1998 C C . ILE A 1 269 ? 3.50100 1.00500 -3.94700 1.000 36.74146 419 ILE B C 1
ATOM 1999 O O . ILE A 1 269 ? 2.43700 0.54500 -4.37800 1.000 39.25032 419 ILE B O 1
ATOM 2004 N N . LYS A 1 270 ? 3.77600 2.30700 -3.94700 1.000 33.17887 420 LYS B N 1
ATOM 2005 C CA . LYS A 1 270 ? 2.86700 3.30000 -4.50900 1.000 30.77859 420 LYS B CA 1
ATOM 2006 C C . LYS A 1 270 ? 3.41700 3.78200 -5.84600 1.000 39.59910 420 LYS B C 1
ATOM 2007 O O . LYS A 1 270 ? 4.56000 4.24300 -5.92100 1.000 39.84313 420 LYS B O 1
ATOM 2013 N N . TRP A 1 271 ? 2.60800 3.67100 -6.89700 1.000 29.77418 421 TRP B N 1
ATOM 2014 C CA . TRP A 1 271 ? 2.92600 4.23200 -8.20500 1.000 38.48932 421 TRP B CA 1
ATOM 2015 C C . TRP A 1 271 ? 2.01300 5.42800 -8.44700 1.000 40.97332 421 TRP B C 1
ATOM 2016 O O . TRP A 1 271 ? 0.79100 5.26900 -8.53700 1.000 34.21581 421 TRP B O 1
ATOM 2027 N N . VAL A 1 272 ? 2.60000 6.61800 -8.55000 1.000 30.69383 422 VAL B N 1
ATOM 2028 C CA . VAL A 1 272 ? 1.84800 7.86300 -8.66200 1.000 34.58349 422 VAL B CA 1
ATOM 2029 C C . VAL A 1 272 ? 2.18400 8.52600 -9.99100 1.000 38.13393 422 VAL B C 1
ATOM 2030 O O . VAL A 1 272 ? 3.34600 8.54100 -10.41200 1.000 37.65599 422 VAL B O 1
ATOM 2034 N N . ARG A 1 273 ? 1.16300 9.07600 -10.64900 1.000 30.62671 423 ARG B N 1
ATOM 2035 C CA . ARG A 1 273 ? 1.32700 9.69700 -11.95800 1.000 35.47497 423 ARG B CA 1
ATOM 2036 C C . ARG A 1 273 ? 0.34100 10.84600 -12.11200 1.000 44.42908 423 ARG B C 1
ATOM 2037 O O . ARG A 1 273 ? -0.84800 10.68700 -11.82200 1.000 36.21157 423 ARG B O 1
ATOM 2045 N N . TYR A 1 274 ? 0.83900 11.99500 -12.56600 1.000 43.30670 424 TYR B N 1
ATOM 2046 C CA . TYR A 1 274 ? 0.01000 13.15000 -12.89300 1.000 36.53333 424 TYR B CA 1
ATOM 2047 C C . TYR A 1 274 ? 0.05500 13.37200 -14.39900 1.000 43.94114 424 TYR B C 1
ATOM 2048 O O . TYR A 1 274 ? 1.12800 13.61600 -14.95800 1.000 52.19461 424 TYR B O 1
ATOM 2057 N N . ILE A 1 275 ? -1.10100 13.30600 -15.05000 1.000 36.46962 425 ILE B N 1
ATOM 2058 C CA . ILE A 1 275 ? -1.21700 13.64500 -16.46500 1.000 37.71615 425 ILE B CA 1
ATOM 2059 C C . ILE A 1 275 ? -2.08600 14.88800 -16.58000 1.000 43.32926 425 ILE B C 1
ATOM 2060 O O . ILE A 1 275 ? -3.30100 14.83300 -16.35000 1.000 43.62453 425 ILE B O 1
ATOM 2065 N N . GLY A 1 276 ? -1.46500 16.00900 -16.93700 1.000 44.47320 426 GLY B N 1
ATOM 2066 C CA . GLY A 1 276 ? -2.18400 17.23800 -17.21200 1.000 43.43851 426 GLY B CA 1
ATOM 2067 C C . GLY A 1 276 ? -2.32800 17.43100 -18.70700 1.000 48.62473 426 GLY B C 1
ATOM 2068 O O . GLY A 1 276 ? -1.33800 17.43800 -19.44400 1.000 47.98089 426 GLY B O 1
ATOM 2069 N N . ARG A 1 277 ? -3.57100 17.57300 -19.15200 1.000 46.86799 427 ARG B N 1
ATOM 2070 C CA . ARG A 1 277 ? -3.88100 17.71700 -20.56400 1.000 48.33596 427 ARG B CA 1
ATOM 2071 C C . ARG A 1 277 ? -4.35600 19.12900 -20.86800 1.000 54.07211 427 ARG B C 1
ATOM 2072 O O . ARG A 1 277 ? -4.75900 19.88400 -19.97900 1.000 45.63669 427 ARG B O 1
ATOM 2080 N N . SER A 1 278 ? -4.30900 19.47200 -22.14900 1.000 49.69213 428 SER B N 1
ATOM 2081 C CA . SER A 1 278 ? -4.98100 20.66300 -22.63300 1.000 38.71606 428 SER B CA 1
ATOM 2082 C C . SER A 1 278 ? -6.41000 20.31000 -23.01700 1.000 40.37747 428 SER B C 1
ATOM 2083 O O . SER A 1 278 ? -6.66400 19.26800 -23.62800 1.000 33.53907 428 SER B O 1
ATOM 2086 N N . GLY A 1 279 ? -7.34600 21.17000 -22.63500 1.000 36.24360 429 GLY B N 1
ATOM 2087 C CA . GLY A 1 279 ? -8.70600 21.03600 -23.11300 1.000 33.84359 429 GLY B CA 1
ATOM 2088 C C . GLY A 1 279 ? -8.91300 21.95100 -24.29800 1.000 42.75361 429 GLY B C 1
ATOM 2089 O O . GLY A 1 279 ? -8.42500 21.67800 -25.39800 1.000 42.86499 429 GLY B O 1
ATOM 2090 N N . ILE A 1 280 ? -9.62700 23.04800 -24.08300 1.000 38.98323 430 ILE B N 1
ATOM 2091 C CA . ILE A 1 280 ? -9.67800 24.14800 -25.03500 1.000 34.98138 430 ILE B CA 1
ATOM 2092 C C . ILE A 1 280 ? -8.79800 25.25200 -24.45700 1.000 39.40227 430 ILE B C 1
ATOM 2093 O O . ILE A 1 280 ? -9.18400 25.95200 -23.51700 1.000 38.15778 430 ILE B O 1
ATOM 2098 N N . TYR A 1 281 ? -7.59800 25.38800 -25.01300 1.000 37.13079 431 TYR B N 1
ATOM 2099 C CA . TYR A 1 281 ? -6.54500 26.26100 -24.49800 1.000 42.79999 431 TYR B CA 1
ATOM 2100 C C . TYR A 1 281 ? -6.26300 27.30700 -25.57400 1.000 33.44223 431 TYR B C 1
ATOM 2101 O O . TYR A 1 281 ? -5.43600 27.09000 -26.46400 1.000 38.36039 431 TYR B O 1
ATOM 2110 N N . GLU A 1 282 ? -6.94800 28.44500 -25.49100 1.000 38.68110 432 GLU B N 1
ATOM 2111 C CA . GLU A 1 282 ? -6.99400 29.40300 -26.58500 1.000 40.21607 432 GLU B CA 1
ATOM 2112 C C . GLU A 1 282 ? -6.43200 30.75500 -26.16700 1.000 33.55223 432 GLU B C 1
ATOM 2113 O O . GLU A 1 282 ? -6.42300 31.11000 -24.98400 1.000 39.09869 432 GLU B O 1
ATOM 2119 N N . THR A 1 283 ? -5.96800 31.50900 -27.16300 1.000 29.73842 433 THR B N 1
ATOM 2120 C CA . THR A 1 283 ? -5.43900 32.85400 -26.95100 1.000 37.54345 433 THR B CA 1
ATOM 2121 C C . THR A 1 283 ? -5.75300 33.69500 -28.17700 1.000 38.11795 433 THR B C 1
ATOM 2122 O O . THR A 1 283 ? -5.39000 33.31800 -29.29600 1.000 39.45865 433 THR B O 1
ATOM 2126 N N . ARG A 1 284 ? -6.42100 34.82700 -27.96800 1.000 36.83292 434 ARG B N 1
ATOM 2127 C CA . ARG A 1 284 ? -6.75800 35.70800 -29.07600 1.000 55.18529 434 ARG B CA 1
ATOM 2128 C C . ARG A 1 284 ? -5.51600 36.44300 -29.56600 1.000 56.33825 434 ARG B C 1
ATOM 2129 O O . ARG A 1 284 ? -4.56000 36.66400 -28.81800 1.000 57.35034 434 ARG B O 1
ATOM 2137 N N . CYS A 1 285 ? -5.53100 36.81700 -30.84500 1.000 55.22841 435 CYS B N 1
ATOM 2138 C CA . CYS A 1 285 ? -4.38600 37.45700 -31.49400 1.000 65.29498 435 CYS B CA 1
ATOM 2139 C C . CYS A 1 285 ? -4.87400 38.74400 -32.14600 1.000 77.49297 435 CYS B C 1
ATOM 2140 O O . CYS A 1 285 ? -5.01000 38.82000 -33.36700 1.000 83.59003 435 CYS B O 1
ATOM 2143 N N . GLY A 1 286 ? -5.12500 39.76400 -31.33100 1.000 78.77604 436 GLY B N 1
ATOM 2144 C CA . GLY A 1 286 ? -5.67600 40.98800 -31.87000 1.000 57.35021 436 GLY B CA 1
ATOM 2145 C C . GLY A 1 286 ? -7.12500 40.87400 -32.26600 1.000 72.75436 436 GLY B C 1
ATOM 2146 O O . GLY A 1 286 ? -7.63100 41.72700 -32.99900 1.000 86.37437 436 GLY B O 1
ATOM 2147 N N . ALA A 1 287 ? -7.80700 39.83100 -31.80400 1.000 68.81179 437 ALA B N 1
ATOM 2148 C CA . ALA A 1 287 ? -9.21800 39.62600 -32.09600 1.000 71.77431 437 ALA B CA 1
ATOM 2149 C C . ALA A 1 287 ? -9.79800 38.55300 -31.18600 1.000 65.50590 437 ALA B C 1
ATOM 2150 O O . ALA A 1 287 ? -10.38000 37.57800 -31.66000 1.000 60.79472 437 ALA B O 1
ATOM 2152 N N . ASP A 1 327 ? -9.77500 -13.63000 -13.16200 1.000 59.70589 477 ASP B N 1
ATOM 2153 C CA . ASP A 1 327 ? -8.80700 -12.70000 -12.59400 1.000 74.31575 477 ASP B CA 1
ATOM 2154 C C . ASP A 1 327 ? -7.86500 -13.42900 -11.63500 1.000 73.69540 477 ASP B C 1
ATOM 2155 O O . ASP A 1 327 ? -6.76200 -12.96300 -11.35100 1.000 68.33677 477 ASP B O 1
ATOM 2160 N N . VAL A 1 328 ? -8.31000 -14.58700 -11.15800 1.000 71.18002 478 VAL B N 1
ATOM 2161 C CA . VAL A 1 328 ? -7.62000 -15.34700 -10.12400 1.000 64.04614 478 VAL B CA 1
ATOM 2162 C C . VAL A 1 328 ? -6.94700 -16.55900 -10.76100 1.000 73.72261 478 VAL B C 1
ATOM 2163 O O . VAL A 1 328 ? -7.42200 -17.09900 -11.76800 1.000 78.21946 478 VAL B O 1
ATOM 2167 N N . ASP A 1 329 ? -5.82400 -16.98400 -10.17400 1.000 70.05068 479 ASP B N 1
ATOM 2168 C CA . ASP A 1 329 ? -5.05400 -18.10500 -10.69100 1.000 71.24503 479 ASP B CA 1
ATOM 2169 C C . ASP A 1 329 ? -5.34900 -19.38300 -9.90100 1.000 76.45485 479 ASP B C 1
ATOM 2170 O O . ASP A 1 329 ? -6.32600 -19.47200 -9.15100 1.000 73.12955 479 ASP B O 1
ATOM 2175 N N . GLU A 1 330 ? -4.48100 -20.38600 -10.07000 1.000 80.84726 480 GLU B N 1
ATOM 2176 C CA . GLU A 1 330 ? -4.71200 -21.69900 -9.47200 1.000 82.23492 480 GLU B CA 1
ATOM 2177 C C . GLU A 1 330 ? -4.72200 -21.63100 -7.95000 1.000 79.80394 480 GLU B C 1
ATOM 2178 O O . GLU A 1 330 ? -5.50800 -22.32800 -7.29600 1.000 78.73029 480 GLU B O 1
ATOM 2184 N N . GLU A 1 331 ? -3.86000 -20.79900 -7.36700 1.000 68.75191 481 GLU B N 1
ATOM 2185 C CA . GLU A 1 331 ? -3.66600 -20.76300 -5.92500 1.000 71.53864 481 GLU B CA 1
ATOM 2186 C C . GLU A 1 331 ? -4.47900 -19.67400 -5.23600 1.000 64.65318 481 GLU B C 1
ATOM 2187 O O . GLU A 1 331 ? -4.33700 -19.48600 -4.02400 1.000 56.90257 481 GLU B O 1
ATOM 2193 N N . GLY A 1 332 ? -5.32000 -18.95400 -5.97000 1.000 63.42635 482 GLY B N 1
ATOM 2194 C CA . GLY A 1 332 ? -6.15000 -17.93500 -5.36200 1.000 67.46237 482 GLY B CA 1
ATOM 2195 C C . GLY A 1 332 ? -5.57700 -16.53700 -5.37200 1.000 55.99661 482 GLY B C 1
ATOM 2196 O O . GLY A 1 332 ? -5.99800 -15.70600 -4.55800 1.000 59.98848 482 GLY B O 1
ATOM 2197 N N . TYR A 1 333 ? -4.63600 -16.24700 -6.26600 1.000 58.41903 483 TYR B N 1
ATOM 2198 C CA . TYR A 1 333 ? -3.99500 -14.94300 -6.34900 1.000 51.63889 483 TYR B CA 1
ATOM 2199 C C . TYR A 1 333 ? -4.51800 -14.19900 -7.57000 1.000 57.02223 483 TYR B C 1
ATOM 2200 O O . TYR A 1 333 ? -4.60200 -14.77100 -8.66200 1.000 52.06635 483 TYR B O 1
ATOM 2209 N N . SER A 1 334 ? -4.87400 -12.93200 -7.38200 1.000 49.97115 484 SER B N 1
ATOM 2210 C CA . SER A 1 334 ? -5.37200 -12.12600 -8.48700 1.000 57.53786 484 SER B CA 1
ATOM 2211 C C . SER A 1 334 ? -4.23000 -11.75200 -9.42300 1.000 52.09380 484 SER B C 1
ATOM 2212 O O . SER A 1 334 ? -3.09600 -11.52700 -8.98900 1.000 47.52872 484 SER B O 1
ATOM 2215 N N . ILE A 1 335 ? -4.53700 -11.69100 -10.71700 1.000 60.11243 485 ILE B N 1
ATOM 2216 C CA . ILE A 1 335 ? -3.55600 -11.39600 -11.75800 1.000 64.94020 485 ILE B CA 1
ATOM 2217 C C . ILE A 1 335 ? -3.74200 -9.95700 -12.21900 1.000 65.09537 485 ILE B C 1
ATOM 2218 O O . ILE A 1 335 ? -4.85300 -9.55200 -12.58300 1.000 67.38570 485 ILE B O 1
ATOM 2223 N N . LYS A 1 336 ? -2.65800 -9.18600 -12.21900 1.000 64.72513 486 LYS B N 1
ATOM 2224 C CA . LYS A 1 336 ? -2.72000 -7.84600 -12.77600 1.000 64.58394 486 LYS B CA 1
ATOM 2225 C C . LYS A 1 336 ? -2.81300 -7.91400 -14.29900 1.000 67.80240 486 LYS B C 1
ATOM 2226 O O . LYS A 1 336 ? -2.29600 -8.84800 -14.91900 1.000 71.24410 486 LYS B O 1
ATOM 2232 N N . PRO A 1 337 ? -3.47500 -6.94100 -14.92600 1.000 70.64029 487 PRO B N 1
ATOM 2233 C CA . PRO A 1 337 ? -3.36500 -6.80400 -16.38400 1.000 69.37395 487 PRO B CA 1
ATOM 2234 C C . PRO A 1 337 ? -1.95500 -6.41100 -16.79700 1.000 76.90652 487 PRO B C 1
ATOM 2235 O O . PRO A 1 337 ? -1.07600 -6.24900 -15.94500 1.000 81.09127 487 PRO B O 1
ATOM 2239 N N . GLU A 1 338 ? -1.72600 -6.24300 -18.09600 1.000 85.85286 488 GLU B N 1
ATOM 2240 C CA . GLU A 1 338 ? -0.40300 -5.90700 -18.59900 1.000 94.47054 488 GLU B CA 1
ATOM 2241 C C . GLU A 1 338 ? -0.53000 -4.90000 -19.73200 1.000 97.24811 488 GLU B C 1
ATOM 2242 O O . GLU A 1 338 ? -1.59200 -4.74600 -20.34000 1.000 102.34495 488 GLU B O 1
ATOM 2248 N N . THR A 1 339 ? 0.57100 -4.20200 -19.99700 1.000 97.82302 489 THR B N 1
ATOM 2249 C CA . THR A 1 339 ? 0.69000 -3.33800 -21.16900 1.000 100.74020 489 THR B CA 1
ATOM 2250 C C . THR A 1 339 ? 2.15400 -3.02700 -21.45100 1.000 89.42753 489 THR B C 1
ATOM 2251 O O . THR A 1 339 ? 2.66600 -1.98600 -21.03700 1.000 74.39615 489 THR B O 1
ATOM 2255 N N . ASN A 1 347 ? 9.98000 0.24500 -17.19600 1.000 74.36528 497 ASN B N 1
ATOM 2256 C CA . ASN A 1 347 ? 11.38700 0.10600 -16.83800 1.000 72.22453 497 ASN B CA 1
ATOM 2257 C C . ASN A 1 347 ? 11.65800 0.45000 -15.37600 1.000 65.73448 497 ASN B C 1
ATOM 2258 O O . ASN A 1 347 ? 12.28900 1.46200 -15.06600 1.000 61.05185 497 ASN B O 1
ATOM 2263 N N . HIS A 1 348 ? 11.18900 -0.41000 -14.47500 1.000 53.30155 498 HIS B N 1
ATOM 2264 C CA . HIS A 1 348 ? 11.43000 -0.23700 -13.05200 1.000 50.58075 498 HIS B CA 1
ATOM 2265 C C . HIS A 1 348 ? 11.85700 -1.56800 -12.44900 1.000 46.69901 498 HIS B C 1
ATOM 2266 O O . HIS A 1 348 ? 11.59100 -2.64000 -12.99800 1.000 33.83987 498 HIS B O 1
ATOM 2273 N N . PHE A 1 349 ? 12.53600 -1.48000 -11.30300 1.000 44.85713 499 PHE B N 1
ATOM 2274 C CA . PHE A 1 349 ? 13.07000 -2.66600 -10.64700 1.000 44.75852 499 PHE B CA 1
ATOM 2275 C C . PHE A 1 349 ? 11.97100 -3.58600 -10.12900 1.000 46.06754 499 PHE B C 1
ATOM 2276 O O . PHE A 1 349 ? 12.20300 -4.79300 -10.00300 1.000 40.73504 499 PHE B O 1
ATOM 2284 N N . TYR A 1 350 ? 10.77800 -3.05600 -9.85000 1.000 48.37360 500 TYR B N 1
ATOM 2285 C CA . TYR A 1 350 ? 9.71300 -3.83800 -9.23800 1.000 42.68099 500 TYR B CA 1
ATOM 2286 C C . TYR A 1 350 ? 8.51700 -4.08300 -10.14700 1.000 40.68326 500 TYR B C 1
ATOM 2287 O O . TYR A 1 350 ? 7.60300 -4.81300 -9.74700 1.000 55.45261 500 TYR B O 1
ATOM 2296 N N . SER A 1 351 ? 8.48700 -3.50300 -11.34300 1.000 39.62875 501 SER B N 1
ATOM 2297 C CA . SER A 1 351 ? 7.38400 -3.74200 -12.26100 1.000 54.22983 501 SER B CA 1
ATOM 2298 C C . SER A 1 351 ? 7.52400 -5.11800 -12.90000 1.000 55.63760 501 SER B C 1
ATOM 2299 O O . SER A 1 351 ? 8.63400 -5.57400 -13.18500 1.000 59.61643 501 SER B O 1
ATOM 2302 N N . SER A 1 352 ? 6.38600 -5.77400 -13.11700 1.000 64.76080 502 SER B N 1
ATOM 2303 C CA . SER A 1 352 ? 6.34700 -7.14400 -13.62800 1.000 67.56879 502 SER B CA 1
ATOM 2304 C C . SER A 1 352 ? 7.17200 -7.31700 -14.90100 1.000 75.97705 502 SER B C 1
ATOM 2305 O O . SER A 1 352 ? 6.64500 -7.23800 -16.01000 1.000 83.38864 502 SER B O 1
ATOM 2308 N N . HIS B 1 2 ? -1.89500 77.44300 17.38400 1.000 54.44901 152 HIS A N 1
ATOM 2309 C CA . HIS B 1 2 ? -3.01700 77.07300 18.23800 1.000 73.03907 152 HIS A CA 1
ATOM 2310 C C . HIS B 1 2 ? -2.79900 75.71900 18.90900 1.000 80.65198 152 HIS A C 1
ATOM 2311 O O . HIS B 1 2 ? -1.94300 75.57700 19.78300 1.000 73.42056 152 HIS A O 1
ATOM 2318 N N . HIS B 1 3 ? -3.58700 74.72800 18.48900 1.000 79.43873 153 HIS A N 1
ATOM 2319 C CA . HIS B 1 3 ? -3.53300 73.39200 19.06700 1.000 77.04836 153 HIS A CA 1
ATOM 2320 C C . HIS B 1 3 ? -4.20700 72.38900 18.13800 1.000 77.33666 153 HIS A C 1
ATOM 2321 O O . HIS B 1 3 ? -3.78800 71.22900 18.05300 1.000 82.13795 153 HIS A O 1
ATOM 2328 N N . HIS B 1 4 ? -5.24200 72.83900 17.42800 1.000 77.09761 154 HIS A N 1
ATOM 2329 C CA . HIS B 1 4 ? -6.04200 71.99800 16.54400 1.000 68.81033 154 HIS A CA 1
ATOM 2330 C C . HIS B 1 4 ? -5.64500 72.24400 15.09300 1.000 59.64318 154 HIS A C 1
ATOM 2331 O O . HIS B 1 4 ? -5.81400 73.35600 14.58300 1.000 57.88240 154 HIS A O 1
ATOM 2338 N N . HIS B 1 5 ? -5.15800 71.20300 14.42200 1.000 56.40068 155 HIS A N 1
ATOM 2339 C CA . HIS B 1 5 ? -4.73700 71.32900 13.03300 1.000 47.15297 155 HIS A CA 1
ATOM 2340 C C . HIS B 1 5 ? -5.92600 71.62400 12.12000 1.000 47.23177 155 HIS A C 1
ATOM 2341 O O . HIS B 1 5 ? -7.09000 71.43200 12.48300 1.000 45.35450 155 HIS A O 1
ATOM 2348 N N . HIS B 1 6 ? -5.61600 72.08900 10.91000 1.000 38.22956 156 HIS A N 1
ATOM 2349 C CA . HIS B 1 6 ? -6.61900 72.32100 9.87800 1.000 41.74435 156 HIS A CA 1
ATOM 2350 C C . HIS B 1 6 ? -6.63500 71.13600 8.91800 1.000 47.46505 156 HIS A C 1
ATOM 2351 O O . HIS B 1 6 ? -5.61700 70.81000 8.30100 1.000 45.57919 156 HIS A O 1
ATOM 2358 N N . HIS B 1 7 ? -7.80300 70.51600 8.78800 1.000 42.52099 157 HIS A N 1
ATOM 2359 C CA . HIS B 1 7 ? -8.03400 69.39200 7.88900 1.000 36.03469 157 HIS A CA 1
ATOM 2360 C C . HIS B 1 7 ? -8.20700 69.91200 6.46400 1.000 39.13713 157 HIS A C 1
ATOM 2361 O O . HIS B 1 7 ? -9.20500 70.57200 6.15700 1.000 53.30106 157 HIS A O 1
ATOM 2368 N N . GLN B 1 8 ? -7.24300 69.62800 5.58600 1.000 33.71209 158 GLN A N 1
ATOM 2369 C CA . GLN B 1 8 ? -7.36400 69.95300 4.16300 1.000 36.44128 158 GLN A CA 1
ATOM 2370 C C . GLN B 1 8 ? -7.29100 68.66400 3.35100 1.000 39.46139 158 GLN A C 1
ATOM 2371 O O . GLN B 1 8 ? -6.21000 68.10500 3.14600 1.000 36.38543 158 GLN A O 1
ATOM 2377 N N . ILE B 1 9 ? -8.44700 68.20900 2.88200 1.000 38.78384 159 ILE A N 1
ATOM 2378 C CA . ILE B 1 9 ? -8.52700 67.02800 2.03300 1.000 23.17948 159 ILE A CA 1
ATOM 2379 C C . ILE B 1 9 ? -8.22900 67.43600 0.59700 1.000 29.37125 159 ILE A C 1
ATOM 2380 O O . ILE B 1 9 ? -8.79200 68.41000 0.08300 1.000 27.24322 159 ILE A O 1
ATOM 2385 N N . GLY B 1 10 ? -7.32800 66.69500 -0.05200 1.000 30.05809 160 GLY A N 1
ATOM 2386 C CA . GLY B 1 10 ? -6.84900 67.08400 -1.36500 1.000 33.75151 160 GLY A CA 1
ATOM 2387 C C . GLY B 1 10 ? -7.86300 66.92700 -2.47700 1.000 28.67561 160 GLY A C 1
ATOM 2388 O O . GLY B 1 10 ? -7.74300 67.59800 -3.50700 1.000 36.19935 160 GLY A O 1
ATOM 2389 N N . TRP B 1 11 ? -8.85900 66.06100 -2.29800 1.000 35.87703 161 TRP A N 1
ATOM 2390 C CA . TRP B 1 11 ? -9.82400 65.78600 -3.35200 1.000 28.86814 161 TRP A CA 1
ATOM 2391 C C . TRP B 1 11 ? -11.13900 66.53600 -3.18300 1.000 31.00534 161 TRP A C 1
ATOM 2392 O O . TRP B 1 11 ? -11.98800 66.46500 -4.07700 1.000 34.32320 161 TRP A O 1
ATOM 2403 N N . ARG B 1 12 ? -11.32800 67.25000 -2.07600 1.000 28.52263 162 ARG A N 1
ATOM 2404 C CA . ARG B 1 12 ? -12.54700 68.02000 -1.85300 1.000 26.32506 162 ARG A CA 1
ATOM 2405 C C . ARG B 1 12 ? -12.18400 69.37000 -1.25900 1.000 15.69205 162 ARG A C 1
ATOM 2406 O O . ARG B 1 12 ? -11.66900 69.44100 -0.14000 1.000 24.78471 162 ARG A O 1
ATOM 2414 N N . ARG B 1 13 ? -12.45700 70.43400 -2.00800 1.000 29.65714 163 ARG A N 1
ATOM 2415 C CA . ARG B 1 13 ? -12.28900 71.78000 -1.49100 1.000 34.25101 163 ARG A CA 1
ATOM 2416 C C . ARG B 1 13 ? -13.37600 72.09100 -0.46800 1.000 39.42833 163 ARG A C 1
ATOM 2417 O O . ARG B 1 13 ? -14.44100 71.46800 -0.44000 1.000 33.78747 163 ARG A O 1
ATOM 2425 N N . GLU B 1 14 ? -13.09400 73.06800 0.38500 1.000 32.06015 164 GLU A N 1
ATOM 2426 C CA . GLU B 1 14 ? -14.08300 73.53200 1.34200 1.000 39.23146 164 GLU A CA 1
ATOM 2427 C C . GLU B 1 14 ? -14.98400 74.58400 0.70600 1.000 36.83089 164 GLU A C 1
ATOM 2428 O O . GLU B 1 14 ? -14.57100 75.33300 -0.18300 1.000 45.74163 164 GLU A O 1
ATOM 2434 N N . GLY B 1 15 ? -16.23200 74.62800 1.16800 1.000 37.89162 165 GLY A N 1
ATOM 2435 C CA . GLY B 1 15 ? -17.16400 75.65700 0.75900 1.000 42.10483 165 GLY A CA 1
ATOM 2436 C C . GLY B 1 15 ? -18.20900 75.24000 -0.25200 1.000 36.64474 165 GLY A C 1
ATOM 2437 O O . GLY B 1 15 ? -19.00900 76.08700 -0.66800 1.000 44.86962 165 GLY A O 1
ATOM 2438 N N . ILE B 1 16 ? -18.23200 73.96900 -0.66200 1.000 38.47085 166 ILE A N 1
ATOM 2439 C CA . ILE B 1 16 ? -19.22700 73.52200 -1.62800 1.000 36.22723 166 ILE A CA 1
ATOM 2440 C C . ILE B 1 16 ? -20.61700 73.62000 -1.01500 1.000 29.03131 166 ILE A C 1
ATOM 2441 O O . ILE B 1 16 ? -20.82700 73.28100 0.15700 1.000 33.44128 166 ILE A O 1
ATOM 2446 N N . LYS B 1 17 ? -21.57700 74.09700 -1.80500 1.000 22.64370 167 LYS A N 1
ATOM 2447 C CA . LYS B 1 17 ? -22.96400 74.11300 -1.36600 1.000 41.02200 167 LYS A CA 1
ATOM 2448 C C . LYS B 1 17 ? -23.87800 73.96100 -2.57300 1.000 36.72127 167 LYS A C 1
ATOM 2449 O O . LYS B 1 17 ? -23.63600 74.55500 -3.62700 1.000 38.32882 167 LYS A O 1
ATOM 2455 N N . TYR B 1 18 ? -24.92200 73.15400 -2.40700 1.000 34.34765 168 TYR A N 1
ATOM 2456 C CA . TYR B 1 18 ? -25.91700 72.90900 -3.43900 1.000 44.47401 168 TYR A CA 1
ATOM 2457 C C . TYR B 1 18 ? -27.28500 73.35300 -2.94200 1.000 37.27607 168 TYR A C 1
ATOM 2458 O O . TYR B 1 18 ? -27.57700 73.28800 -1.74400 1.000 39.57740 168 TYR A O 1
ATOM 2467 N N . ARG B 1 19 ? -28.12300 73.81100 -3.87500 1.000 40.12856 169 ARG A N 1
ATOM 2468 C CA . ARG B 1 19 ? -29.48100 74.20200 -3.51000 1.000 47.77595 169 ARG A CA 1
ATOM 2469 C C . ARG B 1 19 ? -30.28900 73.00200 -3.03200 1.000 37.84943 169 ARG A C 1
ATOM 2470 O O . ARG B 1 19 ? -31.09500 73.12000 -2.10100 1.000 40.75705 169 ARG A O 1
ATOM 2478 N N . ARG B 1 20 ? -30.08300 71.83900 -3.65000 1.000 34.64094 170 ARG A N 1
ATOM 2479 C CA . ARG B 1 20 ? -30.66700 70.58700 -3.18500 1.000 36.52166 170 ARG A CA 1
ATOM 2480 C C . ARG B 1 20 ? -29.56200 69.55200 -3.05500 1.000 35.82170 170 ARG A C 1
ATOM 2481 O O . ARG B 1 20 ? -28.89600 69.22600 -4.04300 1.000 25.99558 170 ARG A O 1
ATOM 2489 N N . ASN B 1 21 ? -29.36700 69.03900 -1.84300 1.000 32.72352 171 ASN A N 1
ATOM 2490 C CA . ASN B 1 21 ? -28.39300 67.97600 -1.63700 1.000 27.45054 171 ASN A CA 1
ATOM 2491 C C . ASN B 1 21 ? -28.88300 66.69400 -2.30000 1.000 28.44902 171 ASN A C 1
ATOM 2492 O O . ASN B 1 21 ? -30.04500 66.30600 -2.14700 1.000 31.55947 171 ASN A O 1
ATOM 2497 N N . GLU B 1 22 ? -27.99000 66.03600 -3.03600 1.000 30.77248 172 GLU A N 1
ATOM 2498 C CA . GLU B 1 22 ? -28.39400 65.00500 -3.97900 1.000 28.21418 172 GLU A CA 1
ATOM 2499 C C . GLU B 1 22 ? -27.18600 64.14200 -4.31400 1.000 32.28289 172 GLU A C 1
ATOM 2500 O O . GLU B 1 22 ? -26.05100 64.62200 -4.31000 1.000 28.41625 172 GLU A O 1
ATOM 2506 N N . LEU B 1 23 ? -27.43500 62.86700 -4.60500 1.000 25.25319 173 LEU A N 1
ATOM 2507 C CA . LEU B 1 23 ? -26.34700 61.97200 -4.97600 1.000 35.10140 173 LEU A CA 1
ATOM 2508 C C . LEU B 1 23 ? -26.86400 60.86800 -5.88700 1.000 34.93802 173 LEU A C 1
ATOM 2509 O O . LEU B 1 23 ? -28.03200 60.47400 -5.81900 1.000 26.27703 173 LEU A O 1
ATOM 2514 N N . PHE B 1 24 ? -25.97200 60.37200 -6.74000 1.000 32.07468 174 PHE A N 1
ATOM 2515 C CA . PHE B 1 24 ? -26.27300 59.31300 -7.69200 1.000 39.28734 174 PHE A CA 1
ATOM 2516 C C . PHE B 1 24 ? -25.33000 58.14300 -7.45600 1.000 38.52111 174 PHE A C 1
ATOM 2517 O O . PHE B 1 24 ? -24.13900 58.34000 -7.19900 1.000 34.47781 174 PHE A O 1
ATOM 2525 N N . LEU B 1 25 ? -25.86200 56.92600 -7.54100 1.000 36.65533 175 LEU A N 1
ATOM 2526 C CA . LEU B 1 25 ? -25.07000 55.70800 -7.42700 1.000 30.17785 175 LEU A CA 1
ATOM 2527 C C . LEU B 1 25 ? -25.31500 54.83200 -8.64500 1.000 37.11728 175 LEU A C 1
ATOM 2528 O O . LEU B 1 25 ? -26.46700 54.54400 -8.98500 1.000 36.85419 175 LEU A O 1
ATOM 2533 N N . ASP B 1 26 ? -24.23400 54.41000 -9.29700 1.000 31.06910 176 ASP A N 1
ATOM 2534 C CA . ASP B 1 26 ? -24.30500 53.54500 -10.47000 1.000 34.18468 176 ASP A CA 1
ATOM 2535 C C . ASP B 1 26 ? -23.48700 52.28700 -10.20700 1.000 35.58397 176 ASP A C 1
ATOM 2536 O O . ASP B 1 26 ? -22.25600 52.34900 -10.11700 1.000 35.86792 176 ASP A O 1
ATOM 2541 N N . VAL B 1 27 ? -24.16800 51.15300 -10.08300 1.000 37.29247 177 VAL A N 1
ATOM 2542 C CA . VAL B 1 27 ? -23.51100 49.85700 -9.96400 1.000 33.78128 177 VAL A CA 1
ATOM 2543 C C . VAL B 1 27 ? -23.36900 49.29200 -11.37200 1.000 34.73288 177 VAL A C 1
ATOM 2544 O O . VAL B 1 27 ? -24.34800 48.85100 -11.97900 1.000 40.09861 177 VAL A O 1
ATOM 2548 N N . LEU B 1 28 ? -22.14700 49.31600 -11.89700 1.000 32.68091 178 LEU A N 1
ATOM 2549 C CA . LEU B 1 28 ? -21.85400 48.89200 -13.26200 1.000 37.47435 178 LEU A CA 1
ATOM 2550 C C . LEU B 1 28 ? -21.07600 47.58300 -13.20100 1.000 33.87105 178 LEU A C 1
ATOM 2551 O O . LEU B 1 28 ? -19.94300 47.54900 -12.71000 1.000 39.32166 178 LEU A O 1
ATOM 2556 N N . GLU B 1 29 ? -21.68100 46.51000 -13.70700 1.000 32.94177 179 GLU A N 1
ATOM 2557 C CA . GLU B 1 29 ? -21.11300 45.17600 -13.59200 1.000 36.25801 179 GLU A CA 1
ATOM 2558 C C . GLU B 1 29 ? -21.01400 44.51900 -14.96000 1.000 39.28351 179 GLU A C 1
ATOM 2559 O O . GLU B 1 29 ? -21.84900 44.74100 -15.84100 1.000 33.88742 179 GLU A O 1
ATOM 2565 N N . SER B 1 30 ? -19.97400 43.70500 -15.12200 1.000 47.21354 180 SER A N 1
ATOM 2566 C CA . SER B 1 30 ? -19.78600 42.86900 -16.30000 1.000 43.55079 180 SER A CA 1
ATOM 2567 C C . SER B 1 30 ? -19.72800 41.42000 -15.84300 1.000 45.69113 180 SER A C 1
ATOM 2568 O O . SER B 1 30 ? -18.86800 41.05600 -15.03400 1.000 45.54306 180 SER A O 1
ATOM 2571 N N . VAL B 1 31 ? -20.64300 40.60000 -16.34900 1.000 42.12336 181 VAL A N 1
ATOM 2572 C CA . VAL B 1 31 ? -20.74100 39.19500 -15.97100 1.000 32.64180 181 VAL A CA 1
ATOM 2573 C C . VAL B 1 31 ? -20.17500 38.34400 -17.09900 1.000 37.26907 181 VAL A C 1
ATOM 2574 O O . VAL B 1 31 ? -20.44400 38.59500 -18.28000 1.000 31.94423 181 VAL A O 1
ATOM 2578 N N . ASN B 1 32 ? -19.37600 37.34500 -16.73300 1.000 44.39613 182 ASN A N 1
ATOM 2579 C CA . ASN B 1 32 ? -18.68500 36.49700 -17.69300 1.000 37.46698 182 ASN A CA 1
ATOM 2580 C C . ASN B 1 32 ? -18.96700 35.03800 -17.37300 1.000 35.61575 182 ASN A C 1
ATOM 2581 O O . ASN B 1 32 ? -19.09500 34.66400 -16.20300 1.000 39.89901 182 ASN A O 1
ATOM 2586 N N . LEU B 1 33 ? -19.05700 34.21300 -18.41400 1.000 38.47396 183 LEU A N 1
ATOM 2587 C CA . LEU B 1 33 ? -19.49100 32.83700 -18.22600 1.000 36.37197 183 LEU A CA 1
ATOM 2588 C C . LEU B 1 33 ? -18.96100 31.95500 -19.34600 1.000 38.00911 183 LEU A C 1
ATOM 2589 O O . LEU B 1 33 ? -18.91400 32.37000 -20.50600 1.000 35.73472 183 LEU A O 1
ATOM 2594 N N . LEU B 1 34 ? -18.55700 30.74000 -18.98000 1.000 37.00355 184 LEU A N 1
ATOM 2595 C CA . LEU B 1 34 ? -18.35600 29.64400 -19.92100 1.000 40.01057 184 LEU A CA 1
ATOM 2596 C C . LEU B 1 34 ? -19.22400 28.48700 -19.45000 1.000 40.48913 184 LEU A C 1
ATOM 2597 O O . LEU B 1 34 ? -18.94600 27.88000 -18.41000 1.000 39.74783 184 LEU A O 1
ATOM 2602 N N . MET B 1 35 ? -20.28300 28.19300 -20.19500 1.000 35.39333 185 MET A N 1
ATOM 2603 C CA . MET B 1 35 ? -21.21100 27.13400 -19.83800 1.000 38.93002 185 MET A CA 1
ATOM 2604 C C . MET B 1 35 ? -21.10200 25.98100 -20.82700 1.000 36.17086 185 MET A C 1
ATOM 2605 O O . MET B 1 35 ? -20.73900 26.16700 -21.99200 1.000 33.86376 185 MET A O 1
ATOM 2610 N N . SER B 1 36 ? -21.41100 24.78500 -20.34200 1.000 40.63080 186 SER A N 1
ATOM 2611 C CA . SER B 1 36 ? -21.44000 23.59200 -21.17000 1.000 40.29378 186 SER A CA 1
ATOM 2612 C C . SER B 1 36 ? -22.75300 23.54300 -21.94200 1.000 48.43727 186 SER A C 1
ATOM 2613 O O . SER B 1 36 ? -23.69200 24.28300 -21.64000 1.000 42.23376 186 SER A O 1
ATOM 2616 N N . PRO B 1 37 ? -22.85600 22.68500 -22.96400 1.000 52.17862 187 PRO A N 1
ATOM 2617 C CA . PRO B 1 37 ? -24.16500 22.50100 -23.61200 1.000 47.13080 187 PRO A CA 1
ATOM 2618 C C . PRO B 1 37 ? -25.18300 21.82800 -22.71100 1.000 48.99698 187 PRO A C 1
ATOM 2619 O O . PRO B 1 37 ? -26.38800 21.97600 -22.94700 1.000 52.39412 187 PRO A O 1
ATOM 2623 N N . GLN B 1 38 ? -24.73900 21.10500 -21.68700 1.000 51.52382 188 GLN A N 1
ATOM 2624 C CA . GLN B 1 38 ? -25.63300 20.44100 -20.74900 1.000 49.80024 188 GLN A CA 1
ATOM 2625 C C . GLN B 1 38 ? -25.92800 21.28000 -19.51100 1.000 58.97070 188 GLN A C 1
ATOM 2626 O O . GLN B 1 38 ? -26.63300 20.80600 -18.61500 1.000 62.54226 188 GLN A O 1
ATOM 2632 N N . GLY B 1 39 ? -25.40700 22.50400 -19.43300 1.000 54.92682 189 GLY A N 1
ATOM 2633 C CA . GLY B 1 39 ? -25.74400 23.43000 -18.36900 1.000 49.52046 189 GLY A CA 1
ATOM 2634 C C . GLY B 1 39 ? -24.68900 23.61300 -17.29800 1.000 55.31304 189 GLY A C 1
ATOM 2635 O O . GLY B 1 39 ? -24.87200 24.46900 -16.42300 1.000 57.67405 189 GLY A O 1
ATOM 2636 N N . GLN B 1 40 ? -23.59700 22.84900 -17.32600 1.000 52.65371 190 GLN A N 1
ATOM 2637 C CA . GLN B 1 40 ? -22.57400 22.97000 -16.29300 1.000 52.65985 190 GLN A CA 1
ATOM 2638 C C . GLN B 1 40 ? -21.88300 24.32500 -16.37600 1.000 46.09611 190 GLN A C 1
ATOM 2639 O O . GLN B 1 40 ? -21.44200 24.74700 -17.44800 1.000 43.05831 190 GLN A O 1
ATOM 2645 N N . VAL B 1 41 ? -21.78800 25.00600 -15.23700 1.000 36.42072 191 VAL A N 1
ATOM 2646 C CA . VAL B 1 41 ? -21.05100 26.26200 -15.15500 1.000 35.29744 191 VAL A CA 1
ATOM 2647 C C . VAL B 1 41 ? -19.56500 25.92300 -15.11400 1.000 41.70104 191 VAL A C 1
ATOM 2648 O O . VAL B 1 41 ? -19.05600 25.44100 -14.09900 1.000 34.80041 191 VAL A O 1
ATOM 2652 N N . LEU B 1 42 ? -18.86900 26.15900 -16.22700 1.000 38.23163 192 LEU A N 1
ATOM 2653 C CA . LEU B 1 42 ? -17.44900 25.83700 -16.27600 1.000 45.26242 192 LEU A CA 1
ATOM 2654 C C . LEU B 1 42 ? -16.59500 26.97700 -15.73900 1.000 42.77750 192 LEU A C 1
ATOM 2655 O O . LEU B 1 42 ? -15.51600 26.73200 -15.18900 1.000 50.54272 192 LEU A O 1
ATOM 2660 N N . SER B 1 43 ? -17.06400 28.21500 -15.87100 1.000 39.63348 193 SER A N 1
ATOM 2661 C CA . SER B 1 43 ? -16.29400 29.37800 -15.45800 1.000 48.64833 193 SER A CA 1
ATOM 2662 C C . SER B 1 43 ? -17.23900 30.56200 -15.32000 1.000 45.54763 193 SER A C 1
ATOM 2663 O O . SER B 1 43 ? -18.17500 30.70500 -16.11100 1.000 51.28584 193 SER A O 1
ATOM 2666 N N . ALA B 1 44 ? -16.98800 31.40500 -14.32000 1.000 44.61169 194 ALA A N 1
ATOM 2667 C CA . ALA B 1 44 ? -17.86900 32.53600 -14.06600 1.000 43.84813 194 ALA A CA 1
ATOM 2668 C C . ALA B 1 44 ? -17.18600 33.51400 -13.12400 1.000 38.73505 194 ALA A C 1
ATOM 2669 O O . ALA B 1 44 ? -16.55300 33.10400 -12.14900 1.000 50.53792 194 ALA A O 1
ATOM 2671 N N . HIS B 1 45 ? -17.32600 34.80300 -13.42500 1.000 43.02260 195 HIS A N 1
ATOM 2672 C CA . HIS B 1 45 ? -16.88400 35.86400 -12.53300 1.000 42.61439 195 HIS A CA 1
ATOM 2673 C C . HIS B 1 45 ? -17.52900 37.16800 -12.97600 1.000 34.44218 195 HIS A C 1
ATOM 2674 O O . HIS B 1 45 ? -17.85400 37.34400 -14.15400 1.000 40.70345 195 HIS A O 1
ATOM 2681 N N . VAL B 1 46 ? -17.70900 38.07600 -12.02000 1.000 44.43279 196 VAL A N 1
ATOM 2682 C CA . VAL B 1 46 ? -18.29100 39.39000 -12.26600 1.000 42.51567 196 VAL A CA 1
ATOM 2683 C C . VAL B 1 46 ? -17.26800 40.44800 -11.88000 1.000 40.31523 196 VAL A C 1
ATOM 2684 O O . VAL B 1 46 ? -16.67000 40.37400 -10.80100 1.000 40.20659 196 VAL A O 1
ATOM 2688 N N . SER B 1 47 ? -17.06900 41.42700 -12.75800 1.000 36.42786 197 SER A N 1
ATOM 2689 C CA . SER B 1 47 ? -16.25200 42.59700 -12.46500 1.000 47.40308 197 SER A CA 1
ATOM 2690 C C . SER B 1 47 ? -17.17200 43.80400 -12.36300 1.000 45.17115 197 SER A C 1
ATOM 2691 O O . SER B 1 47 ? -17.88200 44.12700 -13.32200 1.000 37.53871 197 SER A O 1
ATOM 2694 N N . GLY B 1 48 ? -17.16200 44.46900 -11.20600 1.000 33.57072 198 GLY A N 1
ATOM 2695 C CA . GLY B 1 48 ? -18.07800 45.55500 -10.95400 1.000 45.68759 198 GLY A CA 1
ATOM 2696 C C . GLY B 1 48 ? -17.36200 46.79500 -10.45100 1.000 45.89390 198 GLY A C 1
ATOM 2697 O O . GLY B 1 48 ? -16.17200 46.77100 -10.12600 1.000 44.23412 198 GLY A O 1
ATOM 2698 N N . ARG B 1 49 ? -18.12000 47.88800 -10.40300 1.000 37.39026 199 ARG A N 1
ATOM 2699 C CA . ARG B 1 49 ? -17.63700 49.13400 -9.83100 1.000 34.47423 199 ARG A CA 1
ATOM 2700 C C . ARG B 1 49 ? -18.83600 49.99100 -9.45700 1.000 43.27950 199 ARG A C 1
ATOM 2701 O O . ARG B 1 49 ? -19.87200 49.96300 -10.12900 1.000 37.21578 199 ARG A O 1
ATOM 2709 N N . VAL B 1 50 ? -18.68500 50.74900 -8.37700 1.000 41.73643 200 VAL A N 1
ATOM 2710 C CA . VAL B 1 50 ? -19.69500 51.70400 -7.93900 1.000 31.64549 200 VAL A CA 1
ATOM 2711 C C . VAL B 1 50 ? -19.22200 53.09700 -8.32600 1.000 35.36559 200 VAL A C 1
ATOM 2712 O O . VAL B 1 50 ? -18.15400 53.54300 -7.89000 1.000 32.63036 200 VAL A O 1
ATOM 2716 N N . VAL B 1 51 ? -20.00900 53.78000 -9.15000 1.000 32.09992 201 VAL A N 1
ATOM 2717 C CA . VAL B 1 51 ? -19.72700 55.15000 -9.55900 1.000 34.79182 201 VAL A CA 1
ATOM 2718 C C . VAL B 1 51 ? -20.72400 56.05900 -8.85700 1.000 33.98053 201 VAL A C 1
ATOM 2719 O O . VAL B 1 51 ? -21.94100 55.86900 -8.97300 1.000 30.38491 201 VAL A O 1
ATOM 2723 N N . MET B 1 52 ? -20.20800 57.04400 -8.13100 1.000 31.65096 202 MET A N 1
ATOM 2724 C CA . MET B 1 52 ? -21.01800 57.94500 -7.32800 1.000 22.96777 202 MET A CA 1
ATOM 2725 C C . MET B 1 52 ? -20.85700 59.37000 -7.83800 1.000 32.20003 202 MET A C 1
ATOM 2726 O O . MET B 1 52 ? -19.75200 59.79300 -8.19000 1.000 36.46342 202 MET A O 1
ATOM 2731 N N . LYS B 1 53 ? -21.96900 60.09900 -7.89100 1.000 34.54212 203 LYS A N 1
ATOM 2732 C CA . LYS B 1 53 ? -21.97600 61.51700 -8.24100 1.000 34.54391 203 LYS A CA 1
ATOM 2733 C C . LYS B 1 53 ? -22.45900 62.29100 -7.02300 1.000 34.77632 203 LYS A C 1
ATOM 2734 O O . LYS B 1 53 ? -23.62000 62.16400 -6.62100 1.000 31.27607 203 LYS A O 1
ATOM 2740 N N . SER B 1 54 ? -21.56800 63.08500 -6.43700 1.000 28.58866 204 SER A N 1
ATOM 2741 C CA . SER B 1 54 ? -21.82300 63.75500 -5.16500 1.000 35.25094 204 SER A CA 1
ATOM 2742 C C . SER B 1 54 ? -22.21200 65.20500 -5.43000 1.000 37.83937 204 SER A C 1
ATOM 2743 O O . SER B 1 54 ? -21.36500 66.04100 -5.75400 1.000 31.76307 204 SER A O 1
ATOM 2746 N N . TYR B 1 55 ? -23.50100 65.49900 -5.28600 1.000 27.07790 205 TYR A N 1
ATOM 2747 C CA . TYR B 1 55 ? -23.96700 66.87800 -5.28200 1.000 33.71782 205 TYR A CA 1
ATOM 2748 C C . TYR B 1 55 ? -24.40400 67.23700 -3.86800 1.000 33.22201 205 TYR A C 1
ATOM 2749 O O . TYR B 1 55 ? -25.56800 67.57300 -3.62900 1.000 29.19829 205 TYR A O 1
ATOM 2758 N N . LEU B 1 56 ? -23.46500 67.15800 -2.92700 1.000 25.69243 206 LEU A N 1
ATOM 2759 C CA . LEU B 1 56 ? -23.73000 67.33000 -1.50700 1.000 28.94082 206 LEU A CA 1
ATOM 2760 C C . LEU B 1 56 ? -22.94400 68.52100 -0.97900 1.000 35.36390 206 LEU A C 1
ATOM 2761 O O . LEU B 1 56 ? -21.78600 68.72800 -1.35700 1.000 32.19230 206 LEU A O 1
ATOM 2766 N N . SER B 1 57 ? -23.57000 69.29400 -0.09800 1.000 35.33748 207 SER A N 1
ATOM 2767 C CA . SER B 1 57 ? -22.94100 70.49600 0.42600 1.000 27.28748 207 SER A CA 1
ATOM 2768 C C . SER B 1 57 ? -21.99800 70.16300 1.57700 1.000 31.34980 207 SER A C 1
ATOM 2769 O O . SER B 1 57 ? -22.21700 69.21400 2.33600 1.000 30.63564 207 SER A O 1
ATOM 2772 N N . GLY B 1 58 ? -20.93200 70.95500 1.69300 1.000 28.35524 208 GLY A N 1
ATOM 2773 C CA . GLY B 1 58 ? -20.04800 70.85500 2.84000 1.000 25.02068 208 GLY A CA 1
ATOM 2774 C C . GLY B 1 58 ? -19.08600 69.68100 2.75400 1.000 34.48476 208 GLY A C 1
ATOM 2775 O O . GLY B 1 58 ? -18.61500 69.30100 1.68000 1.000 22.56012 208 GLY A O 1
ATOM 2776 N N . MET B 1 59 ? -18.78600 69.10800 3.92100 1.000 32.86554 209 MET A N 1
ATOM 2777 C CA . MET B 1 59 ? -17.91300 67.94600 4.04700 1.000 26.96154 209 MET A CA 1
ATOM 2778 C C . MET B 1 59 ? -18.73300 66.75900 4.53300 1.000 33.81842 209 MET A C 1
ATOM 2779 O O . MET B 1 59 ? -18.64000 66.38300 5.70900 1.000 30.46504 209 MET A O 1
ATOM 2784 N N . PRO B 1 60 ? -19.54200 66.14400 3.67100 1.000 34.21476 210 PRO A N 1
ATOM 2785 C CA . PRO B 1 60 ? -20.49500 65.13000 4.14600 1.000 29.70368 210 PRO A CA 1
ATOM 2786 C C . PRO B 1 60 ? -19.79000 63.82000 4.46900 1.000 36.44943 210 PRO A C 1
ATOM 2787 O O . PRO B 1 60 ? -19.11400 63.23500 3.62000 1.000 32.89793 210 PRO A O 1
ATOM 2791 N N . GLU B 1 61 ? -19.94600 63.36700 5.71000 1.000 36.13209 211 GLU A N 1
ATOM 2792 C CA . GLU B 1 61 ? -19.39400 62.08700 6.13600 1.000 27.81715 211 GLU A CA 1
ATOM 2793 C C . GLU B 1 61 ? -20.35200 60.97500 5.72800 1.000 35.68104 211 GLU A C 1
ATOM 2794 O O . GLU B 1 61 ? -21.48300 60.90700 6.22200 1.000 29.24631 211 GLU A O 1
ATOM 2800 N N . CYS B 1 62 ? -19.90300 60.11300 4.82200 1.000 31.23527 212 CYS A N 1
ATOM 2801 C CA . CYS B 1 62 ? -20.76500 59.15200 4.15400 1.000 25.43810 212 CYS A CA 1
ATOM 2802 C C . CYS B 1 62 ? -20.40600 57.72900 4.56400 1.000 50.24529 212 CYS A C 1
ATOM 2803 O O . CYS B 1 62 ? -19.25700 57.43700 4.90400 1.000 40.09623 212 CYS A O 1
ATOM 2806 N N . LYS B 1 63 ? -21.40400 56.84500 4.52900 1.000 40.46456 213 LYS A N 1
ATOM 2807 C CA . LYS B 1 63 ? -21.19800 55.41900 4.77700 1.000 41.10948 213 LYS A CA 1
ATOM 2808 C C . LYS B 1 63 ? -22.01700 54.63600 3.76000 1.000 40.31730 213 LYS A C 1
ATOM 2809 O O . LYS B 1 63 ? -23.25100 54.67500 3.79100 1.000 42.07967 213 LYS A O 1
ATOM 2815 N N . PHE B 1 64 ? -21.33300 53.92300 2.86800 1.000 36.25086 214 PHE A N 1
ATOM 2816 C CA . PHE B 1 64 ? -21.97500 53.16200 1.80200 1.000 31.47065 214 PHE A CA 1
ATOM 2817 C C . PHE B 1 64 ? -22.19400 51.72600 2.26500 1.000 42.85517 214 PHE A C 1
ATOM 2818 O O . PHE B 1 64 ? -21.23300 51.01900 2.58700 1.000 39.17995 214 PHE A O 1
ATOM 2826 N N . GLY B 1 65 ? -23.45400 51.29800 2.29600 1.000 37.49389 215 GLY A N 1
ATOM 2827 C CA . GLY B 1 65 ? -23.78800 49.97600 2.79200 1.000 45.49057 215 GLY A CA 1
ATOM 2828 C C . GLY B 1 65 ? -24.41300 49.06700 1.75500 1.000 45.34637 215 GLY A C 1
ATOM 2829 O O . GLY B 1 65 ? -25.39300 49.43000 1.09700 1.000 42.92898 215 GLY A O 1
ATOM 2830 N N . MET B 1 66 ? -23.85800 47.87000 1.62700 1.000 38.13916 216 MET A N 1
ATOM 2831 C CA . MET B 1 66 ? -24.25600 46.86800 0.65100 1.000 40.35016 216 MET A CA 1
ATOM 2832 C C . MET B 1 66 ? -24.65300 45.57300 1.36100 1.000 50.99632 216 MET A C 1
ATOM 2833 O O . MET B 1 66 ? -24.59100 45.46300 2.58800 1.000 54.63660 216 MET A O 1
ATOM 2838 N N . ASN B 1 67 ? -25.07100 44.58500 0.57400 1.000 47.93135 217 ASN A N 1
ATOM 2839 C CA . ASN B 1 67 ? -25.52700 43.30100 1.11200 1.000 57.40969 217 ASN A CA 1
ATOM 2840 C C . ASN B 1 67 ? -24.40200 42.27000 1.13700 1.000 56.73424 217 ASN A C 1
ATOM 2841 O O . ASN B 1 67 ? -24.57700 41.11900 0.74200 1.000 62.70419 217 ASN A O 1
ATOM 2846 N N . ASP B 1 68 ? -23.23000 42.68200 1.61300 1.000 56.07282 218 ASP A N 1
ATOM 2847 C CA . ASP B 1 68 ? -22.05300 41.82500 1.58500 1.000 66.56651 218 ASP A CA 1
ATOM 2848 C C . ASP B 1 68 ? -21.88300 40.98200 2.84200 1.000 70.36000 218 ASP A C 1
ATOM 2849 O O . ASP B 1 68 ? -21.02000 40.09800 2.86100 1.000 75.16085 218 ASP A O 1
ATOM 2854 N N . LYS B 1 69 ? -22.67200 41.22600 3.88400 1.000 62.69325 219 LYS A N 1
ATOM 2855 C CA . LYS B 1 69 ? -22.53000 40.48800 5.13500 1.000 77.42886 219 LYS A CA 1
ATOM 2856 C C . LYS B 1 69 ? -23.06800 39.06800 5.00500 1.000 82.43433 219 LYS A C 1
ATOM 2857 O O . LYS B 1 69 ? -23.87900 38.62400 5.81800 1.000 84.07070 219 LYS A O 1
ATOM 2863 N N . GLN B 1 89 ? -29.71100 36.61300 -1.20500 1.000 76.47483 239 GLN A N 1
ATOM 2864 C CA . GLN B 1 89 ? -29.94400 38.01400 -0.87000 1.000 75.80068 239 GLN A CA 1
ATOM 2865 C C . GLN B 1 89 ? -28.70000 38.63400 -0.23600 1.000 78.88769 239 GLN A C 1
ATOM 2866 O O . GLN B 1 89 ? -28.56100 39.85700 -0.17700 1.000 67.94100 239 GLN A O 1
ATOM 2872 N N . SER B 1 90 ? -27.79800 37.78000 0.23600 1.000 70.12277 240 SER A N 1
ATOM 2873 C CA . SER B 1 90 ? -26.47600 38.19100 0.68000 1.000 67.29591 240 SER A CA 1
ATOM 2874 C C . SER B 1 90 ? -25.44500 37.76500 -0.35700 1.000 67.32727 240 SER A C 1
ATOM 2875 O O . SER B 1 90 ? -25.63700 36.78100 -1.07600 1.000 69.68026 240 SER A O 1
ATOM 2878 N N . ILE B 1 91 ? -24.34900 38.52000 -0.44200 1.000 61.86758 241 ILE A N 1
ATOM 2879 C CA . ILE B 1 91 ? -23.35100 38.29700 -1.47900 1.000 65.62172 241 ILE A CA 1
ATOM 2880 C C . ILE B 1 91 ? -21.95800 38.25000 -0.86400 1.000 57.93449 241 ILE A C 1
ATOM 2881 O O . ILE B 1 91 ? -21.73800 38.66100 0.27700 1.000 57.73399 241 ILE A O 1
ATOM 2886 N N . ALA B 1 92 ? -21.01300 37.73700 -1.64900 1.000 55.62174 242 ALA A N 1
ATOM 2887 C CA . ALA B 1 92 ? -19.63000 37.56500 -1.22200 1.000 56.50742 242 ALA A CA 1
ATOM 2888 C C . ALA B 1 92 ? -18.69900 38.18200 -2.25400 1.000 49.02248 242 ALA A C 1
ATOM 2889 O O . ALA B 1 92 ? -18.83000 37.91600 -3.45400 1.000 45.59279 242 ALA A O 1
ATOM 2891 N N . ILE B 1 93 ? -17.75400 38.99300 -1.78400 1.000 51.29547 243 ILE A N 1
ATOM 2892 C CA . ILE B 1 93 ? -16.80100 39.69500 -2.63600 1.000 50.85929 243 ILE A CA 1
ATOM 2893 C C . ILE B 1 93 ? -15.43300 39.04600 -2.47200 1.000 46.90718 243 ILE A C 1
ATOM 2894 O O . ILE B 1 93 ? -14.99600 38.78200 -1.34500 1.000 50.71965 243 ILE A O 1
ATOM 2899 N N . ASP B 1 94 ? -14.75800 38.79100 -3.59400 1.000 40.35660 244 ASP A N 1
ATOM 2900 C CA . ASP B 1 94 ? -13.42600 38.19600 -3.56700 1.000 47.58261 244 ASP A CA 1
ATOM 2901 C C . ASP B 1 94 ? -12.36200 39.25300 -3.29400 1.000 55.49520 244 ASP A C 1
ATOM 2902 O O . ASP B 1 94 ? -11.85400 39.35000 -2.17200 1.000 54.15558 244 ASP A O 1
ATOM 2907 N N . ASP B 1 95 ? -12.01000 40.04100 -4.30500 1.000 58.40059 245 ASP A N 1
ATOM 2908 C CA . ASP B 1 95 ? -11.06800 41.13900 -4.14400 1.000 63.52854 245 ASP A CA 1
ATOM 2909 C C . ASP B 1 95 ? -11.79200 42.47400 -4.27900 1.000 60.38523 245 ASP A C 1
ATOM 2910 O O . ASP B 1 95 ? -12.91500 42.55000 -4.78500 1.000 59.11923 245 ASP A O 1
ATOM 2915 N N . CYS B 1 96 ? -11.12900 43.53200 -3.81300 1.000 60.82848 246 CYS A N 1
ATOM 2916 C CA . CYS B 1 96 ? -11.80400 44.80500 -3.59100 1.000 52.31476 246 CYS A CA 1
ATOM 2917 C C . CYS B 1 96 ? -10.78800 45.94000 -3.57900 1.000 47.24945 246 CYS A C 1
ATOM 2918 O O . CYS B 1 96 ? -9.73800 45.82500 -2.94100 1.000 53.50363 246 CYS A O 1
ATOM 2921 N N . THR B 1 97 ? -11.11000 47.03500 -4.26800 1.000 49.10039 247 THR A N 1
ATOM 2922 C CA . THR B 1 97 ? -10.26500 48.22300 -4.31000 1.000 49.10937 247 THR A CA 1
ATOM 2923 C C . THR B 1 97 ? -11.12800 49.45400 -4.07500 1.000 50.34418 247 THR A C 1
ATOM 2924 O O . THR B 1 97 ? -12.18800 49.59300 -4.68900 1.000 42.85769 247 THR A O 1
ATOM 2928 N N . PHE B 1 98 ? -10.67300 50.34400 -3.19500 1.000 43.03473 248 PHE A N 1
ATOM 2929 C CA . PHE B 1 98 ? -11.43000 51.52700 -2.81200 1.000 34.99289 248 PHE A CA 1
ATOM 2930 C C . PHE B 1 98 ? -10.74200 52.80200 -3.28600 1.000 40.24472 248 PHE A C 1
ATOM 2931 O O . PHE B 1 98 ? -9.52200 52.84300 -3.47100 1.000 38.49997 248 PHE A O 1
ATOM 2939 N N . HIS B 1 99 ? -11.54700 53.84700 -3.47200 1.000 36.23268 249 HIS A N 1
ATOM 2940 C CA . HIS B 1 99 ? -11.01800 55.17400 -3.74400 1.000 32.80130 249 HIS A CA 1
ATOM 2941 C C . HIS B 1 99 ? -10.22000 55.66800 -2.54000 1.000 36.27256 249 HIS A C 1
ATOM 2942 O O . HIS B 1 99 ? -10.34300 55.15400 -1.42500 1.000 41.19384 249 HIS A O 1
ATOM 2949 N N . GLN B 1 100 ? -9.38300 56.68000 -2.78100 1.000 31.55875 250 GLN A N 1
ATOM 2950 C CA . GLN B 1 100 ? -8.51900 57.19800 -1.72400 1.000 26.26631 250 GLN A CA 1
ATOM 2951 C C . GLN B 1 100 ? -9.31800 57.71000 -0.53000 1.000 33.66052 250 GLN A C 1
ATOM 2952 O O . GLN B 1 100 ? -8.81400 57.70700 0.59900 1.000 25.10290 250 GLN A O 1
ATOM 2958 N N . CYS B 1 101 ? -10.56100 58.14100 -0.75100 1.000 32.29802 251 CYS A N 1
ATOM 2959 C CA . CYS B 1 101 ? -11.33600 58.75100 0.32300 1.000 27.26254 251 CYS A CA 1
ATOM 2960 C C . CYS B 1 101 ? -11.84900 57.73300 1.33800 1.000 20.24923 251 CYS A C 1
ATOM 2961 O O . CYS B 1 101 ? -12.21400 58.12200 2.45300 1.000 21.22237 251 CYS A O 1
ATOM 2964 N N . VAL B 1 102 ? -11.86900 56.45000 0.99300 1.000 19.28457 252 VAL A N 1
ATOM 2965 C CA . VAL B 1 102 ? -12.40600 55.42700 1.88500 1.000 31.38915 252 VAL A CA 1
ATOM 2966 C C . VAL B 1 102 ? -11.39000 55.12600 2.97900 1.000 29.40514 252 VAL A C 1
ATOM 2967 O O . VAL B 1 102 ? -10.19800 54.94100 2.70400 1.000 43.08625 252 V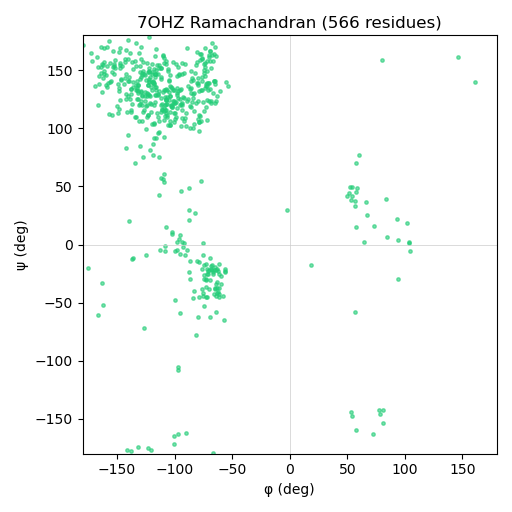AL A O 1
ATOM 2971 N N . ARG B 1 103 ? -11.86000 55.07900 4.22500 1.000 30.58803 253 ARG A N 1
ATOM 2972 C CA . ARG B 1 103 ? -11.00200 54.78100 5.36700 1.000 34.48823 253 ARG A CA 1
ATOM 2973 C C . ARG B 1 103 ? -10.78900 53.27500 5.44800 1.000 38.23814 253 ARG A C 1
ATOM 2974 O O . ARG B 1 103 ? -11.70600 52.52800 5.80400 1.000 41.03983 253 ARG A O 1
ATOM 2982 N N . LEU B 1 104 ? -9.57500 52.82500 5.12200 1.000 44.46158 254 LEU A N 1
ATOM 2983 C CA . LEU B 1 104 ? -9.28600 51.39500 5.14800 1.000 42.94986 254 LEU A CA 1
ATOM 2984 C C . LEU B 1 104 ? -9.26300 50.84900 6.56900 1.000 47.42041 254 LEU A C 1
ATOM 2985 O O . LEU B 1 104 ? -9.59400 49.67800 6.78500 1.000 50.05267 254 LEU A O 1
ATOM 2990 N N . SER B 1 105 ? -8.87800 51.67500 7.54500 1.000 37.85386 255 SER A N 1
ATOM 2991 C CA . SER B 1 105 ? -8.86200 51.22500 8.93300 1.000 47.25600 255 SER A CA 1
ATOM 2992 C C . SER B 1 105 ? -10.25600 50.82100 9.39500 1.000 56.43935 255 SER A C 1
ATOM 2993 O O . SER B 1 105 ? -10.42400 49.79700 10.06700 1.000 57.36965 255 SER A O 1
ATOM 2996 N N . LYS B 1 106 ? -11.27100 51.60900 9.03400 1.000 55.53680 256 LYS A N 1
ATOM 2997 C CA . LYS B 1 106 ? -12.63600 51.28200 9.43000 1.000 53.64424 256 LYS A CA 1
ATOM 2998 C C . LYS B 1 106 ? -13.17200 50.08400 8.65600 1.000 55.79371 256 LYS A C 1
ATOM 2999 O O . LYS B 1 106 ? -14.07000 49.38700 9.14100 1.000 56.50348 256 LYS A O 1
ATOM 3005 N N . PHE B 1 107 ? -12.64000 49.82700 7.45800 1.000 54.19824 257 PHE A N 1
ATOM 3006 C CA . PHE B 1 107 ? -13.06300 48.65100 6.70500 1.000 53.03527 257 PHE A CA 1
ATOM 3007 C C . PHE B 1 107 ? -12.51000 47.37200 7.32200 1.000 62.00182 257 PHE A C 1
ATOM 3008 O O . PHE B 1 107 ? -13.19400 46.34500 7.35600 1.000 59.89879 257 PHE A O 1
ATOM 3016 N N . ASP B 1 108 ? -11.29100 47.41900 7.83000 1.000 60.46278 258 ASP A N 1
ATOM 3017 C CA . ASP B 1 108 ? -10.77400 46.20400 8.49400 1.000 62.30338 258 ASP A CA 1
ATOM 3018 C C . ASP B 1 108 ? -11.51300 46.02600 9.82100 1.000 54.45007 258 ASP A C 1
ATOM 3019 O O . ASP B 1 108 ? -11.97500 44.91400 10.07900 1.000 62.37519 258 ASP A O 1
ATOM 3024 N N . SER B 1 109 ? -11.66300 47.09800 10.59200 1.000 57.76953 259 SER A N 1
ATOM 3025 C CA . SER B 1 109 ? -12.28300 47.03500 11.93800 1.000 60.85428 259 SER A CA 1
ATOM 3026 C C . SER B 1 109 ? -13.75500 46.61400 11.92800 1.000 72.74298 259 SER A C 1
ATOM 3027 O O . SER B 1 109 ? -14.11000 45.76800 12.76600 1.000 68.95493 259 SER A O 1
ATOM 3030 N N . GLU B 1 110 ? -14.57700 47.16100 11.02200 1.000 69.00779 260 GLU A N 1
ATOM 3031 C CA . GLU B 1 110 ? -16.04000 46.89800 11.09000 1.000 71.52677 260 GLU A CA 1
ATOM 3032 C C . GLU B 1 110 ? -16.65800 46.68500 9.70900 1.000 66.69034 260 GLU A C 1
ATOM 3033 O O . GLU B 1 110 ? -17.88000 46.81600 9.60900 1.000 73.83623 260 GLU A O 1
ATOM 3039 N N . ARG B 1 111 ? -15.84700 46.35100 8.70800 1.000 71.21399 261 ARG A N 1
ATOM 3040 C CA . ARG B 1 111 ? -16.34600 46.17200 7.31800 1.000 66.27786 261 ARG A CA 1
ATOM 3041 C C . ARG B 1 111 ? -17.19500 47.38200 6.92100 1.000 63.18845 261 ARG A C 1
ATOM 3042 O O . ARG B 1 111 ? -18.22800 47.18600 6.27100 1.000 62.95563 261 ARG A O 1
ATOM 3050 N N . SER B 1 112 ? -16.74900 48.58600 7.27600 1.000 56.05910 262 SER A N 1
ATOM 3051 C CA . SER B 1 112 ? -17.49000 49.78500 6.92400 1.000 42.89146 262 SER A CA 1
ATOM 3052 C C . SER B 1 112 ? -16.80800 50.49500 5.76400 1.000 43.92255 262 SER A C 1
ATOM 3053 O O . SER B 1 112 ? -15.58100 50.48300 5.64000 1.000 44.91553 262 SER A O 1
ATOM 3056 N N . ILE B 1 113 ? -17.61600 51.11500 4.91600 1.000 30.23239 263 ILE A N 1
ATOM 3057 C CA . ILE B 1 113 ? -17.12600 51.86200 3.76000 1.000 28.63632 263 ILE A CA 1
ATOM 3058 C C . ILE B 1 113 ? -17.51500 53.31600 3.99700 1.000 39.10381 263 ILE A C 1
ATOM 3059 O O . ILE B 1 113 ? -18.60400 53.76200 3.62500 1.000 38.78048 263 ILE A O 1
ATOM 3064 N N . SER B 1 114 ? -16.61500 54.07000 4.62400 1.000 25.89677 264 SER A N 1
ATOM 3065 C CA . SER B 1 114 ? -16.88300 55.42500 5.08500 1.000 33.12244 264 SER A CA 1
ATOM 3066 C C . SER B 1 114 ? -15.91200 56.40600 4.44300 1.000 39.31219 264 SER A C 1
ATOM 3067 O O . SER B 1 114 ? -14.73300 56.08800 4.25000 1.000 35.13815 264 SER A O 1
ATOM 3070 N N . PHE B 1 115 ? -16.40200 57.60700 4.13800 1.000 34.60822 265 PHE A N 1
ATOM 3071 C CA . PHE B 1 115 ? -15.61000 58.55800 3.36900 1.000 34.95651 265 PHE A CA 1
ATOM 3072 C C . PHE B 1 115 ? -16.30200 59.91300 3.33400 1.000 41.53327 265 PHE A C 1
ATOM 3073 O O . PHE B 1 115 ? -17.51700 60.01900 3.52700 1.000 26.50985 265 PHE A O 1
ATOM 3081 N N . ILE B 1 116 ? -15.50200 60.94500 3.08300 1.000 29.75840 266 ILE A N 1
ATOM 3082 C CA . ILE B 1 116 ? -15.98500 62.22200 2.56500 1.000 34.10433 266 ILE A CA 1
ATOM 3083 C C . ILE B 1 116 ? -15.71300 62.22300 1.06000 1.000 30.38598 266 ILE A C 1
ATOM 3084 O O . ILE B 1 116 ? -14.53800 62.23100 0.65800 1.000 32.27602 266 ILE A O 1
ATOM 3089 N N . PRO B 1 117 ? -16.73500 62.20400 0.21500 1.000 31.91794 267 PRO A N 1
ATOM 3090 C CA . PRO B 1 117 ? -16.51300 61.95900 -1.21100 1.000 31.74723 267 PRO A CA 1
ATOM 3091 C C . PRO B 1 117 ? -15.96300 63.19000 -1.90500 1.000 33.73260 267 PRO A C 1
ATOM 3092 O O . PRO B 1 117 ? -16.02400 64.30400 -1.36300 1.000 31.23684 267 PRO A O 1
ATOM 3096 N N . PRO B 1 118 ? -15.40500 63.03100 -3.10200 1.000 31.55254 268 PRO A N 1
ATOM 3097 C CA . PRO B 1 118 ? -15.09800 64.19900 -3.93400 1.000 26.26763 268 PRO A CA 1
ATOM 3098 C C . PRO B 1 118 ? -16.37900 64.90600 -4.34900 1.000 31.13790 268 PRO A C 1
ATOM 3099 O O . PRO B 1 118 ? -17.49000 64.40500 -4.16100 1.000 34.29658 268 PRO A O 1
ATOM 3103 N N . ASP B 1 119 ? -16.22000 66.09400 -4.92200 1.000 33.54585 269 ASP A N 1
ATOM 3104 C CA . ASP B 1 119 ? -17.33900 66.74900 -5.58000 1.000 28.62535 269 ASP A CA 1
ATOM 3105 C C . ASP B 1 119 ? -17.53300 66.15300 -6.96700 1.000 35.27343 269 ASP A C 1
ATOM 3106 O O . ASP B 1 119 ? -16.56400 65.87400 -7.67900 1.000 31.23993 269 ASP A O 1
ATOM 3111 N N . GLY B 1 120 ? -18.79000 65.94000 -7.34200 1.000 21.94273 270 GLY A N 1
ATOM 3112 C CA . GLY B 1 120 ? -19.08100 65.38200 -8.64700 1.000 22.96400 270 GLY A CA 1
ATOM 3113 C C . GLY B 1 120 ? -18.84900 63.88700 -8.74500 1.000 27.54602 270 GLY A C 1
ATOM 3114 O O . GLY B 1 120 ? -19.11000 63.14600 -7.79300 1.000 37.43466 270 GLY A O 1
ATOM 3115 N N . GLU B 1 121 ? -18.34100 63.43700 -9.88800 1.000 26.80814 271 GLU A N 1
ATOM 3116 C CA . GLU B 1 121 ? -18.28000 62.01800 -10.21100 1.000 39.64850 271 GLU A CA 1
ATOM 3117 C C . GLU B 1 121 ? -16.93200 61.42300 -9.82000 1.000 27.81675 271 GLU A C 1
ATOM 3118 O O . GLU B 1 121 ? -15.88000 61.99900 -10.11800 1.000 34.53666 271 GLU A O 1
ATOM 3124 N N . PHE B 1 122 ? -16.97000 60.26700 -9.16000 1.000 32.65492 272 PHE A N 1
ATOM 3125 C CA . PHE B 1 122 ? -15.76400 59.51700 -8.83900 1.000 36.22856 272 PHE A CA 1
ATOM 3126 C C . PHE B 1 122 ? -16.11200 58.03700 -8.76000 1.000 36.64615 272 PHE A C 1
ATOM 3127 O O . PHE B 1 122 ? -17.27200 57.66000 -8.57600 1.000 32.46919 272 PHE A O 1
ATOM 3135 N N . GLU B 1 123 ? -15.08800 57.19900 -8.91000 1.000 41.05066 273 GLU A N 1
ATOM 3136 C CA . GLU B 1 123 ? -15.23500 55.75400 -8.76400 1.000 41.78659 273 GLU A CA 1
ATOM 3137 C C . GLU B 1 123 ? -14.97100 55.39300 -7.30700 1.000 40.09159 273 GLU A C 1
ATOM 3138 O O . GLU B 1 123 ? -13.84400 55.53300 -6.82000 1.000 40.95919 273 GLU A O 1
ATOM 3144 N N . LEU B 1 124 ? -16.00900 54.92700 -6.61200 1.000 33.81346 274 LEU A N 1
ATOM 3145 C CA . LEU B 1 124 ? -15.85900 54.61900 -5.19500 1.000 37.23703 274 LEU A CA 1
ATOM 3146 C C . LEU B 1 124 ? -15.09500 53.31700 -4.98700 1.000 37.90850 274 LEU A C 1
ATOM 3147 O O . LEU B 1 124 ? -14.22900 53.23200 -4.10900 1.000 36.12054 274 LEU A O 1
ATOM 3152 N N . MET B 1 125 ? -15.39100 52.29600 -5.78600 1.000 34.48744 275 MET A N 1
ATOM 3153 C CA . MET B 1 125 ? -14.75900 51.00100 -5.59400 1.000 38.78000 275 MET A CA 1
ATOM 3154 C C . MET B 1 125 ? -14.90900 50.16100 -6.85200 1.000 39.01553 275 MET A C 1
ATOM 3155 O O . MET B 1 125 ? -15.82400 50.37100 -7.64900 1.000 34.79657 275 MET A O 1
ATOM 3160 N N . ARG B 1 126 ? -13.98300 49.22100 -7.02300 1.000 42.67902 276 ARG A N 1
ATOM 3161 C CA . ARG B 1 126 ? -14.13400 48.11600 -7.95400 1.000 41.50208 276 ARG A CA 1
ATOM 3162 C C . ARG B 1 126 ? -13.97200 46.81200 -7.18400 1.000 39.14947 276 ARG A C 1
ATOM 3163 O O . ARG B 1 126 ? -13.34400 46.77000 -6.12400 1.000 39.50649 276 ARG A O 1
ATOM 3171 N N . TYR B 1 127 ? -14.54900 45.74100 -7.72200 1.000 40.55289 277 TYR A N 1
ATOM 3172 C CA . TYR B 1 127 ? -14.62600 44.48600 -6.98500 1.000 46.28421 277 TYR A CA 1
ATOM 3173 C C . TYR B 1 127 ? -14.78200 43.33200 -7.96500 1.000 43.68202 277 TYR A C 1
ATOM 3174 O O . TYR B 1 127 ? -14.92800 43.52800 -9.17400 1.000 38.20376 277 TYR A O 1
ATOM 3183 N N . ARG B 1 128 ? -14.75700 42.11900 -7.41500 1.000 46.04298 278 ARG A N 1
ATOM 3184 C CA . ARG B 1 128 ? -14.85600 40.89600 -8.20100 1.000 47.51933 278 ARG A CA 1
ATOM 3185 C C . ARG B 1 128 ? -15.56100 39.83200 -7.37500 1.000 38.55601 278 ARG A C 1
ATOM 3186 O O . ARG B 1 128 ? -15.25000 39.65700 -6.19300 1.000 39.13741 278 ARG A O 1
ATOM 3194 N N . THR B 1 129 ? -16.50600 39.12700 -7.99600 1.000 42.51707 279 THR A N 1
ATOM 3195 C CA . THR B 1 129 ? -17.22100 38.03700 -7.34700 1.000 42.48747 279 THR A CA 1
ATOM 3196 C C . THR B 1 129 ? -17.19700 36.80400 -8.23700 1.000 45.29249 279 THR A C 1
ATOM 3197 O O . THR B 1 129 ? -17.09200 36.90300 -9.46300 1.000 40.74297 279 THR A O 1
ATOM 3201 N N . THR B 1 130 ? -17.29400 35.63500 -7.60200 1.000 41.77397 280 THR A N 1
ATOM 3202 C CA . THR B 1 130 ? -17.39200 34.37300 -8.32600 1.000 44.63045 280 THR A CA 1
ATOM 3203 C C . THR B 1 130 ? -18.44000 33.42500 -7.76600 1.000 41.67139 280 THR A C 1
ATOM 3204 O O . THR B 1 130 ? -18.74800 32.43000 -8.42800 1.000 49.53043 280 THR A O 1
ATOM 3208 N N . LYS B 1 131 ? -18.99600 33.68600 -6.58700 1.000 44.90430 281 LYS A N 1
ATOM 3209 C CA . LYS B 1 131 ? -19.92500 32.77400 -5.93700 1.000 45.43571 281 LYS A CA 1
ATOM 3210 C C . LYS B 1 131 ? -21.35200 33.29400 -6.05500 1.000 53.08375 281 LYS A C 1
ATOM 3211 O O . LYS B 1 131 ? -21.59700 34.49800 -5.93300 1.000 47.15176 281 LYS A O 1
ATOM 3217 N N . ASP B 1 132 ? -22.28800 32.37100 -6.29000 1.000 52.14305 282 ASP A N 1
ATOM 3218 C CA . ASP B 1 132 ? -23.71900 32.67700 -6.32800 1.000 49.93778 282 ASP A CA 1
ATOM 3219 C C . ASP B 1 132 ? -24.02900 33.80300 -7.31100 1.000 43.27777 282 ASP A C 1
ATOM 3220 O O . ASP B 1 132 ? -24.83700 34.69300 -7.03800 1.000 50.88988 282 ASP A O 1
ATOM 3225 N N . ILE B 1 133 ? -23.37400 33.76100 -8.47000 1.000 44.54752 283 ILE A N 1
ATOM 3226 C CA . ILE B 1 133 ? -23.63100 34.74400 -9.51300 1.000 41.19282 283 ILE A CA 1
ATOM 3227 C C . ILE B 1 133 ? -25.00000 34.48800 -10.12600 1.000 48.23017 283 ILE A C 1
ATOM 3228 O O . ILE B 1 133 ? -25.39800 33.33600 -10.34800 1.000 48.48479 283 ILE A O 1
ATOM 3233 N N . ILE B 1 134 ? -25.73700 35.56400 -10.39200 1.000 41.47506 284 ILE A N 1
ATOM 3234 C CA . ILE B 1 134 ? -27.02100 35.47600 -11.07800 1.000 39.27876 284 ILE A CA 1
ATOM 3235 C C . ILE B 1 134 ? -26.73200 35.51400 -12.57500 1.000 43.02347 284 ILE A C 1
ATOM 3236 O O . ILE B 1 134 ? -26.49300 36.57700 -13.14900 1.000 39.24960 284 ILE A O 1
ATOM 3241 N N . LEU B 1 135 ? -26.74600 34.34400 -13.20800 1.000 44.58257 285 LEU A N 1
ATOM 3242 C CA . LEU B 1 135 ? -26.52100 34.25000 -14.64400 1.000 39.84277 285 LEU A CA 1
ATOM 3243 C C . LEU B 1 135 ? -27.79200 34.65500 -15.37900 1.000 47.70895 285 LEU A C 1
ATOM 3244 O O . LEU B 1 135 ? -28.79300 33.92800 -15.33200 1.000 47.40770 285 LEU A O 1
ATOM 3249 N N . PRO B 1 136 ? -27.79500 35.80100 -16.06800 1.000 47.88721 286 PRO A N 1
ATOM 3250 C CA . PRO B 1 136 ? -29.06100 36.33000 -16.60400 1.000 46.70949 286 PRO A CA 1
ATOM 3251 C C . PRO B 1 136 ? -29.66200 35.50000 -17.72400 1.000 44.31880 286 PRO A C 1
ATOM 3252 O O . PRO B 1 136 ? -30.85700 35.65500 -18.00500 1.000 45.46520 286 PRO A O 1
ATOM 3256 N N . PHE B 1 137 ? -28.88800 34.63500 -18.37600 1.000 39.65655 287 PHE A N 1
ATOM 3257 C CA . PHE B 1 137 ? -29.40600 33.84300 -19.48100 1.000 40.84739 287 PHE A CA 1
ATOM 3258 C C . PHE B 1 137 ? -28.72700 32.48300 -19.50900 1.000 43.31834 287 PHE A C 1
ATOM 3259 O O . PHE B 1 137 ? -27.52700 32.37300 -19.24700 1.000 41.03785 287 PHE A O 1
ATOM 3267 N N . ARG B 1 138 ? -29.50500 31.45400 -19.83300 1.000 44.30445 288 ARG A N 1
ATOM 3268 C CA . ARG B 1 138 ? -28.98200 30.14800 -20.21000 1.000 42.28141 288 ARG A CA 1
ATOM 3269 C C . ARG B 1 138 ? -29.22500 29.93500 -21.69700 1.000 43.81810 288 ARG A C 1
ATOM 3270 O O . ARG B 1 138 ? -30.33100 30.18100 -22.19100 1.000 52.71594 288 ARG A O 1
ATOM 3278 N N . VAL B 1 139 ? -28.19500 29.48500 -22.40500 1.000 46.32645 289 VAL A N 1
ATOM 3279 C CA . VAL B 1 139 ? -28.28700 29.18300 -23.82800 1.000 46.35581 289 VAL A CA 1
ATOM 3280 C C . VAL B 1 139 ? -28.28900 27.67000 -23.98000 1.000 44.84663 289 VAL A C 1
ATOM 3281 O O . VAL B 1 139 ? -27.34700 26.99500 -23.54800 1.000 46.99835 289 VAL A O 1
ATOM 3285 N N . ILE B 1 140 ? -29.34300 27.13800 -24.58600 1.000 47.37348 290 ILE A N 1
ATOM 3286 C CA . ILE B 1 140 ? -29.47700 25.70200 -24.81000 1.000 51.74033 290 ILE A CA 1
ATOM 3287 C C . ILE B 1 140 ? -29.41600 25.45900 -26.31500 1.000 51.02458 290 ILE A C 1
ATOM 3288 O O . ILE B 1 140 ? -30.37500 25.78200 -27.03400 1.000 49.44603 290 ILE A O 1
ATOM 3293 N N . PRO B 1 141 ? -28.31500 24.91500 -26.84400 1.000 47.30285 291 PRO A N 1
ATOM 3294 C CA . PRO B 1 141 ? -28.22600 24.69300 -28.29100 1.000 50.06924 291 PRO A CA 1
ATOM 3295 C C . PRO B 1 141 ? -28.22600 23.22400 -28.69000 1.000 50.79510 291 PRO A C 1
ATOM 3296 O O . PRO B 1 141 ? -27.65900 22.37600 -27.99200 1.000 42.46606 291 PRO A O 1
ATOM 3300 N N . LEU B 1 142 ? -28.85800 22.91300 -29.82200 1.000 57.10453 292 LEU A N 1
ATOM 3301 C CA . LEU B 1 142 ? -28.88300 21.56500 -30.37900 1.000 58.72362 292 LEU A CA 1
ATOM 3302 C C . LEU B 1 142 ? -28.39200 21.62500 -31.81900 1.000 62.34423 292 LEU A C 1
ATOM 3303 O O . LEU B 1 142 ? -28.85200 22.46800 -32.59600 1.000 62.29364 292 LEU A O 1
ATOM 3308 N N . VAL B 1 143 ? -27.46500 20.73800 -32.17500 1.000 62.36301 293 VAL A N 1
ATOM 3309 C CA . VAL B 1 143 ? -26.84800 20.72800 -33.50200 1.000 69.00998 293 VAL A CA 1
ATOM 3310 C C . VAL B 1 143 ? -26.91400 19.30200 -34.03800 1.000 73.39883 293 VAL A C 1
ATOM 3311 O O . VAL B 1 143 ? -26.16100 18.42700 -33.59600 1.000 70.18554 293 VAL A O 1
ATOM 3315 N N . ARG B 1 144 ? -27.80000 19.06800 -35.00300 1.000 78.73151 294 ARG A N 1
ATOM 3316 C CA . ARG B 1 144 ? -27.99000 17.75800 -35.61400 1.000 80.77048 294 ARG A CA 1
ATOM 3317 C C . ARG B 1 144 ? -27.26100 17.71300 -36.95300 1.000 79.55191 294 ARG A C 1
ATOM 3318 O O . ARG B 1 144 ? -27.53100 18.53200 -37.83800 1.000 78.83998 294 ARG A O 1
ATOM 3326 N N . GLU B 1 145 ? -26.34000 16.76200 -37.09700 1.000 79.99076 295 GLU A N 1
ATOM 3327 C CA . GLU B 1 145 ? -25.67600 16.54000 -38.37500 1.000 81.38646 295 GLU A CA 1
ATOM 3328 C C . GLU B 1 145 ? -26.59700 15.75900 -39.30300 1.000 87.99141 295 GLU A C 1
ATOM 3329 O O . GLU B 1 145 ? -27.17200 14.74000 -38.90600 1.000 87.74908 295 GLU A O 1
ATOM 3335 N N . VAL B 1 146 ? -26.73800 16.23300 -40.54100 1.000 94.20116 296 VAL A N 1
ATOM 3336 C CA . VAL B 1 146 ? -27.62300 15.58100 -41.50100 1.000 97.37866 296 VAL A CA 1
ATOM 3337 C C . VAL B 1 146 ? -26.82600 15.15200 -42.72800 1.000 101.68214 296 VAL A C 1
ATOM 3338 O O . VAL B 1 146 ? -26.80400 15.84900 -43.74700 1.000 99.44818 296 VAL A O 1
ATOM 3342 N N . GLY B 1 147 ? -26.15400 14.01000 -42.62900 1.000 102.15533 297 GLY A N 1
ATOM 3343 C CA . GLY B 1 147 ? -25.51000 13.38200 -43.77300 1.000 104.73868 297 GLY A CA 1
ATOM 3344 C C . GLY B 1 147 ? -24.33800 14.11400 -44.39300 1.000 98.12560 297 GLY A C 1
ATOM 3345 O O . GLY B 1 147 ? -24.18400 14.08800 -45.62200 1.000 101.55106 297 GLY A O 1
ATOM 3346 N N . ARG B 1 148 ? -23.50600 14.76600 -43.57900 1.000 100.23674 298 ARG A N 1
ATOM 3347 C CA . ARG B 1 148 ? -22.29200 15.43900 -44.04400 1.000 99.75496 298 ARG A CA 1
ATOM 3348 C C . ARG B 1 148 ? -22.57200 16.49400 -45.11000 1.000 93.19944 298 ARG A C 1
ATOM 3349 O O . ARG B 1 148 ? -21.65100 16.94400 -45.80100 1.000 96.03121 298 ARG A O 1
ATOM 3357 N N . THR B 1 149 ? -23.83000 16.89800 -45.26900 1.000 94.53586 299 THR A N 1
ATOM 3358 C CA . THR B 1 149 ? -24.15900 17.94000 -46.22900 1.000 96.25617 299 THR A CA 1
ATOM 3359 C C . THR B 1 149 ? -25.14700 18.97300 -45.70600 1.000 97.41326 299 THR A C 1
ATOM 3360 O O . THR B 1 149 ? -25.29000 20.02000 -46.34000 1.000 98.02528 299 THR A O 1
ATOM 3364 N N . LYS B 1 150 ? -25.81500 18.73300 -44.57800 1.000 92.92251 300 LYS A N 1
ATOM 3365 C CA . LYS B 1 150 ? -26.75300 19.68100 -43.99400 1.000 92.08807 300 LYS A CA 1
ATOM 3366 C C . LYS B 1 150 ? -26.52000 19.73900 -42.48900 1.000 90.44074 300 LYS A C 1
ATOM 3367 O O . LYS B 1 150 ? -25.98700 18.80200 -41.88700 1.000 88.86421 300 LYS A O 1
ATOM 3373 N N . LEU B 1 151 ? -26.93500 20.84800 -41.88000 1.000 85.31232 301 LEU A N 1
ATOM 3374 C CA . LEU B 1 151 ? -26.92300 20.99600 -40.42900 1.000 85.94605 301 LEU A CA 1
ATOM 3375 C C . LEU B 1 151 ? -28.26400 21.53500 -39.95500 1.000 82.45025 301 LEU A C 1
ATOM 3376 O O . LEU B 1 151 ? -28.83100 22.44400 -40.56800 1.000 76.89931 301 LEU A O 1
ATOM 3381 N N . GLU B 1 152 ? -28.76500 20.97100 -38.85900 1.000 83.01445 302 GLU A N 1
ATOM 3382 C CA . GLU B 1 152 ? -29.95500 21.47100 -38.18500 1.000 74.96052 302 GLU A CA 1
ATOM 3383 C C . GLU B 1 152 ? -29.54600 22.05200 -36.84000 1.000 68.61782 302 GLU A C 1
ATOM 3384 O O . GLU B 1 152 ? -28.89400 21.37300 -36.04100 1.000 74.53317 302 GLU A O 1
ATOM 3390 N N . VAL B 1 153 ? -29.92100 23.30500 -36.59500 1.000 66.87388 303 VAL A N 1
ATOM 3391 C CA . VAL B 1 153 ? -29.54900 24.00900 -35.37400 1.000 58.72018 303 VAL A CA 1
ATOM 3392 C C . VAL B 1 153 ? -30.79700 24.60600 -34.74100 1.000 64.01696 303 VAL A C 1
ATOM 3393 O O . VAL B 1 153 ? -31.60600 25.24200 -35.42600 1.000 60.15585 303 VAL A O 1
ATOM 3397 N N . LYS B 1 154 ? -30.94900 24.39700 -33.43400 1.000 63.55242 304 LYS A N 1
ATOM 3398 C CA . LYS B 1 154 ? -32.03900 24.97200 -32.65500 1.000 54.02979 304 LYS A CA 1
ATOM 3399 C C . LYS B 1 154 ? -31.46000 25.46700 -31.33900 1.000 54.02558 304 LYS A C 1
ATOM 3400 O O . LYS B 1 154 ? -30.87900 24.68100 -30.58500 1.000 59.22504 304 LYS A O 1
ATOM 3406 N N . VAL B 1 155 ? -31.61200 26.76000 -31.06100 1.000 49.31873 305 VAL A N 1
ATOM 3407 C CA . VAL B 1 155 ? -30.99500 27.39300 -29.90000 1.000 40.98646 305 VAL A CA 1
ATOM 3408 C C . VAL B 1 155 ? -32.07900 28.05800 -29.06200 1.000 50.03661 305 VAL A C 1
ATOM 3409 O O . VAL B 1 155 ? -32.77900 28.95700 -29.54300 1.000 31.42940 305 VAL A O 1
ATOM 3413 N N . VAL B 1 156 ? -32.20000 27.62700 -27.80700 1.000 44.12190 306 VAL A N 1
ATOM 3414 C CA . VAL B 1 156 ? -33.13400 28.19900 -26.84500 1.000 49.73726 306 VAL A CA 1
ATOM 3415 C C . VAL B 1 156 ? -32.37500 29.22100 -26.01200 1.000 56.09180 306 VAL A C 1
ATOM 3416 O O . VAL B 1 156 ? -31.18700 29.05000 -25.72400 1.000 53.38341 306 VAL A O 1
ATOM 3420 N N . ILE B 1 157 ? -33.05300 30.29700 -25.62000 1.000 54.63333 307 ILE A N 1
ATOM 3421 C CA . ILE B 1 157 ? -32.49100 31.26700 -24.68400 1.000 59.59886 307 ILE A CA 1
ATOM 3422 C C . ILE B 1 157 ? -33.51200 31.51800 -23.58000 1.000 42.96468 307 ILE A C 1
ATOM 3423 O O . ILE B 1 157 ? -34.65200 31.91200 -23.85400 1.000 45.66098 307 ILE A O 1
ATOM 3428 N N . LYS B 1 158 ? -33.11100 31.24900 -22.33900 1.000 53.50893 308 LYS A N 1
ATOM 3429 C CA . LYS B 1 158 ? -33.95700 31.38000 -21.15900 1.000 46.68625 308 LYS A CA 1
ATOM 3430 C C . LYS B 1 158 ? -33.50900 32.59800 -20.36400 1.000 52.79003 308 LYS A C 1
ATOM 3431 O O . LYS B 1 158 ? -32.33600 32.69900 -19.99300 1.000 50.47871 308 LYS A O 1
ATOM 3437 N N . SER B 1 159 ? -34.43600 33.51300 -20.09700 1.000 53.10140 309 SER A N 1
ATOM 3438 C CA . SER B 1 159 ? -34.16600 34.63500 -19.20600 1.000 47.03297 309 SER A CA 1
ATOM 3439 C C . SER B 1 159 ? -34.43900 34.19100 -17.77500 1.000 44.08909 309 SER A C 1
ATOM 3440 O O . SER B 1 159 ? -35.56500 33.80400 -17.44600 1.000 47.48962 309 SER A O 1
ATOM 3443 N N . ASN B 1 160 ? -33.41200 34.23700 -16.93100 1.000 47.17784 310 ASN A N 1
ATOM 3444 C CA . ASN B 1 160 ? -33.55000 33.75500 -15.56300 1.000 47.16949 310 ASN A CA 1
ATOM 3445 C C . ASN B 1 160 ? -33.47500 34.89800 -14.55900 1.000 48.01973 310 ASN A C 1
ATOM 3446 O O . ASN B 1 160 ? -32.62400 34.89100 -13.66400 1.000 53.05685 310 ASN A O 1
ATOM 3451 N N . PHE B 1 161 ? -34.35900 35.88400 -14.70100 1.000 45.42155 311 PHE A N 1
ATOM 3452 C CA . PHE B 1 161 ? -34.48100 36.96700 -13.73500 1.000 44.71932 311 PHE A CA 1
ATOM 3453 C C . PHE B 1 161 ? -35.95800 37.30900 -13.57400 1.000 47.10864 311 PHE A C 1
ATOM 3454 O O . PHE B 1 161 ? -36.83200 36.65300 -14.15100 1.000 38.60757 311 PHE A O 1
ATOM 3462 N N . LYS B 1 162 ? -36.23000 38.33600 -12.76900 1.000 44.30593 312 LYS A N 1
ATOM 3463 C CA . LYS B 1 162 ? -37.59900 38.71600 -12.44200 1.000 41.67374 312 LYS A CA 1
ATOM 3464 C C . LYS B 1 162 ? -38.41300 38.93700 -13.71400 1.000 42.33112 312 LYS A C 1
ATOM 3465 O O . LYS B 1 162 ? -37.91900 39.55500 -14.66500 1.000 40.37238 312 LYS A O 1
ATOM 3471 N N . PRO B 1 163 ? -39.65400 38.44700 -13.77300 1.000 47.69211 313 PRO A N 1
ATOM 3472 C CA . PRO B 1 163 ? -40.51900 38.81100 -14.90700 1.000 42.16933 313 PRO A CA 1
ATOM 3473 C C . PRO B 1 163 ? -40.78200 40.30400 -14.98200 1.000 41.08300 313 PRO A C 1
ATOM 3474 O O . PRO B 1 163 ? -41.05700 40.82800 -16.06800 1.000 39.54226 313 PRO A O 1
ATOM 3478 N N . SER B 1 164 ? -40.69200 41.00500 -13.84800 1.000 43.98573 314 SER A N 1
ATOM 3479 C CA . SER B 1 164 ? -40.88800 42.45000 -13.83800 1.000 43.91989 314 SER A CA 1
ATOM 3480 C C . SER B 1 164 ? -39.82400 43.17500 -14.65100 1.000 50.79919 314 SER A C 1
ATOM 3481 O O . SER B 1 164 ? -40.11300 44.20800 -15.26700 1.000 51.17590 314 SER A O 1
ATOM 3484 N N . LEU B 1 165 ? -38.60000 42.65900 -14.66700 1.000 51.13046 315 LEU A N 1
ATOM 3485 C CA . LEU B 1 165 ? -37.47900 43.36500 -15.26500 1.000 44.98199 315 LEU A CA 1
ATOM 3486 C C . LEU B 1 165 ? -37.27700 42.94100 -16.71500 1.000 42.90127 315 LEU A C 1
ATOM 3487 O O . LEU B 1 165 ? -37.67300 41.85100 -17.13300 1.000 48.98562 315 LEU A O 1
ATOM 3492 N N . LEU B 1 166 ? -36.64600 43.82400 -17.48500 1.000 41.14467 316 LEU A N 1
ATOM 3493 C CA . LEU B 1 166 ? -36.46100 43.63700 -18.91800 1.000 44.54437 316 LEU A CA 1
ATOM 3494 C C . LEU B 1 166 ? -34.98200 43.68000 -19.26900 1.000 48.31412 316 LEU A C 1
ATOM 3495 O O . LEU B 1 166 ? -34.27600 44.62100 -18.89300 1.000 52.12950 316 LEU A O 1
ATOM 3500 N N . ALA B 1 167 ? -34.52000 42.66900 -19.99800 1.000 45.56255 317 ALA A N 1
ATOM 3501 C CA . ALA B 1 167 ? -33.23000 42.77200 -20.65500 1.000 44.70353 317 ALA A CA 1
ATOM 3502 C C . ALA B 1 167 ? -33.38600 43.55900 -21.95200 1.000 49.28870 317 ALA A C 1
ATOM 3503 O O . ALA B 1 167 ? -34.47600 43.65400 -22.52200 1.000 56.39473 317 ALA A O 1
ATOM 3505 N N . GLN B 1 168 ? -32.28300 44.14200 -22.41200 1.000 52.13492 318 GLN A N 1
ATOM 3506 C CA . GLN B 1 168 ? -32.31900 44.98500 -23.59600 1.000 55.85277 318 GLN A CA 1
ATOM 3507 C C . GLN B 1 168 ? -31.05100 44.78700 -24.41200 1.000 52.55491 318 GLN A C 1
ATOM 3508 O O . GLN B 1 168 ? -30.01200 44.36300 -23.89800 1.000 52.90430 318 GLN A O 1
ATOM 3514 N N . LYS B 1 169 ? -31.16100 45.11000 -25.70200 1.000 52.83603 319 LYS A N 1
ATOM 3515 C CA . LYS B 1 169 ? -30.05700 45.02300 -26.65600 1.000 54.36624 319 LYS A CA 1
ATOM 3516 C C . LYS B 1 169 ? -29.40500 43.64200 -26.61500 1.000 52.60445 319 LYS A C 1
ATOM 3517 O O . LYS B 1 169 ? -28.18400 43.49800 -26.51900 1.000 48.49615 319 LYS A O 1
ATOM 3523 N N . ILE B 1 170 ? -30.24600 42.61700 -26.68900 1.000 53.65782 320 ILE A N 1
ATOM 3524 C CA . ILE B 1 170 ? -29.78500 41.23600 -26.63300 1.000 49.64081 320 ILE A CA 1
ATOM 3525 C C . ILE B 1 170 ? -29.24200 40.82800 -27.99400 1.000 53.48794 320 ILE A C 1
ATOM 3526 O O . ILE B 1 170 ? -29.82900 41.14300 -29.03600 1.000 55.44854 320 ILE A O 1
ATOM 3531 N N . GLU B 1 171 ? -28.11000 40.12700 -27.99000 1.000 51.89311 321 GLU A N 1
ATOM 3532 C CA . GLU B 1 171 ? -27.53000 39.58900 -29.21300 1.000 51.00113 321 GLU A CA 1
ATOM 3533 C C . GLU B 1 171 ? -27.03900 38.17600 -28.95100 1.000 53.95109 321 GLU A C 1
ATOM 3534 O O . GLU B 1 171 ? -26.37400 37.92500 -27.94300 1.000 57.20158 321 GLU A O 1
ATOM 3540 N N . VAL B 1 172 ? -27.36800 37.26100 -29.85900 1.000 55.19667 322 VAL A N 1
ATOM 3541 C CA . VAL B 1 172 ? -26.88200 35.88700 -29.81700 1.000 52.65203 322 VAL A CA 1
ATOM 3542 C C . VAL B 1 172 ? -26.12800 35.62600 -31.11200 1.000 57.79542 322 VAL A C 1
ATOM 3543 O O . VAL B 1 172 ? -26.69400 35.76600 -32.20400 1.000 54.54082 322 VAL A O 1
ATOM 3547 N N . ARG B 1 173 ? -24.85700 35.25200 -30.99300 1.000 54.43289 323 ARG A N 1
ATOM 3548 C CA . ARG B 1 173 ? -24.01300 34.93300 -32.14000 1.000 57.60612 323 ARG A CA 1
ATOM 3549 C C . ARG B 1 173 ? -23.81400 33.42300 -32.18100 1.000 52.70085 323 ARG A C 1
ATOM 3550 O O . ARG B 1 173 ? -23.12200 32.85800 -31.32600 1.000 51.15083 323 ARG A O 1
ATOM 3558 N N . ILE B 1 174 ? -24.41900 32.77600 -33.16800 1.000 60.94558 324 ILE A N 1
ATOM 3559 C CA . ILE B 1 174 ? -24.31700 31.33100 -33.35200 1.000 60.18640 324 ILE A CA 1
ATOM 3560 C C . ILE B 1 174 ? -23.33200 31.07000 -34.48200 1.000 55.31802 324 ILE A C 1
ATOM 3561 O O . ILE B 1 174 ? -23.57200 31.52100 -35.61300 1.000 49.53073 324 ILE A O 1
ATOM 3566 N N . PRO B 1 175 ? -22.23300 30.36000 -34.24000 1.000 62.92377 325 PRO A N 1
ATOM 3567 C CA . PRO B 1 175 ? -21.21600 30.20300 -35.28200 1.000 61.07124 325 PRO A CA 1
ATOM 3568 C C . PRO B 1 175 ? -21.65800 29.22800 -36.36200 1.000 64.35063 325 PRO A C 1
ATOM 3569 O O . PRO B 1 175 ? -22.38600 28.26500 -36.11100 1.000 60.70088 325 PRO A O 1
ATOM 3573 N N . THR B 1 176 ? -21.21200 29.49900 -37.57900 1.000 67.30264 326 THR A N 1
ATOM 3574 C CA . THR B 1 176 ? -21.41100 28.65200 -38.73300 1.000 67.96048 326 THR A CA 1
ATOM 3575 C C . THR B 1 176 ? -20.07000 28.15100 -39.24600 1.000 73.03360 326 THR A C 1
ATOM 3576 O O . THR B 1 176 ? -19.05000 28.82700 -39.10800 1.000 73.29344 326 THR A O 1
ATOM 3580 N N . PRO B 1 177 ? -20.02900 26.96900 -39.84800 1.000 80.37552 327 PRO A N 1
ATOM 3581 C CA . PRO B 1 177 ? -18.76000 26.45600 -40.38900 1.000 76.22959 327 PRO A CA 1
ATOM 3582 C C . PRO B 1 177 ? -18.26100 27.27100 -41.57800 1.000 80.09027 327 PRO A C 1
ATOM 3583 O O . PRO B 1 177 ? -18.90900 28.19200 -42.07400 1.000 84.09094 327 PRO A O 1
ATOM 3587 N N . LEU B 1 178 ? -17.04800 26.93000 -42.00500 1.000 80.82270 328 LEU A N 1
ATOM 3588 C CA . LEU B 1 178 ? -16.40900 27.59200 -43.13200 1.000 82.73355 328 LEU A CA 1
ATOM 3589 C C . LEU B 1 178 ? -16.97800 27.14700 -44.46900 1.000 85.33910 328 LEU A C 1
ATOM 3590 O O . LEU B 1 178 ? -16.85300 27.88300 -45.45200 1.000 81.46800 328 LEU A O 1
ATOM 3595 N N . ASN B 1 179 ? -17.61200 25.97800 -44.52100 1.000 88.04344 329 ASN A N 1
ATOM 3596 C CA . ASN B 1 179 ? -18.08300 25.41500 -45.78000 1.000 85.38060 329 ASN A CA 1
ATOM 3597 C C . ASN B 1 179 ? -19.60400 25.41800 -45.88600 1.000 83.82817 329 ASN A C 1
ATOM 3598 O O . ASN B 1 179 ? -20.22000 24.37300 -46.12300 1.000 87.27853 329 ASN A O 1
ATOM 3603 N N . THR B 1 180 ? -20.21800 26.59000 -45.73800 1.000 81.43709 330 THR A N 1
ATOM 3604 C CA . THR B 1 180 ? -21.66100 26.73800 -45.86600 1.000 80.00835 330 THR A CA 1
ATOM 3605 C C . THR B 1 180 ? -21.97400 27.45500 -47.17100 1.000 83.10357 330 THR A C 1
ATOM 3606 O O . THR B 1 180 ? -21.46100 28.55000 -47.42400 1.000 82.59851 330 THR A O 1
ATOM 3610 N N . SER B 1 181 ? -22.80900 26.82800 -47.99900 1.000 89.05532 331 SER A N 1
ATOM 3611 C CA . SER B 1 181 ? -23.34100 27.50100 -49.17300 1.000 87.51576 331 SER A CA 1
ATOM 3612 C C . SER B 1 181 ? -24.38700 28.54500 -48.80700 1.000 85.34772 331 SER A C 1
ATOM 3613 O O . SER B 1 181 ? -24.68600 29.42100 -49.62100 1.000 89.23755 331 SER A O 1
ATOM 3616 N N . GLY B 1 182 ? -24.92600 28.48400 -47.60600 1.000 84.69461 332 GLY A N 1
ATOM 3617 C CA . GLY B 1 182 ? -26.04000 29.32600 -47.22500 1.000 85.27499 332 GLY A CA 1
ATOM 3618 C C . GLY B 1 182 ? -26.95100 28.58700 -46.27300 1.000 88.46400 332 GLY A C 1
ATOM 3619 O O . GLY B 1 182 ? -26.91400 27.36500 -46.14500 1.000 81.82615 332 GLY A O 1
ATOM 3620 N N . VAL B 1 183 ? -27.75900 29.36700 -45.56700 1.000 88.54896 333 VAL A N 1
ATOM 3621 C CA . VAL B 1 183 ? -28.66200 28.84100 -44.55600 1.000 81.63730 333 VAL A CA 1
ATOM 3622 C C . VAL B 1 183 ? -29.99800 29.55600 -44.67500 1.000 81.60783 333 VAL A C 1
ATOM 3623 O O . VAL B 1 183 ? -30.12300 30.60300 -45.31700 1.000 78.30819 333 VAL A O 1
ATOM 3627 N N . GLN B 1 184 ? -31.00500 28.96600 -44.04100 1.000 81.74419 334 GLN A N 1
ATOM 3628 C CA . GLN B 1 184 ? -32.31700 29.57200 -43.88500 1.000 79.72643 334 GLN A CA 1
ATOM 3629 C C . GLN B 1 184 ? -32.69500 29.52800 -42.41200 1.000 74.84115 334 GLN A C 1
ATOM 3630 O O . GLN B 1 184 ? -32.55800 28.49100 -41.75300 1.000 71.71456 334 GLN A O 1
ATOM 3636 N N . VAL B 1 185 ? -33.08600 30.68600 -41.88700 1.000 73.79672 335 VAL A N 1
ATOM 3637 C CA . VAL B 1 185 ? -33.25300 30.90500 -40.45800 1.000 68.23229 335 VAL A CA 1
ATOM 3638 C C . VAL B 1 185 ? -34.68500 31.35200 -40.19700 1.000 64.32338 335 VAL A C 1
ATOM 3639 O O . VAL B 1 185 ? -35.27500 32.08700 -40.99700 1.000 68.88646 335 VAL A O 1
ATOM 3643 N N . ILE B 1 186 ? -35.24900 30.88700 -39.08900 1.000 58.64769 336 ILE A N 1
ATOM 3644 C CA . ILE B 1 186 ? -36.63200 31.16900 -38.72900 1.000 64.49868 336 ILE A CA 1
ATOM 3645 C C . ILE B 1 186 ? -36.67100 31.50500 -37.24400 1.000 64.95644 336 ILE A C 1
ATOM 3646 O O . ILE B 1 186 ? -35.99700 30.85400 -36.43800 1.000 66.02731 336 ILE A O 1
ATOM 3651 N N . CYS B 1 187 ? -37.41700 32.55100 -36.89200 1.000 56.59650 337 CYS A N 1
ATOM 3652 C CA . CYS B 1 187 ? -37.48700 33.03300 -35.51900 1.000 57.48110 337 CYS A CA 1
ATOM 3653 C C . CYS B 1 187 ? -38.67200 33.98100 -35.38700 1.000 60.65582 337 CYS A C 1
ATOM 3654 O O . CYS B 1 187 ? -38.99100 34.71900 -36.32300 1.000 63.31368 337 CYS A O 1
ATOM 3657 N N . MET B 1 188 ? -39.32000 33.94900 -34.22100 1.000 59.24561 338 MET A N 1
ATOM 3658 C CA . MET B 1 188 ? -40.55300 34.69600 -33.98700 1.000 70.53453 338 MET A CA 1
ATOM 3659 C C . MET B 1 188 ? -40.29300 36.04200 -33.31700 1.000 72.26404 338 MET A C 1
ATOM 3660 O O . MET B 1 188 ? -40.65500 37.08900 -33.86100 1.000 77.16150 338 MET A O 1
ATOM 3665 N N . LYS B 1 189 ? -39.67700 36.03400 -32.13800 1.000 70.64199 339 LYS A N 1
ATOM 3666 C CA . LYS B 1 189 ? -39.37200 37.26400 -31.42000 1.000 65.89211 339 LYS A CA 1
ATOM 3667 C C . LYS B 1 189 ? -37.97200 37.74000 -31.79000 1.000 61.88174 339 LYS A C 1
ATOM 3668 O O . LYS B 1 189 ? -37.00300 36.98000 -31.68600 1.000 64.53990 339 LYS A O 1
ATOM 3674 N N . GLY B 1 190 ? -37.87300 38.99100 -32.22200 1.000 66.09539 340 GLY A N 1
ATOM 3675 C CA . GLY B 1 190 ? -36.60800 39.56500 -32.62900 1.000 57.13755 340 GLY A CA 1
ATOM 3676 C C . GLY B 1 190 ? -36.20800 39.15400 -34.03600 1.000 70.40351 340 GLY A C 1
ATOM 3677 O O . GLY B 1 190 ? -36.67000 38.15500 -34.58500 1.000 75.98730 340 GLY A O 1
ATOM 3678 N N . LYS B 1 191 ? -35.32200 39.95200 -34.62700 1.000 68.35193 341 LYS A N 1
ATOM 3679 C CA . LYS B 1 191 ? -34.85800 39.71900 -35.98600 1.000 67.32961 341 LYS A CA 1
ATOM 3680 C C . LYS B 1 191 ? -33.51300 39.00400 -35.97900 1.000 72.49132 341 LYS A C 1
ATOM 3681 O O . LYS B 1 191 ? -32.75100 39.08300 -35.01200 1.000 75.29531 341 LYS A O 1
ATOM 3687 N N . ALA B 1 192 ? -33.22600 38.30300 -37.07400 1.000 69.50197 342 ALA A N 1
ATOM 3688 C CA . ALA B 1 192 ? -31.97800 37.56300 -37.19600 1.000 61.98045 342 ALA A CA 1
ATOM 3689 C C . ALA B 1 192 ? -31.59400 37.44000 -38.66200 1.000 65.69299 342 ALA A C 1
ATOM 3690 O O . ALA B 1 192 ? -32.45000 37.48900 -39.55100 1.000 71.11904 342 ALA A O 1
ATOM 3692 N N . LYS B 1 193 ? -30.29700 37.26000 -38.90300 1.000 76.65409 343 LYS A N 1
ATOM 3693 C CA . LYS B 1 193 ? -29.76100 37.25900 -40.25600 1.000 72.65664 343 LYS A CA 1
ATOM 3694 C C . LYS B 1 193 ? -28.41800 36.54200 -40.26700 1.000 72.67278 343 LYS A C 1
ATOM 3695 O O . LYS B 1 193 ? -27.59400 36.74400 -39.37100 1.000 67.24421 343 LYS A O 1
ATOM 3701 N N . TYR B 1 194 ? -28.21200 35.70200 -41.27900 1.000 71.36556 344 TYR A N 1
ATOM 3702 C CA . TYR B 1 194 ? -26.91800 35.05900 -41.47000 1.000 68.32503 344 TYR A CA 1
ATOM 3703 C C . TYR B 1 194 ? -25.90200 36.08600 -41.95500 1.000 66.85998 344 TYR A C 1
ATOM 3704 O O . TYR B 1 194 ? -26.12300 36.76100 -42.96600 1.000 71.73469 344 TYR A O 1
ATOM 3713 N N . LYS B 1 195 ? -24.79600 36.21000 -41.23300 1.000 64.06582 345 LYS A N 1
ATOM 3714 C CA . LYS B 1 195 ? -23.73100 37.15300 -41.56400 1.000 71.81021 345 LYS A CA 1
ATOM 3715 C C . LYS B 1 195 ? -22.54000 36.33600 -42.06000 1.000 75.52557 345 LYS A C 1
ATOM 3716 O O . LYS B 1 195 ? -21.70400 35.88300 -41.27600 1.000 72.30330 345 LYS A O 1
ATOM 3722 N N . ALA B 1 196 ? -22.47900 36.14800 -43.38300 1.000 73.12815 346 ALA A N 1
ATOM 3723 C CA . ALA B 1 196 ? -21.48200 35.26100 -43.97400 1.000 73.06940 346 ALA A CA 1
ATOM 3724 C C . ALA B 1 196 ? -20.06300 35.75300 -43.73600 1.000 83.41325 346 ALA A C 1
ATOM 3725 O O . ALA B 1 196 ? -19.13700 34.94200 -43.62400 1.000 81.19511 346 ALA A O 1
ATOM 3727 N N . SER B 1 197 ? -19.86700 37.07000 -43.67300 1.000 84.29228 347 SER A N 1
ATOM 3728 C CA . SER B 1 197 ? -18.52400 37.60600 -43.48000 1.000 85.05038 347 SER A CA 1
ATOM 3729 C C . SER B 1 197 ? -17.94700 37.17400 -42.14000 1.000 82.71449 347 SER A C 1
ATOM 3730 O O . SER B 1 197 ? -16.77100 36.80100 -42.05000 1.000 80.85092 347 SER A O 1
ATOM 3733 N N . GLU B 1 198 ? -18.76100 37.20600 -41.09000 1.000 82.85856 348 GLU A N 1
ATOM 3734 C CA . GLU B 1 198 ? -18.33200 36.80400 -39.75900 1.000 79.29130 348 GLU A CA 1
ATOM 3735 C C . GLU B 1 198 ? -18.59600 35.33200 -39.47000 1.000 71.03064 348 GLU A C 1
ATOM 3736 O O . GLU B 1 198 ? -18.29600 34.87400 -38.36200 1.000 60.88690 348 GLU A O 1
ATOM 3742 N N . ASN B 1 199 ? -19.14000 34.58800 -40.43500 1.000 74.79515 349 ASN A N 1
ATOM 3743 C CA . ASN B 1 199 ? -19.39000 33.15200 -40.29800 1.000 73.32255 349 ASN A CA 1
ATOM 3744 C C . ASN B 1 199 ? -20.21900 32.84900 -39.05300 1.000 68.81302 349 ASN A C 1
ATOM 3745 O O . ASN B 1 199 ? -19.88900 31.97500 -38.24800 1.000 60.43949 349 ASN A O 1
ATOM 3750 N N . ALA B 1 200 ? -21.31600 33.58700 -38.90200 1.000 59.74348 350 ALA A N 1
ATOM 3751 C CA . ALA B 1 200 ? -22.19200 33.40600 -37.75500 1.000 63.21107 350 ALA A CA 1
ATOM 3752 C C . ALA B 1 200 ? -23.57300 33.95200 -38.08400 1.000 70.38336 350 ALA A C 1
ATO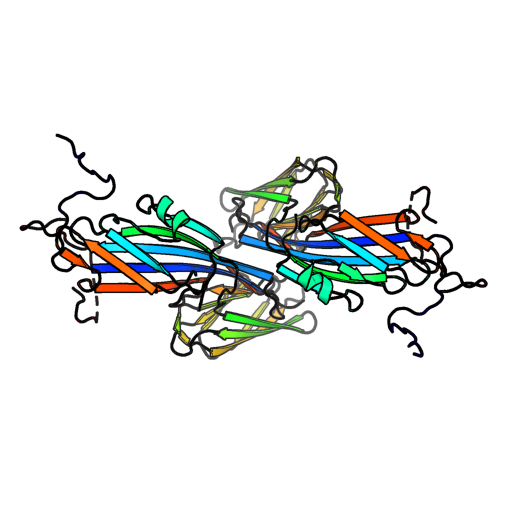M 3753 O O . ALA B 1 200 ? -23.72100 34.83600 -38.93200 1.000 68.98354 350 ALA A O 1
ATOM 3755 N N . ILE B 1 201 ? -24.57900 33.40500 -37.40700 1.000 54.90698 351 ILE A N 1
ATOM 3756 C CA . ILE B 1 201 ? -25.94100 33.92000 -37.45700 1.000 62.81343 351 ILE A CA 1
ATOM 3757 C C . ILE B 1 201 ? -26.13100 34.85200 -36.27100 1.000 61.13186 351 ILE A C 1
ATOM 3758 O O . ILE B 1 201 ? -25.90000 34.46000 -35.12000 1.000 56.49163 351 ILE A O 1
ATOM 3763 N N . VAL B 1 202 ? -26.54400 36.08600 -36.54600 1.000 63.64163 352 VAL A N 1
ATOM 3764 C CA . VAL B 1 202 ? -26.70000 37.11500 -35.52400 1.000 64.85636 352 VAL A CA 1
ATOM 3765 C C . VAL B 1 202 ? -28.18500 37.36100 -35.30500 1.000 55.42753 352 VAL A C 1
ATOM 3766 O O . VAL B 1 202 ? -28.92700 37.63400 -36.25600 1.000 56.32270 352 VAL A O 1
ATOM 3770 N N . TRP B 1 203 ? -28.60900 37.27800 -34.04700 1.000 57.60083 353 TRP A N 1
ATOM 3771 C CA . TRP B 1 203 ? -30.01300 37.32500 -33.65200 1.000 56.81838 353 TRP A CA 1
ATOM 3772 C C . TRP B 1 203 ? -30.18200 38.47500 -32.66800 1.000 60.16168 353 TRP A C 1
ATOM 3773 O O . TRP B 1 203 ? -29.67900 38.41000 -31.54100 1.000 58.46716 353 TRP A O 1
ATOM 3784 N N . LYS B 1 204 ? -30.88000 39.52400 -33.09100 1.000 57.68069 354 LYS A N 1
ATOM 3785 C CA . LYS B 1 204 ? -30.98400 40.76000 -32.32500 1.000 56.02142 354 LYS A CA 1
ATOM 3786 C C . LYS B 1 204 ? -32.39100 40.89400 -31.75800 1.000 60.02077 354 LYS A C 1
ATOM 3787 O O . LYS B 1 204 ? -33.37000 40.93400 -32.51300 1.000 55.60210 354 LYS A O 1
ATOM 3793 N N . ILE B 1 205 ? -32.48500 40.96700 -30.43300 1.000 57.90260 355 ILE A N 1
ATOM 3794 C CA . ILE B 1 205 ? -33.74700 41.14600 -29.72800 1.000 58.13672 355 ILE A CA 1
ATOM 3795 C C . ILE B 1 205 ? -33.69600 42.48600 -29.00800 1.000 55.53234 355 ILE A C 1
ATOM 3796 O O . ILE B 1 205 ? -32.70300 42.79900 -28.34100 1.000 60.05637 355 ILE A O 1
ATOM 3801 N N . LYS B 1 206 ? -34.76400 43.27300 -29.14100 1.000 57.58636 356 LYS A N 1
ATOM 3802 C CA . LYS B 1 206 ? -34.76700 44.60900 -28.55700 1.000 47.30713 356 LYS A CA 1
ATOM 3803 C C . LYS B 1 206 ? -35.04900 44.57400 -27.05800 1.000 51.71329 356 LYS A C 1
ATOM 3804 O O . LYS B 1 206 ? -34.36900 45.25700 -26.28400 1.000 45.84116 356 LYS A O 1
ATOM 3810 N N . ARG B 1 207 ? -36.04400 43.79900 -26.63000 1.000 55.15658 357 ARG A N 1
ATOM 3811 C CA . ARG B 1 207 ? -36.38200 43.67600 -25.21800 1.000 56.71238 357 ARG A CA 1
ATOM 3812 C C . ARG B 1 207 ? -36.79500 42.24300 -24.91600 1.000 49.68230 357 ARG A C 1
ATOM 3813 O O . ARG B 1 207 ? -37.17100 41.48200 -25.81100 1.000 48.25776 357 ARG A O 1
ATOM 3821 N N . MET B 1 208 ? -36.72800 41.88700 -23.63100 1.000 44.71987 358 MET A N 1
ATOM 3822 C CA . MET B 1 208 ? -37.17800 40.57700 -23.17400 1.000 40.24898 358 MET A CA 1
ATOM 3823 C C . MET B 1 208 ? -37.31000 40.53300 -21.65700 1.000 45.79128 358 MET A C 1
ATOM 3824 O O . MET B 1 208 ? -36.32700 40.73200 -20.93500 1.000 47.52825 358 MET A O 1
ATOM 3829 N N . ALA B 1 209 ? -38.51700 40.26200 -21.16700 1.000 41.00849 359 ALA A N 1
ATOM 3830 C CA . ALA B 1 209 ? -38.73700 40.15900 -19.73500 1.000 38.30222 359 ALA A CA 1
ATOM 3831 C C . ALA B 1 209 ? -38.14800 38.85600 -19.19600 1.000 35.94515 359 ALA A C 1
ATOM 3832 O O . ALA B 1 209 ? -37.75300 37.95700 -19.94400 1.000 30.09445 359 ALA A O 1
ATOM 3834 N N . GLY B 1 210 ? -38.09600 38.76200 -17.86600 1.000 33.00221 360 GLY A N 1
ATOM 3835 C CA . GLY B 1 210 ? -37.53900 37.59100 -17.22900 1.000 33.86342 360 GLY A CA 1
ATOM 3836 C C . GLY B 1 210 ? -38.48900 36.40800 -17.22900 1.000 48.17646 360 GLY A C 1
ATOM 3837 O O . GLY B 1 210 ? -39.69200 36.53900 -17.45700 1.000 42.54920 360 GLY A O 1
ATOM 3838 N N . MET B 1 211 ? -37.91300 35.23200 -16.96400 1.000 45.01198 361 MET A N 1
ATOM 3839 C CA . MET B 1 211 ? -38.65100 33.96900 -16.92600 1.000 44.42230 361 MET A CA 1
ATOM 3840 C C . MET B 1 211 ? -39.35200 33.70400 -18.25800 1.000 46.18370 361 MET A C 1
ATOM 3841 O O . MET B 1 211 ? -40.53900 33.37700 -18.31100 1.000 48.21509 361 MET A O 1
ATOM 3846 N N . LYS B 1 212 ? -38.59800 33.84500 -19.34700 1.000 41.14451 362 LYS A N 1
ATOM 3847 C CA . LYS B 1 212 ? -39.15000 33.69900 -20.68500 1.000 36.35508 362 LYS A CA 1
ATOM 3848 C C . LYS B 1 212 ? -38.21300 32.86900 -21.54800 1.000 44.14160 362 LYS A C 1
ATOM 3849 O O . LYS B 1 212 ? -36.99500 32.86700 -21.35200 1.000 52.17409 362 LYS A O 1
ATOM 3855 N N . GLU B 1 213 ? -38.80000 32.16500 -22.51000 1.000 50.34547 363 GLU A N 1
ATOM 3856 C CA . GLU B 1 213 ? -38.06400 31.37800 -23.48600 1.000 42.76864 363 GLU A CA 1
ATOM 3857 C C . GLU B 1 213 ? -38.20500 31.99300 -24.87100 1.000 45.84786 363 GLU A C 1
ATOM 3858 O O . GLU B 1 213 ? -39.20900 32.63900 -25.18700 1.000 43.86598 363 GLU A O 1
ATOM 3864 N N . SER B 1 214 ? -37.18600 31.77700 -25.69600 1.000 52.07739 364 SER A N 1
ATOM 3865 C CA . SER B 1 214 ? -37.22400 32.17800 -27.09300 1.000 48.85283 364 SER A CA 1
ATOM 3866 C C . SER B 1 214 ? -36.20800 31.33500 -27.84400 1.000 58.41088 364 SER A C 1
ATOM 3867 O O . SER B 1 214 ? -35.11700 31.07500 -27.33400 1.000 63.33242 364 SER A O 1
ATOM 3870 N N . GLN B 1 215 ? -36.57300 30.89500 -29.04300 1.000 52.62212 365 GLN A N 1
ATOM 3871 C CA . GLN B 1 215 ? -35.70400 30.01600 -29.80300 1.000 53.41561 365 GLN A CA 1
ATOM 3872 C C . GLN B 1 215 ? -35.50500 30.54300 -31.21300 1.000 55.42586 365 GLN A C 1
ATOM 3873 O O . GLN B 1 215 ? -36.29700 31.33200 -31.73500 1.000 52.79155 365 GLN A O 1
ATOM 3879 N N . ILE B 1 216 ? -34.42500 30.07000 -31.82000 1.000 50.27299 366 ILE A N 1
ATOM 3880 C CA . ILE B 1 216 ? -34.13300 30.28800 -33.22600 1.000 52.83509 366 ILE A CA 1
ATOM 3881 C C . ILE B 1 216 ? -33.76300 28.94300 -33.83400 1.000 64.19214 366 ILE A C 1
ATOM 3882 O O . ILE B 1 216 ? -33.05600 28.14200 -33.21200 1.000 61.57300 366 ILE A O 1
ATOM 3887 N N . SER B 1 217 ? -34.27400 28.67600 -35.02900 1.000 64.10458 367 SER A N 1
ATOM 3888 C CA . SER B 1 217 ? -33.93700 27.46500 -35.76000 1.000 64.05929 367 SER A CA 1
ATOM 3889 C C . SER B 1 217 ? -33.34500 27.84500 -37.10700 1.000 71.44122 367 SER A C 1
ATOM 3890 O O . SER B 1 217 ? -33.80100 28.79300 -37.75400 1.000 67.43019 367 SER A O 1
ATOM 3893 N N . ALA B 1 218 ? -32.31900 27.10600 -37.51800 1.000 67.81074 368 ALA A N 1
ATOM 3894 C CA . ALA B 1 218 ? -31.60600 27.40800 -38.74900 1.000 70.96976 368 ALA A CA 1
ATOM 3895 C C . ALA B 1 218 ? -31.21500 26.12300 -39.45600 1.000 69.51534 368 ALA A C 1
ATOM 3896 O O . ALA B 1 218 ? -30.56800 25.25100 -38.86900 1.000 70.35219 368 ALA A O 1
ATOM 3898 N N . GLU B 1 219 ? -31.61700 26.02300 -40.71900 1.000 75.04199 369 GLU A N 1
ATOM 3899 C CA . GLU B 1 219 ? -31.22100 24.92600 -41.59300 1.000 76.15301 369 GLU A CA 1
ATOM 3900 C C . GLU B 1 219 ? -29.98000 25.34900 -42.39000 1.000 77.35323 369 GLU A C 1
ATOM 3901 O O . GLU B 1 219 ? -30.04900 26.22400 -43.26100 1.000 79.46612 369 GLU A O 1
ATOM 3907 N N . ILE B 1 220 ? -28.82700 24.75400 -42.04100 1.000 82.63358 370 ILE A N 1
ATOM 3908 C CA . ILE B 1 220 ? -27.52000 25.09500 -42.61000 1.000 79.87381 370 ILE A CA 1
ATOM 3909 C C . ILE B 1 220 ? -27.20000 24.11700 -43.73200 1.000 76.63851 370 ILE A C 1
ATOM 3910 O O . ILE B 1 220 ? -27.34200 22.89900 -43.56600 1.000 86.95566 370 ILE A O 1
ATOM 3915 N N . GLU B 1 221 ? -26.76600 24.64800 -44.87100 1.000 77.35642 371 GLU A N 1
ATOM 3916 C CA . GLU B 1 221 ? -26.45400 23.86200 -46.05800 1.000 86.76933 371 GLU A CA 1
ATOM 3917 C C . GLU B 1 221 ? -24.94100 23.83200 -46.24000 1.000 86.00383 371 GLU A C 1
ATOM 3918 O O . GLU B 1 221 ? -24.32200 24.87300 -46.47900 1.000 87.81595 371 GLU A O 1
ATOM 3924 N N . LEU B 1 222 ? -24.35300 22.64400 -46.13100 1.000 83.81103 372 LEU A N 1
ATOM 3925 C CA . LEU B 1 222 ? -22.90500 22.47400 -46.16300 1.000 86.95642 372 LEU A CA 1
ATOM 3926 C C . LEU B 1 222 ? -22.43700 22.13700 -47.57300 1.000 91.26782 372 LEU A C 1
ATOM 3927 O O . LEU B 1 222 ? -23.01800 21.27200 -48.23700 1.000 96.63468 372 LEU A O 1
ATOM 3932 N N . LEU B 1 223 ? -21.38900 22.81900 -48.02100 1.000 93.05095 373 LEU A N 1
ATOM 3933 C CA . LEU B 1 223 ? -20.77100 22.49500 -49.30200 1.000 97.12865 373 LEU A CA 1
ATOM 3934 C C . LEU B 1 223 ? -20.09100 21.14000 -49.18800 1.000 99.86982 373 LEU A C 1
ATOM 3935 O O . LEU B 1 223 ? -19.20800 20.97400 -48.33600 1.000 93.92879 373 LEU A O 1
ATOM 3940 N N . PRO B 1 224 ? -20.45000 20.15600 -50.00400 1.000 101.43746 374 PRO A N 1
ATOM 3941 C CA . PRO B 1 224 ? -19.85800 18.82700 -49.82200 1.000 102.49721 374 PRO A CA 1
ATOM 3942 C C . PRO B 1 224 ? -18.43600 18.74000 -50.35900 1.000 104.58127 374 PRO A C 1
ATOM 3943 O O . PRO B 1 224 ? -18.12700 17.85900 -51.16800 1.000 101.92010 374 PRO A O 1
ATOM 3947 N N . THR B 1 225 ? -17.56000 19.64000 -49.90200 1.000 113.05789 375 THR A N 1
ATOM 3948 C CA . THR B 1 225 ? -16.15200 19.57300 -50.28500 1.000 121.66832 375 THR A CA 1
ATOM 3949 C C . THR B 1 225 ? -15.53900 18.23700 -49.89000 1.000 122.64936 375 THR A C 1
ATOM 3950 O O . THR B 1 225 ? -14.80300 17.62000 -50.66900 1.000 119.47631 375 THR A O 1
ATOM 3954 N N . ASN B 1 226 ? -15.83600 17.77800 -48.67300 1.000 123.83933 376 ASN A N 1
ATOM 3955 C CA . ASN B 1 226 ? -15.23700 16.62400 -48.00900 1.000 127.41248 376 ASN A CA 1
ATOM 3956 C C . ASN B 1 226 ? -13.74800 16.84100 -47.74700 1.000 131.74533 376 ASN A C 1
ATOM 3957 O O . ASN B 1 226 ? -13.08700 15.95100 -47.19800 1.000 125.05550 376 ASN A O 1
ATOM 3962 N N . ASP B 1 227 ? -13.20500 18.01100 -48.09400 1.000 134.98877 377 ASP A N 1
ATOM 3963 C CA . ASP B 1 227 ? -11.78600 18.27900 -47.89200 1.000 135.00476 377 ASP A CA 1
ATOM 3964 C C . ASP B 1 227 ? -11.47100 18.55500 -46.42700 1.000 129.77992 377 ASP A C 1
ATOM 3965 O O . ASP B 1 227 ? -10.47800 18.04300 -45.89700 1.000 132.14499 377 ASP A O 1
ATOM 3970 N N . LYS B 1 228 ? -12.29600 19.35800 -45.76100 1.000 121.52825 378 LYS A N 1
ATOM 3971 C CA . LYS B 1 228 ? -12.05900 19.70200 -44.36900 1.000 120.81986 378 LYS A CA 1
ATOM 3972 C C . LYS B 1 228 ? -12.39800 18.52900 -43.45500 1.000 122.59423 378 LYS A C 1
ATOM 3973 O O . LYS B 1 228 ? -13.20700 17.65800 -43.78600 1.000 125.35897 378 LYS A O 1
ATOM 3979 N N . LYS B 1 229 ? -11.76600 18.51800 -42.28600 1.000 118.48192 379 LYS A N 1
ATOM 3980 C CA . LYS B 1 229 ? -12.02000 17.49600 -41.28200 1.000 111.93799 379 LYS A CA 1
ATOM 3981 C C . LYS B 1 229 ? -13.14400 17.97800 -40.36100 1.000 106.73703 379 LYS A C 1
ATOM 3982 O O . LYS B 1 229 ? -13.88900 18.90000 -40.70500 1.000 109.33151 379 LYS A O 1
ATOM 3988 N N . LYS B 1 230 ? -13.27600 17.36800 -39.18500 1.000 105.38403 380 LYS A N 1
ATOM 3989 C CA . LYS B 1 230 ? -14.36800 17.70900 -38.28300 1.000 94.82004 380 LYS A CA 1
ATOM 3990 C C . LYS B 1 230 ? -14.22900 19.13800 -37.77200 1.000 95.40863 380 LYS A C 1
ATOM 3991 O O . LYS B 1 230 ? -13.12900 19.60600 -37.46500 1.000 95.88128 380 LYS A O 1
ATOM 3997 N N . TRP B 1 231 ? -15.36300 19.82700 -37.68000 1.000 91.83122 381 TRP A N 1
ATOM 3998 C CA . TRP B 1 231 ? -15.39100 21.24700 -37.35400 1.000 88.53209 381 TRP A CA 1
ATOM 3999 C C . TRP B 1 231 ? -15.26800 21.44600 -35.84800 1.000 81.46439 381 TRP A C 1
ATOM 4000 O O . TRP B 1 231 ? -16.08300 20.92800 -35.07600 1.000 77.48347 381 TRP A O 1
ATOM 4011 N N . ALA B 1 232 ? -14.24600 22.19200 -35.43400 1.000 82.65502 382 ALA A N 1
ATOM 4012 C CA . ALA B 1 232 ? -14.08600 22.59400 -34.03900 1.000 84.96112 382 ALA A CA 1
ATOM 4013 C C . ALA B 1 232 ? -15.03000 23.76100 -33.78500 1.000 89.86728 382 ALA A C 1
ATOM 4014 O O . ALA B 1 232 ? -14.71300 24.91300 -34.09200 1.000 83.39082 382 ALA A O 1
ATOM 4016 N N . ARG B 1 233 ? -16.19300 23.46000 -33.22500 1.000 82.02410 383 ARG A N 1
ATOM 4017 C CA . ARG B 1 233 ? -17.26200 24.44400 -33.10000 1.000 75.26568 383 ARG A CA 1
ATOM 4018 C C . ARG B 1 233 ? -16.90200 25.51700 -32.08300 1.000 64.55602 383 ARG A C 1
ATOM 4019 O O . ARG B 1 233 ? -16.61900 25.19000 -30.92200 1.000 63.56686 383 ARG A O 1
ATOM 4027 N N . PRO B 1 234 ? -16.89800 26.79000 -32.46100 1.000 60.74182 384 PRO A N 1
ATOM 4028 C CA . PRO B 1 234 ? -16.70100 27.85900 -31.48400 1.000 57.49013 384 PRO A CA 1
ATOM 4029 C C . PRO B 1 234 ? -17.90900 27.97100 -30.57300 1.000 57.64310 384 PRO A C 1
ATOM 4030 O O . PRO B 1 234 ? -19.01300 27.53400 -30.93500 1.000 53.63297 384 PRO A O 1
ATOM 4034 N N . PRO B 1 235 ? -17.74600 28.54100 -29.38400 1.000 43.22417 385 PRO A N 1
ATOM 4035 C CA . PRO B 1 235 ? -18.88000 28.65600 -28.46400 1.000 39.47191 385 PRO A CA 1
ATOM 4036 C C . PRO B 1 235 ? -19.86400 29.72100 -28.91900 1.000 48.18764 385 PRO A C 1
ATOM 4037 O O . PRO B 1 235 ? -19.53000 30.65600 -29.65000 1.000 32.96855 385 PRO A O 1
ATOM 4041 N N . ILE B 1 236 ? -21.10400 29.55900 -28.47100 1.000 38.75750 386 ILE A N 1
ATOM 4042 C CA . ILE B 1 236 ? -22.15400 30.53000 -28.75100 1.000 44.50274 386 ILE A CA 1
ATOM 4043 C C . ILE B 1 236 ? -22.07200 31.65600 -27.72900 1.000 42.80958 386 ILE A C 1
ATOM 4044 O O . ILE B 1 236 ? -22.08900 31.41400 -26.51700 1.000 35.87680 386 ILE A O 1
ATOM 4049 N N . SER B 1 237 ? -21.98100 32.88900 -28.21600 1.000 41.62064 387 SER A N 1
ATOM 4050 C CA . SER B 1 237 ? -21.76500 34.05900 -27.37900 1.000 45.59147 387 SER A CA 1
ATOM 4051 C C . SER B 1 237 ? -23.02000 34.92200 -27.32500 1.000 42.79159 387 SER A C 1
ATOM 4052 O O . SER B 1 237 ? -23.89900 34.83900 -28.18600 1.000 45.14400 387 SER A O 1
ATOM 4055 N N . MET B 1 238 ? -23.08800 35.76700 -26.29700 1.000 40.66614 388 MET A N 1
ATOM 4056 C CA . MET B 1 238 ? -24.27800 36.56200 -26.03500 1.000 53.76327 388 MET A CA 1
ATOM 4057 C C . MET B 1 238 ? -23.90300 37.95400 -25.54700 1.000 49.95861 388 MET A C 1
ATOM 4058 O O . MET B 1 238 ? -22.90700 38.14000 -24.84400 1.000 48.89959 388 MET A O 1
ATOM 4063 N N . ASN B 1 239 ? -24.73100 38.92600 -25.92200 1.000 46.31269 389 ASN A N 1
ATOM 4064 C CA . ASN B 1 239 ? -24.68100 40.28400 -25.40100 1.000 47.12959 389 ASN A CA 1
ATOM 4065 C C . ASN B 1 239 ? -26.03600 40.64600 -24.80700 1.000 50.18214 389 ASN A C 1
ATOM 4066 O O . ASN B 1 239 ? -27.07600 40.17000 -25.27400 1.000 49.18950 389 ASN A O 1
ATOM 4071 N N . PHE B 1 240 ? -26.01900 41.49200 -23.77900 1.000 46.97075 390 PHE A N 1
ATOM 4072 C CA . PHE B 1 240 ? -27.25300 41.97600 -23.16900 1.000 47.29139 390 PHE A CA 1
ATOM 4073 C C . PHE B 1 240 ? -26.92300 43.05700 -22.15200 1.000 48.41602 390 PHE A C 1
ATOM 4074 O O . PHE B 1 240 ? -25.77100 43.21900 -21.73900 1.000 47.80082 390 PHE A O 1
ATOM 4082 N N . GLU B 1 241 ? -27.96000 43.79400 -21.75500 1.000 50.71009 391 GLU A N 1
ATOM 4083 C CA . GLU B 1 241 ? -27.89800 44.74900 -20.65600 1.000 52.27051 391 GLU A CA 1
ATOM 4084 C C . GLU B 1 241 ? -29.08800 44.50100 -19.74100 1.000 44.51520 391 GLU A C 1
ATOM 4085 O O . GLU B 1 241 ? -30.22600 44.41700 -20.21200 1.000 48.73215 391 GLU A O 1
ATOM 4091 N N . VAL B 1 242 ? -28.82800 44.38300 -18.44200 1.000 36.80065 392 VAL A N 1
ATOM 4092 C CA . VAL B 1 242 ? -29.88800 44.10500 -17.47400 1.000 40.27400 392 VAL A CA 1
ATOM 4093 C C . VAL B 1 242 ? -29.91800 45.20300 -16.41700 1.000 45.15263 392 VAL A C 1
ATOM 4094 O O . VAL B 1 242 ? -28.87100 45.78200 -16.09400 1.000 40.75892 392 VAL A O 1
ATOM 4098 N N . PRO B 1 243 ? -31.08600 45.52700 -15.85700 1.000 44.72559 393 PRO A N 1
ATOM 4099 C CA . PRO B 1 243 ? -31.15200 46.61000 -14.86800 1.000 32.23289 393 PRO A CA 1
ATOM 4100 C C . PRO B 1 243 ? -30.88800 46.14500 -13.44400 1.000 36.39685 393 PRO A C 1
ATOM 4101 O O . PRO B 1 243 ? -31.40900 46.73200 -12.49200 1.000 43.57186 393 PRO A O 1
ATOM 4105 N N . PHE B 1 244 ? -30.08500 45.09400 -13.28200 1.000 34.45069 394 PHE A N 1
ATOM 4106 C CA . PHE B 1 244 ? -29.71400 44.60400 -11.96300 1.000 40.36723 394 PHE A CA 1
ATOM 4107 C C . PHE B 1 244 ? -28.25100 44.18700 -11.98600 1.000 34.61432 394 PHE A C 1
ATOM 4108 O O . PHE B 1 244 ? -27.58900 44.21100 -13.02800 1.000 36.88956 394 PHE A O 1
ATOM 4116 N N . ALA B 1 245 ? -27.74400 43.79500 -10.81900 1.000 34.99155 395 ALA A N 1
ATOM 4117 C CA . ALA B 1 245 ? -26.34700 43.41700 -10.69100 1.000 36.80413 395 ALA A CA 1
ATOM 4118 C C . ALA B 1 245 ? -26.23500 41.90200 -10.69000 1.000 36.50432 395 ALA A C 1
ATOM 4119 O O . ALA B 1 245 ? -26.72100 41.25600 -9.74800 1.000 36.57803 395 ALA A O 1
ATOM 4121 N N . PRO B 1 246 ? -25.62400 41.29000 -11.71200 1.000 36.30798 396 PRO A N 1
ATOM 4122 C CA . PRO B 1 246 ? -25.47300 39.82700 -11.72400 1.000 39.59502 396 PRO A CA 1
ATOM 4123 C C . PRO B 1 246 ? -24.74900 39.28100 -10.50300 1.000 40.48880 396 PRO A C 1
ATOM 4124 O O . PRO B 1 246 ? -24.88200 38.09800 -10.17700 1.000 44.01394 396 PRO A O 1
ATOM 4128 N N . SER B 1 247 ? -23.97700 40.12900 -9.82000 1.000 41.96087 397 SER A N 1
ATOM 4129 C CA . SER B 1 247 ? -23.31200 39.69100 -8.59800 1.000 33.58538 397 SER A CA 1
ATOM 4130 C C . SER B 1 247 ? -24.30600 39.46200 -7.46700 1.000 42.25834 397 SER A C 1
ATOM 4131 O O . SER B 1 247 ? -24.00800 38.72100 -6.52300 1.000 33.89376 397 SER A O 1
ATOM 4134 N N . GLY B 1 248 ? -25.48400 40.07500 -7.54700 1.000 36.82086 398 GLY A N 1
ATOM 4135 C CA . GLY B 1 248 ? -26.41000 40.11800 -6.43600 1.000 30.34181 398 GLY A CA 1
ATOM 4136 C C . GLY B 1 248 ? -26.28200 41.35400 -5.57300 1.000 38.00532 398 GLY A C 1
ATOM 4137 O O . GLY B 1 248 ? -26.97100 41.44700 -4.54800 1.000 37.04873 398 GLY A O 1
ATOM 4138 N N . LEU B 1 249 ? -25.42000 42.29700 -5.95700 1.000 38.71815 399 LEU A N 1
ATOM 4139 C CA . LEU B 1 249 ? -25.20900 43.51800 -5.19100 1.000 42.95379 399 LEU A CA 1
ATOM 4140 C C . LEU B 1 249 ? -26.50000 44.31400 -5.07900 1.000 37.99457 399 LEU A C 1
ATOM 4141 O O . LEU B 1 249 ? -27.19400 44.54200 -6.07500 1.000 35.82994 399 LEU A O 1
ATOM 4146 N N . LYS B 1 250 ? -26.81400 44.74800 -3.86200 1.000 35.12520 400 LYS A N 1
ATOM 4147 C CA . LYS B 1 250 ? -27.93100 45.64500 -3.61200 1.000 40.00315 400 LYS A CA 1
ATOM 4148 C C . LYS B 1 250 ? -27.46500 46.77900 -2.71300 1.000 37.37505 400 LYS A C 1
ATOM 4149 O O . LYS B 1 250 ? -26.68200 46.56300 -1.78200 1.000 38.28045 400 LYS A O 1
ATOM 4155 N N . VAL B 1 251 ? -27.94400 47.98800 -2.99700 1.000 37.42209 401 VAL A N 1
ATOM 4156 C CA . VAL B 1 251 ? -27.60400 49.16300 -2.19700 1.000 42.04392 401 VAL A CA 1
ATOM 4157 C C . VAL B 1 251 ? -28.54000 49.17900 -0.99200 1.000 38.60864 401 VAL A C 1
ATOM 4158 O O . VAL B 1 251 ? -29.71700 49.52700 -1.10900 1.000 46.50911 401 VAL A O 1
ATOM 4162 N N . ARG B 1 252 ? -28.01900 48.79800 0.17600 1.000 38.91474 402 ARG A N 1
ATOM 4163 C CA . ARG B 1 252 ? -28.83200 48.82800 1.38700 1.000 37.84124 402 ARG A CA 1
ATOM 4164 C C . ARG B 1 252 ? -29.06100 50.26000 1.85400 1.000 47.36254 402 ARG A C 1
ATOM 4165 O O . ARG B 1 252 ? -30.18600 50.63700 2.20400 1.000 45.10746 402 ARG A O 1
ATOM 4173 N N . TYR B 1 253 ? -28.00800 51.07600 1.86000 1.000 51.89048 403 TYR A N 1
ATOM 4174 C CA . TYR B 1 253 ? -28.12300 52.45700 2.31100 1.000 45.19550 403 TYR A CA 1
ATOM 4175 C C . TYR B 1 253 ? -26.91000 53.24500 1.83800 1.000 46.05041 403 TYR A C 1
ATOM 4176 O O . TYR B 1 253 ? -25.92900 52.68700 1.34200 1.000 43.94032 403 TYR A O 1
ATOM 4185 N N . LEU B 1 254 ? -26.99700 54.56300 2.00900 1.000 37.51938 404 LEU A N 1
ATOM 4186 C CA . LEU B 1 254 ? -25.83900 55.45500 1.94600 1.000 35.77264 404 LEU A CA 1
ATOM 4187 C C . LEU B 1 254 ? -26.03800 56.48900 3.05000 1.000 36.75842 404 LEU A C 1
ATOM 4188 O O . LEU B 1 254 ? -26.72600 57.49400 2.84700 1.000 38.23826 404 LEU A O 1
ATOM 4193 N N . LYS B 1 255 ? -25.45200 56.23100 4.21600 1.000 37.24261 405 LYS A N 1
ATOM 4194 C CA . LYS B 1 255 ? -25.53100 57.18300 5.31300 1.000 42.17011 405 LYS A CA 1
ATOM 4195 C C . LYS B 1 255 ? -24.80400 58.46800 4.94400 1.000 41.43023 405 LYS A C 1
ATOM 4196 O O . LYS B 1 255 ? -23.75500 58.44300 4.29600 1.000 42.32148 405 LYS A O 1
ATOM 4202 N N . VAL B 1 256 ? -25.37800 59.59600 5.34200 1.000 35.48004 406 VAL A N 1
ATOM 4203 C CA . VAL B 1 256 ? -24.73800 60.89900 5.21700 1.000 40.45592 406 VAL A CA 1
ATOM 4204 C C . VAL B 1 256 ? -24.90700 61.62900 6.53800 1.000 46.89403 406 VAL A C 1
ATOM 4205 O O . VAL B 1 256 ? -25.98200 61.58500 7.14500 1.000 47.77998 406 VAL A O 1
ATOM 4209 N N . PHE B 1 257 ? -23.84200 62.28000 6.99800 1.000 42.16094 407 PHE A N 1
ATOM 4210 C CA . PHE B 1 257 ? -23.93100 63.12800 8.18200 1.000 44.48897 407 PHE A CA 1
ATOM 4211 C C . PHE B 1 257 ? -22.94100 64.27100 8.02200 1.000 45.93940 407 PHE A C 1
ATOM 4212 O O . PHE B 1 257 ? -21.73000 64.04200 7.96100 1.000 33.52610 407 PHE A O 1
ATOM 4220 N N . GLU B 1 258 ? -23.45700 65.49300 7.95000 1.000 30.75229 408 GLU A N 1
ATOM 4221 C CA . GLU B 1 258 ? -22.61700 66.68100 7.96900 1.000 39.61558 408 GLU A CA 1
ATOM 4222 C C . GLU B 1 258 ? -22.76200 67.35000 9.32700 1.000 46.97296 408 GLU A C 1
ATOM 4223 O O . GLU B 1 258 ? -23.83800 67.88800 9.63600 1.000 46.92121 408 GLU A O 1
ATOM 4229 N N . PRO B 1 259 ? -21.72600 67.34400 10.17000 1.000 46.26919 409 PRO A N 1
ATOM 4230 C CA . PRO B 1 259 ? -21.87600 67.86200 11.53700 1.000 48.55804 409 PRO A CA 1
ATOM 4231 C C . PRO B 1 259 ? -21.91600 69.37700 11.63400 1.000 50.73304 409 PRO A C 1
ATOM 4232 O O . PRO B 1 259 ? -22.21400 69.89800 12.71600 1.000 52.22492 409 PRO A O 1
ATOM 4236 N N . LYS B 1 260 ? -21.62800 70.09700 10.55100 1.000 48.71827 410 LYS A N 1
ATOM 4237 C CA . LYS B 1 260 ? -21.57400 71.55300 10.56400 1.000 43.61868 410 LYS A CA 1
ATOM 4238 C C . LYS B 1 260 ? -22.84800 72.18700 10.01700 1.000 47.69485 410 LYS A C 1
ATOM 4239 O O . LYS B 1 260 ? -23.40600 73.09800 10.63600 1.000 41.69677 410 LYS A O 1
ATOM 4245 N N . LEU B 1 261 ? -23.32700 71.71500 8.86600 1.000 45.79817 411 LEU A N 1
ATOM 4246 C CA . LEU B 1 261 ? -24.60300 72.16700 8.32800 1.000 38.30197 411 LEU A CA 1
ATOM 4247 C C . LEU B 1 261 ? -25.79200 71.47700 8.98200 1.000 41.44261 411 LEU A C 1
ATOM 4248 O O . LEU B 1 261 ? -26.92600 71.94000 8.81300 1.000 48.48630 411 LEU A O 1
ATOM 4253 N N . ASN B 1 262 ? -25.55400 70.39000 9.71700 1.000 41.78460 412 ASN A N 1
ATOM 4254 C CA . ASN B 1 262 ? -26.59100 69.61300 10.39500 1.000 48.05382 412 ASN A CA 1
ATOM 4255 C C . ASN B 1 262 ? -27.64500 69.11800 9.39800 1.000 43.55442 412 ASN A C 1
ATOM 4256 O O . ASN B 1 262 ? -28.79200 69.56900 9.37200 1.000 37.67579 412 ASN A O 1
ATOM 4261 N N . TYR B 1 263 ? -27.21100 68.16700 8.57200 1.000 39.60642 413 TYR A N 1
ATOM 4262 C CA . TYR B 1 263 ? -28.11300 67.45400 7.67900 1.000 35.37640 413 TYR A CA 1
ATOM 4263 C C . TYR B 1 263 ? -27.60700 66.02800 7.51600 1.000 38.47606 413 TYR A C 1
ATOM 4264 O O . TYR B 1 263 ? -26.41800 65.74600 7.68100 1.000 37.76411 413 TYR A O 1
ATOM 4273 N N . SER B 1 264 ? -28.53300 65.12800 7.19600 1.000 32.36479 414 SER A N 1
ATOM 4274 C CA . SER B 1 264 ? -28.26400 63.70000 7.11900 1.000 32.63356 414 SER A CA 1
ATOM 4275 C C . SER B 1 264 ? -28.82900 63.14000 5.81900 1.000 34.13535 414 SER A C 1
ATOM 4276 O O . SER B 1 264 ? -29.33000 63.87500 4.96400 1.000 34.22010 414 SER A O 1
ATOM 4279 N N . ASP B 1 265 ? -28.74700 61.81300 5.67500 1.000 36.54753 415 ASP A N 1
ATOM 4280 C CA . ASP B 1 265 ? -29.31100 61.16100 4.50000 1.000 37.81231 415 ASP A CA 1
ATOM 4281 C C . ASP B 1 265 ? -30.82900 61.28100 4.45600 1.000 31.03332 415 ASP A C 1
ATOM 4282 O O . ASP B 1 265 ? -31.41700 61.16200 3.37600 1.000 36.82478 415 ASP A O 1
ATOM 4287 N N . HIS B 1 266 ? -31.47100 61.52100 5.60200 1.000 37.70762 416 HIS A N 1
ATOM 4288 C CA . HIS B 1 266 ? -32.90900 61.76700 5.62000 1.000 42.75131 416 HIS A CA 1
ATOM 4289 C C . HIS B 1 266 ? -33.28100 63.04600 4.88500 1.000 34.23890 416 HIS A C 1
ATOM 4290 O O . HIS B 1 266 ? -34.44400 63.21300 4.50500 1.000 28.51798 416 HIS A O 1
ATOM 4297 N N . ASP B 1 267 ? -32.32300 63.94900 4.68000 1.000 21.92715 417 ASP A N 1
ATOM 4298 C CA . ASP B 1 267 ? -32.56400 65.22400 4.02000 1.000 25.71066 417 ASP A CA 1
ATOM 4299 C C . ASP B 1 267 ? -32.09200 65.23200 2.57300 1.000 25.75411 417 ASP A C 1
ATOM 4300 O O . ASP B 1 267 ? -32.05000 66.29900 1.95300 1.000 31.65738 417 ASP A O 1
ATOM 4305 N N . VAL B 1 268 ? -31.74300 64.07300 2.02000 1.000 16.09794 418 VAL A N 1
ATOM 4306 C CA . VAL B 1 268 ? -31.03700 63.98500 0.74800 1.000 21.01831 418 VAL A CA 1
ATOM 4307 C C . VAL B 1 268 ? -31.82100 63.09200 -0.20200 1.000 18.43099 418 VAL A C 1
ATOM 4308 O O . VAL B 1 268 ? -32.39300 62.07800 0.21300 1.000 26.78424 418 VAL A O 1
ATOM 4312 N N . ILE B 1 269 ? -31.85200 63.47500 -1.47700 1.000 16.60614 419 ILE A N 1
ATOM 4313 C CA . ILE B 1 269 ? -32.38600 62.61300 -2.52500 1.000 22.93245 419 ILE A CA 1
ATOM 4314 C C . ILE B 1 269 ? -31.28200 61.68300 -3.00600 1.000 34.45458 419 ILE A C 1
ATOM 4315 O O . ILE B 1 269 ? -30.12100 62.08700 -3.14400 1.000 39.21373 419 ILE A O 1
ATOM 4320 N N . LYS B 1 270 ? -31.64000 60.42900 -3.26500 1.000 33.42997 420 LYS A N 1
ATOM 4321 C CA . LYS B 1 270 ? -30.67600 59.38700 -3.59500 1.000 29.52037 420 LYS A CA 1
ATOM 4322 C C . LYS B 1 270 ? -31.14200 58.66100 -4.84700 1.000 41.43744 420 LYS A C 1
ATOM 4323 O O . LYS B 1 270 ? -32.23900 58.09400 -4.86600 1.000 47.88109 420 LYS A O 1
ATOM 4329 N N . TRP B 1 271 ? -30.31800 58.68700 -5.89000 1.000 34.95768 421 TRP A N 1
ATOM 4330 C CA . TRP B 1 271 ? -30.64600 58.07600 -7.17400 1.000 29.08536 421 TRP A CA 1
ATOM 4331 C C . TRP B 1 271 ? -29.74400 56.86400 -7.36800 1.000 40.61691 421 TRP A C 1
ATOM 4332 O O . TRP B 1 271 ? -28.52200 57.00500 -7.48200 1.000 31.86189 421 TRP A O 1
ATOM 4343 N N . VAL B 1 272 ? -30.34600 55.67900 -7.41400 1.000 35.63512 422 VAL A N 1
ATOM 4344 C CA . VAL B 1 272 ? -29.61700 54.41900 -7.50100 1.000 29.73116 422 VAL A CA 1
ATOM 4345 C C . VAL B 1 272 ? -29.96300 53.74700 -8.82200 1.000 38.29056 422 VAL A C 1
ATOM 4346 O O . VAL B 1 272 ? -31.13600 53.69500 -9.21000 1.000 42.21655 422 VAL A O 1
ATOM 4350 N N . ARG B 1 273 ? -28.94300 53.23400 -9.50800 1.000 27.06338 423 ARG A N 1
ATOM 4351 C CA . ARG B 1 273 ? -29.11900 52.58000 -10.79600 1.000 36.37989 423 ARG A CA 1
ATOM 4352 C C . ARG B 1 273 ? -28.15600 51.40800 -10.91000 1.000 40.93816 423 ARG A C 1
ATOM 4353 O O . ARG B 1 273 ? -26.99200 51.50800 -10.51100 1.000 36.14240 423 ARG A O 1
ATOM 4361 N N . TYR B 1 274 ? -28.65200 50.29800 -11.45100 1.000 38.69243 424 TYR A N 1
ATOM 4362 C CA . TYR B 1 274 ? -27.84600 49.11700 -11.72600 1.000 36.12703 424 TYR A CA 1
ATOM 4363 C C . TYR B 1 274 ? -27.81600 48.87900 -13.22700 1.000 42.44290 424 TYR A C 1
ATOM 4364 O O . TYR B 1 274 ? -28.86900 48.83700 -13.87200 1.000 46.07393 424 TYR A O 1
ATOM 4373 N N . ILE B 1 275 ? -26.61900 48.72000 -13.78000 1.000 38.63395 425 ILE A N 1
ATOM 4374 C CA . ILE B 1 275 ? -26.44700 48.35300 -15.18100 1.000 46.58390 425 ILE A CA 1
ATOM 4375 C C . ILE B 1 275 ? -25.57400 47.10500 -15.20900 1.000 38.11563 425 ILE A C 1
ATOM 4376 O O . ILE B 1 275 ? -24.34500 47.18500 -15.08100 1.000 41.43298 425 ILE A O 1
ATOM 4381 N N . GLY B 1 276 ? -26.20700 45.94500 -15.35100 1.000 43.81108 426 GLY A N 1
ATOM 4382 C CA . GLY B 1 276 ? -25.48500 44.71300 -15.59700 1.000 44.76102 426 GLY A CA 1
ATOM 4383 C C . GLY B 1 276 ? -25.25100 44.54500 -17.08900 1.000 46.43739 426 GLY A C 1
ATOM 4384 O O . GLY B 1 276 ? -26.15100 44.75400 -17.90000 1.000 51.56027 426 GLY A O 1
ATOM 4385 N N . ARG B 1 277 ? -24.02300 44.18500 -17.44100 1.000 42.06413 427 ARG A N 1
ATOM 4386 C CA . ARG B 1 277 ? -23.63300 44.05000 -18.83400 1.000 47.64256 427 ARG A CA 1
ATOM 4387 C C . ARG B 1 277 ? -22.95600 42.70800 -19.05200 1.000 47.62010 427 ARG A C 1
ATOM 4388 O O . ARG B 1 277 ? -22.30400 42.16800 -18.15500 1.000 45.19099 427 ARG A O 1
ATOM 4396 N N . SER B 1 278 ? -23.12800 42.17200 -20.25500 1.000 42.87574 428 SER A N 1
ATOM 4397 C CA . SER B 1 278 ? -22.44300 40.94500 -20.62500 1.000 41.71493 428 SER A CA 1
ATOM 4398 C C . SER B 1 278 ? -20.96400 41.22300 -20.85100 1.000 39.70842 428 SER A C 1
ATOM 4399 O O . SER B 1 278 ? -20.59100 42.22000 -21.47600 1.000 31.47362 428 SER A O 1
ATOM 4402 N N . GLY B 1 279 ? -20.11900 40.34300 -20.32500 1.000 30.77830 429 GLY A N 1
ATOM 4403 C CA . GLY B 1 279 ? -18.70500 40.39400 -20.63500 1.000 42.14983 429 GLY A CA 1
ATOM 4404 C C . GLY B 1 279 ? -18.39000 39.40800 -21.73800 1.000 40.89515 429 GLY A C 1
ATOM 4405 O O . GLY B 1 279 ? -18.76200 39.62100 -22.89500 1.000 38.00867 429 GLY A O 1
ATOM 4406 N N . ILE B 1 280 ? -17.71100 38.32200 -21.39300 1.000 35.60906 430 ILE A N 1
ATOM 4407 C CA . ILE B 1 280 ? -17.57600 37.17000 -22.27400 1.000 29.63769 430 ILE A CA 1
ATOM 4408 C C . ILE B 1 280 ? -18.52700 36.10900 -21.73000 1.000 36.66361 430 ILE A C 1
ATOM 4409 O O . ILE B 1 280 ? -18.24800 35.45400 -20.72200 1.000 30.36728 430 ILE A O 1
ATOM 4414 N N . TYR B 1 281 ? -19.66600 35.95500 -22.39800 1.000 33.79603 431 TYR A N 1
ATOM 4415 C CA . TYR B 1 281 ? -20.79200 35.14900 -21.93300 1.000 40.26288 431 TYR A CA 1
ATOM 4416 C C . TYR B 1 281 ? -21.00900 34.04800 -22.96700 1.000 42.33251 431 TYR A C 1
ATOM 4417 O O . TYR B 1 281 ? -21.81900 34.19600 -23.88500 1.000 39.79590 431 TYR A O 1
ATOM 4426 N N . GLU B 1 282 ? -20.28500 32.94100 -22.81700 1.000 49.58230 432 GLU A N 1
ATOM 4427 C CA . GLU B 1 282 ? -20.14900 31.95000 -23.87400 1.000 47.61813 432 GLU A CA 1
ATOM 4428 C C . GLU B 1 282 ? -20.73600 30.61000 -23.44800 1.000 41.22737 432 GLU A C 1
ATOM 4429 O O . GLU B 1 282 ? -20.67600 30.23800 -22.27200 1.000 43.05821 432 GLU A O 1
ATOM 4435 N N . THR B 1 283 ? -21.29500 29.88700 -24.41800 1.000 36.37702 433 THR A N 1
ATOM 4436 C CA . THR B 1 283 ? -21.88400 28.57100 -24.19500 1.000 42.82710 433 THR A CA 1
ATOM 4437 C C . THR B 1 283 ? -21.37800 27.61900 -25.26600 1.000 38.93239 433 THR A C 1
ATOM 4438 O O . THR B 1 283 ? -21.51100 27.90200 -26.46100 1.000 28.41161 433 THR A O 1
ATOM 4442 N N . ARG B 1 284 ? -20.79800 26.49800 -24.84200 1.000 31.96317 434 ARG A N 1
ATOM 4443 C CA . ARG B 1 284 ? -20.32000 25.50200 -25.79000 1.000 34.98000 434 ARG A CA 1
ATOM 4444 C C . ARG B 1 284 ? -21.50000 24.74500 -26.38800 1.000 47.16535 434 ARG A C 1
ATOM 4445 O O . ARG B 1 284 ? -22.54400 24.57800 -25.75200 1.000 47.17549 434 ARG A O 1
ATOM 4453 N N . CYS B 1 285 ? -21.33400 24.28600 -27.62700 1.000 49.98889 435 CYS A N 1
ATOM 4454 C CA . CYS B 1 285 ? -22.42700 23.65800 -28.36000 1.000 52.37119 435 CYS A CA 1
ATOM 4455 C C . CYS B 1 285 ? -22.00800 22.29100 -28.88000 1.000 57.63572 435 CYS A C 1
ATOM 4456 O O . CYS B 1 285 ? -21.10600 22.18800 -29.71700 1.000 57.67634 435 CYS A O 1
ATOM 4459 N N . GLY B 1 286 ? -22.66800 21.25200 -28.38000 1.000 68.74294 436 GLY A N 1
ATOM 4460 C CA . GLY B 1 286 ? -22.69100 19.90000 -28.90200 1.000 66.99942 436 GLY A CA 1
ATOM 4461 C C . GLY B 1 286 ? -21.31900 19.27000 -29.01300 1.000 62.83748 436 GLY A C 1
ATOM 4462 O O . GLY B 1 286 ? -20.35400 19.67400 -28.35500 1.000 76.96248 436 GLY A O 1
ATOM 4463 N N . ALA B 1 287 ? -21.24300 18.23800 -29.85100 1.000 62.29366 437 ALA A N 1
ATOM 4464 C CA . ALA B 1 287 ? -20.00800 17.50000 -30.12200 1.000 73.28912 437 ALA A CA 1
ATOM 4465 C C . ALA B 1 287 ? -19.36900 16.92200 -28.86000 1.000 70.52423 437 ALA A C 1
ATOM 4466 O O . ALA B 1 287 ? -20.01500 16.78600 -27.82000 1.000 68.05209 437 ALA A O 1
ATOM 4468 N N . ASP B 1 327 ? -19.76500 76.25200 -13.24100 1.000 75.41384 477 ASP A N 1
ATOM 4469 C CA . ASP B 1 327 ? -19.17200 75.75800 -12.00500 1.000 75.91778 477 ASP A CA 1
ATOM 4470 C C . ASP B 1 327 ? -19.94900 76.23700 -10.78300 1.000 65.34377 477 ASP A C 1
ATOM 4471 O O . ASP B 1 327 ? -20.64700 75.45900 -10.13500 1.000 54.09614 477 ASP A O 1
ATOM 4476 N N . VAL B 1 328 ? -19.82600 77.52700 -10.47800 1.000 53.41616 478 VAL A N 1
ATOM 4477 C CA . VAL B 1 328 ? -20.41500 78.12200 -9.28500 1.000 58.66232 478 VAL A CA 1
ATOM 4478 C C . VAL B 1 328 ? -21.19400 79.36400 -9.69800 1.000 73.79004 478 VAL A C 1
ATOM 4479 O O . VAL B 1 328 ? -20.77800 80.09400 -10.60400 1.000 86.27697 478 VAL A O 1
ATOM 4483 N N . ASP B 1 329 ? -22.33500 79.59500 -9.04800 1.000 69.53160 479 ASP A N 1
ATOM 4484 C CA . ASP B 1 329 ? -23.23400 80.66600 -9.44300 1.000 79.68413 479 ASP A CA 1
ATOM 4485 C C . ASP B 1 329 ? -23.00500 81.91900 -8.59300 1.000 80.88114 479 ASP A C 1
ATOM 4486 O O . ASP B 1 329 ? -21.97200 82.07300 -7.93200 1.000 74.89871 479 ASP A O 1
ATOM 4491 N N . GLU B 1 330 ? -23.98100 82.83100 -8.62300 1.000 85.82890 480 GLU A N 1
ATOM 4492 C CA . GLU B 1 330 ? -23.87100 84.10200 -7.91300 1.000 85.55921 480 GLU A CA 1
ATOM 4493 C C . GLU B 1 330 ? -23.61800 83.88900 -6.42800 1.000 82.75905 480 GLU A C 1
ATOM 4494 O O . GLU B 1 330 ? -22.56400 84.25400 -5.89700 1.000 79.02628 480 GLU A O 1
ATOM 4500 N N . GLU B 1 331 ? -24.58800 83.29300 -5.74200 1.000 77.06002 481 GLU A N 1
ATOM 4501 C CA . GLU B 1 331 ? -24.54300 83.17000 -4.29400 1.000 75.40942 481 GLU A CA 1
ATOM 4502 C C . GLU B 1 331 ? -23.56400 82.10900 -3.81000 1.000 66.36607 481 GLU A C 1
ATOM 4503 O O . GLU B 1 331 ? -23.46000 81.90100 -2.59700 1.000 68.75601 481 GLU A O 1
ATOM 4509 N N . GLY B 1 332 ? -22.84500 81.44300 -4.71100 1.000 62.06639 482 GLY A N 1
ATOM 4510 C CA . GLY B 1 332 ? -21.88000 80.43700 -4.32800 1.000 64.75561 482 GLY A CA 1
ATOM 4511 C C . GLY B 1 332 ? -22.32000 79.00200 -4.52600 1.000 50.19379 482 GLY A C 1
ATOM 4512 O O . GLY B 1 332 ? -21.54800 78.09000 -4.20800 1.000 48.33520 482 GLY A O 1
ATOM 4513 N N . TYR B 1 333 ? -23.52400 78.77000 -5.04400 1.000 55.80186 483 TYR A N 1
ATOM 4514 C CA . TYR B 1 333 ? -24.01800 77.41400 -5.23700 1.000 45.00224 483 TYR A CA 1
ATOM 4515 C C . TYR B 1 333 ? -23.43100 76.80500 -6.50400 1.000 46.76980 483 TYR A C 1
ATOM 4516 O O . TYR B 1 333 ? -23.24500 77.49100 -7.51300 1.000 52.96436 483 TYR A O 1
ATOM 4525 N N . SER B 1 334 ? -23.14400 75.50700 -6.44700 1.000 37.97541 484 SER A N 1
ATOM 4526 C CA . SER B 1 334 ? -22.53800 74.81300 -7.57600 1.000 40.64544 484 SER A CA 1
ATOM 4527 C C . SER B 1 334 ? -23.60600 74.35000 -8.55900 1.000 43.82592 484 SER A C 1
ATOM 4528 O O . SER B 1 334 ? -24.69900 73.93700 -8.16200 1.000 47.86385 484 SER A O 1
ATOM 4531 N N . ILE B 1 335 ? -23.28100 74.41700 -9.84900 1.000 41.77938 485 ILE A N 1
ATOM 4532 C CA . ILE B 1 335 ? -24.20600 74.05800 -10.91900 1.000 48.64568 485 ILE A CA 1
ATOM 4533 C C . ILE B 1 335 ? -23.91100 72.63600 -11.37400 1.000 49.24786 485 ILE A C 1
ATOM 4534 O O . ILE B 1 335 ? -22.76300 72.29800 -11.68800 1.000 50.86689 485 ILE A O 1
ATOM 4539 N N . LYS B 1 336 ? -24.94700 71.81000 -11.42100 1.000 57.03484 486 LYS A N 1
ATOM 4540 C CA . LYS B 1 336 ? -24.79800 70.42400 -11.83700 1.000 60.15546 486 LYS A CA 1
ATOM 4541 C C . LYS B 1 336 ? -24.83600 70.32400 -13.36200 1.000 66.59658 486 LYS A C 1
ATOM 4542 O O . LYS B 1 336 ? -25.60200 71.04000 -14.01300 1.000 73.73312 486 LYS A O 1
ATOM 4548 N N . PRO B 1 337 ? -24.01700 69.45700 -13.95300 1.000 76.75855 487 PRO A N 1
ATOM 4549 C CA . PRO B 1 337 ? -23.98900 69.34600 -15.41600 1.000 70.45501 487 PRO A CA 1
ATOM 4550 C C . PRO B 1 337 ? -25.28300 68.76300 -15.96300 1.000 76.68668 487 PRO A C 1
ATOM 4551 O O . PRO B 1 337 ? -26.08000 68.15300 -15.24600 1.000 83.96458 487 PRO A O 1
ATOM 4555 N N . GLU B 1 338 ? -25.47100 68.95700 -17.26700 1.000 88.45791 488 GLU A N 1
ATOM 4556 C CA . GLU B 1 338 ? -26.69700 68.57300 -17.96700 1.000 92.09652 488 GLU A CA 1
ATOM 4557 C C . GLU B 1 338 ? -27.91400 69.16900 -17.26200 1.000 93.83443 488 GLU A C 1
ATOM 4558 O O . GLU B 1 338 ? -29.05600 68.82300 -17.55900 1.000 104.56827 488 GLU A O 1
ATOM 4564 N N . ASN B 1 347 ? -39.69500 63.75400 -15.82100 1.000 76.85468 497 ASN A N 1
ATOM 4565 C CA . ASN B 1 347 ? -39.90200 62.32600 -15.61500 1.000 80.20431 497 ASN A CA 1
ATOM 4566 C C . ASN B 1 347 ? -39.99100 62.00700 -14.12800 1.000 72.27455 497 ASN A C 1
ATOM 4567 O O . ASN B 1 347 ? -40.66800 61.06200 -13.72300 1.000 67.79073 497 ASN A O 1
ATOM 4572 N N . HIS B 1 348 ? -39.30000 62.80300 -13.31900 1.000 71.99149 498 HIS A N 1
ATOM 4573 C CA . HIS B 1 348 ? -39.36000 62.70000 -11.87000 1.000 63.33292 498 HIS A CA 1
ATOM 4574 C C . HIS B 1 348 ? -39.81000 64.03500 -11.29200 1.000 54.16290 498 HIS A C 1
ATOM 4575 O O . HIS B 1 348 ? -39.58600 65.09300 -11.88900 1.000 58.12436 498 HIS A O 1
ATOM 4582 N N . PHE B 1 349 ? -40.45400 63.97500 -10.12500 1.000 50.72470 499 PHE A N 1
ATOM 4583 C CA . PHE B 1 349 ? -40.94800 65.19200 -9.48800 1.000 56.92907 499 PHE A CA 1
ATOM 4584 C C . PHE B 1 349 ? -39.80300 66.13900 -9.15100 1.000 51.78919 499 PHE A C 1
ATOM 4585 O O . PHE B 1 349 ? -39.88000 67.34500 -9.41200 1.000 51.87709 499 PHE A O 1
ATOM 4593 N N . TYR B 1 350 ? -38.72700 65.60900 -8.57500 1.000 49.45368 500 TYR A N 1
ATOM 4594 C CA . TYR B 1 350 ? -37.59400 66.41200 -8.14400 1.000 55.35893 500 TYR A CA 1
ATOM 4595 C C . TYR B 1 350 ? -36.47900 66.46600 -9.18000 1.000 61.13477 500 TYR A C 1
ATOM 4596 O O . TYR B 1 350 ? -35.39300 66.97400 -8.88000 1.000 66.78515 500 TYR A O 1
ATOM 4605 N N . SER B 1 351 ? -36.71600 65.95200 -10.38400 1.000 63.61037 501 SER A N 1
ATOM 4606 C CA . SER B 1 351 ? -35.74900 66.10100 -11.46300 1.000 62.97093 501 SER A CA 1
ATOM 4607 C C . SER B 1 351 ? -35.61200 67.57300 -11.82700 1.000 71.20963 501 SER A C 1
ATOM 4608 O O . SER B 1 351 ? -36.59900 68.22800 -12.17700 1.000 79.46068 501 SER A O 1
ATOM 4611 N N . SER B 1 352 ? -34.39100 68.09100 -11.73100 1.000 71.86488 502 SER A N 1
ATOM 4612 C CA . SER B 1 352 ? -34.12900 69.51000 -11.95700 1.000 79.05991 502 SER A CA 1
ATOM 4613 C C . SER B 1 352 ? -34.51000 69.94400 -13.36900 1.000 89.40563 502 SER A C 1
ATOM 4614 O O . SER B 1 352 ? -35.34500 70.83100 -13.55000 1.000 78.25547 502 SER A O 1
#

Secondary structure (DSSP, 8-state):
--SPP---TTS-TT---SS-EEEEEEEEEEEEEE-TT--EEEEEEEEEEEEEEE--S--EEEEEES-------S-EEE-TTS-HHHHHHH---EE-PPSEEEEEEEEEE-SS---SEEEEEEEEEETTTEEEEEEEEEE-S-TTSEEEEEEEEEE--S-EEEEEEEESSSEEEEETTTTEEEEEEEEEESSEEEEEEEEEEE-----S----PPPEEEEEEESS-TT---EEEEEEEETTTTEEGGGSEEEEEEEEEEEEEEE-----B-TTSPBPPP---TT--/-PPPP---TT--S----SS-EEEEEEEEEEEEEE-TTS-EEEEEEEEEEEEEEE--SS-EEEEEES------SEEEE-TTS-HHHHHHT--EEE-PPSEEEEEEEEEE-SS---SEEEEEEEEEETTTEEEEEEEEEE-S-TT-EEEEEEEEEE--TTEEEEEEEESSSEEEEETTTTEEEEEEEEEESSEEEEEEEEEEE---S--PPP-PPPEEEEEEESS-TT---EEEEEEEETTTTEEGGGSEEEEEEEEEEEEEEE-S---B-TTS-BPP-----SS--

GO terms:
  GO:0005905 clathrin-coated pit (C, IDA)
  GO:0030136 clathrin-coated vesicle (C, IDA)
  GO:0048268 clathrin coat assembly (P, IMP)
  GO:0072583 clathrin-dependent endocytosis (P, IMP)
  GO:0005829 cytosol (C, TAS)
  GO:0005515 protein binding (F, IPI)
  GO:0042802 identical protein binding (F, IPI)

B-factor: mean 53.56, std 19.61, range [15.69, 142.78]

Sequence (570 aa):
HHHHHHQIGWRREGIKYRRNELFLDVLESVNLLMSPQGQVLSAHVSGRVVMKSYLSGMPECKFGMNDKSIAIDDCTFHQCVRLSKFDSERSISFIPPDGEFELMRYRTTKDIILPFRVIPLVREVGRTKLEVKVVIKSNFKPSLLAQKIEVRIPTPLNTSGVQVICMKGKAKYKASENAIVWKIKRMAGMKESQISAEIELLPTNDKKKWARPPISMNFEVPFAPSGLKVRYLKVFEPKLNYSDHDVIKWVRYIGRSGIYETRCGADVDEEGYSIKPETNHFYSSHHHHHHQIGWRREGIKYRRNELFLDVLESVNLLMSPQGQVLSAHVSGRVVMKSYLSGMPECKFGMNDKQSIAIDDCTFHQCVRLSKFDSERSISFIPPDGEFELMRYRTTKDIILPFRVIPLVREVGRTKLEVKVVIKSNFKPSLLAQKIEVRIPTPLNTSGVQVICMKGKAKYKASENAIVWKIKRMAGMKESQISAEIELLPTNDKKKWARPPISMNFEVPFAPSGLKVRYLKVFEPKLNYSDHDVIKWVRYIGRSGIYETRCGADVDEEGYSIKPENHFYSS

Nearest PDB structures (foldseek):
  7ohz-assembly1_B  TM=1.004E+00  e=3.220E-58  Rattus norvegicus
  7ohz-assembly2_A  TM=9.861E-01  e=1.843E-53  Rattus norvegicus
  7oi5-assembly1_B  TM=9.741E-01  e=1.536E-51  Rattus norvegicus
  7oiq-assembly1_AAA  TM=9.669E-01  e=7.624E-46  Rattus norvegicus
  6qh7-assembly1_M  TM=9.708E-01  e=2.158E-44  Rattus norvegicus

Solvent-accessible surface area: 32946 Å² total; per-residue (Å²): 202,186,169,187,123,136,144,30,84,89,7,127,106,63,2,88,19,157,115,26,3,0,44,0,16,0,29,2,33,0,9,7,20,1,11,31,153,28,111,70,38,12,15,5,0,49,6,83,0,10,0,67,0,15,0,7,12,42,0,78,3,72,4,5,22,26,17,202,92,0,20,29,69,81,36,91,28,30,130,7,6,131,117,78,74,24,118,97,105,106,12,4,9,6,35,0,15,31,17,117,20,52,0,2,116,5,24,0,48,113,102,30,74,26,0,1,103,5,56,10,112,40,121,127,67,61,156,65,106,10,41,4,94,0,26,0,73,0,59,10,130,86,89,52,81,0,63,158,1,34,0,66,3,15,5,9,125,43,23,53,30,31,142,41,118,38,176,99,39,144,22,134,56,41,60,65,77,24,6,0,4,0,103,7,137,149,18,18,1,127,120,97,10,87,0,31,2,95,1,93,13,116,68,85,147,88,169,135,199,63,62,50,63,49,2,31,2,60,5,74,4,53,27,4,0,0,11,2,132,27,168,54,0,93,4,100,5,74,172,82,123,21,31,28,169,84,19,38,79,49,67,140,49,36,0,78,21,33,79,3,33,2,70,5,55,58,125,82,43,182,125,23,55,5,77,50,103,134,187,182,124,185,121,53,106,207,171,161,179,110,128,143,27,80,102,4,125,105,63,6,73,15,160,105,26,11,2,55,0,21,0,39,6,32,0,15,6,18,14,9,28,157,20,100,60,10,12,22,26,0,48,6,92,0,17,0,69,0,18,0,8,11,40,0,79,3,68,3,4,12,11,30,177,191,64,17,38,29,68,83,48,83,30,40,143,8,7,122,113,80,78,26,122,90,100,127,3,7,7,8,35,0,14,46,15,120,15,58,0,2,126,9,89,1,52,125,127,25,72,30,0,0,63,0,33,7,103,36,160,118,50,67,198,49,76,16,60,16,96,0,21,0,88,2,60,16,130,84,89,56,74,0,75,147,3,36,0,69,6,35,4,10,61,32,22,77,23,31,111,46,120,34,173,94,28,151,26,138,39,61,62,59,77,51,8,1,2,0,115,10,154,150,5,23,2,138,92,97,8,78,3,41,5,80,3,31,20,89,99,70,121,113,81,186,196,101,81,68,50,37,1,30,3,75,2,52,4,60,27,4,0,2,10,2,104,20,127,60,6,101,3,104,4,78,170,84,126,20,30,45,169,85,22,36,90,54,55,141,45,44,0,119,14,32,33,2,21,1,53,11,34,126,143,87,43,168,114,25,60,13,99,51,104,215,193,111,186,116,62,152

InterPro domains:
  IPR001060 FCH domain [SM00055] (8-94)
  IPR018808 Muniscin, C-terminal [PF10291] (543-808)
  IPR027267 AH/BAR domain superfamily [G3DSA:1.20.1270.60] (2-274)
  IPR027267 AH/BAR domain superfamily [SSF103657] (6-273)
  IPR028565 Mu homology domain [PS51072] (542-809)
  IPR030122 F-BAR domain only protein 2, F-BAR domain [cd07673] (5-273)
  IPR031160 F-BAR domain [PS51741] (3-250)
  IPR054713 GMIP/FCHO2-like, FCH domain [PF22699] (16-262)

Foldseek 3Di:
DDDDDDDDPQADFQAAAPAWAKEKEKEKAKAFEAELVGHTPFIKMKIFIKMFGQHHGQKKKKWDKCVLPFDFPDKDADPQFDVVCCVPVVITIGRDGHGIDIGMITMGGPPFQDQKDKNKEWDDDPQWKIKIKIKIAGADDQVWKKAFKKKWFAADLQFPDKDKDWDAADWDDDNVVRTIIGTHGMDGHGDMTMMIMITTGDDDDPPDDDQGDWIWIWIKTFAYRSPMDGPDMWIADPPVGDICVRYYYHYTYIYIYDGYTYHHVRAADPVSHGHDDDDDDPPDD/DPDDDDDDPQADFQADAPAWAKEKEKEKAKAFEAELVGRTPFIKMKIWIKMFGNHHGQKKKKFDKQCVCRFPWDDKDADPQFDVVVCVVPVIGIGRDGHTIDIGMMTMGGPPFQDQKDKNKAWDDDPLWKIKIKIKIAGADAQVWKKAFKKKWFAADPFFPDKDKDWDAFDWDQDNVRRTIITTHGMDGHGDMTMMIMMTGGDNPVPDDDDPGFWMWMWIKTFAYSRSMDGPDMWIADPPVGDICVRYYYHYTYIYIYDGYTYHYPCAADDVGHGDDDDPDPPDD

Radius of gyration: 30.4 Å; Cα contacts (8 Å, |Δi|>4): 1387; chains: 2; bounding box: 55×106×74 Å